Protein AF-A0A5C3MTK3-F1 (afdb_monomer)

Radius of gyration: 46.54 Å; Cα contacts (8 Å, |Δi|>4): 46; chains: 1; bounding box: 102×69×142 Å

pLDDT: mean 84.26, std 14.14, range [42.03, 97.62]

Structure (mmCIF, N/CA/C/O backbone):
data_AF-A0A5C3MTK3-F1
#
_entry.id   AF-A0A5C3MTK3-F1
#
loop_
_atom_site.group_PDB
_atom_site.id
_atom_site.type_symbol
_atom_site.label_atom_id
_atom_site.label_alt_id
_atom_site.label_comp_id
_atom_site.label_asym_id
_atom_site.label_entity_id
_atom_site.label_seq_id
_atom_site.pdbx_PDB_ins_code
_atom_site.Cartn_x
_atom_site.Cartn_y
_atom_site.Cartn_z
_atom_site.occupancy
_atom_site.B_iso_or_equiv
_atom_site.auth_seq_id
_atom_site.auth_comp_id
_atom_site.auth_asym_id
_atom_site.auth_atom_id
_atom_site.pdbx_PDB_model_num
ATOM 1 N N . MET A 1 1 ? 4.879 -30.010 -44.194 1.00 75.88 1 MET A N 1
ATOM 2 C CA . MET A 1 1 ? 5.976 -30.608 -43.402 1.00 75.88 1 MET A CA 1
ATOM 3 C C . MET A 1 1 ? 7.198 -30.753 -44.287 1.00 75.88 1 MET A C 1
ATOM 5 O O . MET A 1 1 ? 7.059 -31.229 -45.408 1.00 75.88 1 MET A O 1
ATOM 9 N N . LEU A 1 2 ? 8.358 -30.288 -43.822 1.00 83.81 2 LEU A N 1
ATOM 10 C CA . LEU A 1 2 ? 9.617 -30.420 -44.559 1.00 83.81 2 LEU A CA 1
ATOM 11 C C . LEU A 1 2 ? 10.130 -31.869 -44.471 1.00 83.81 2 LEU A C 1
ATOM 13 O O . LEU A 1 2 ? 9.927 -32.505 -43.431 1.00 83.81 2 LEU A O 1
ATOM 17 N N . PRO A 1 3 ? 10.802 -32.393 -45.514 1.00 93.50 3 PRO A N 1
ATOM 18 C CA . PRO A 1 3 ? 11.490 -33.676 -45.425 1.00 93.50 3 PRO A CA 1
ATOM 19 C C . PRO A 1 3 ? 12.524 -33.638 -44.290 1.00 93.50 3 PRO A C 1
ATOM 21 O O . PRO A 1 3 ? 13.291 -32.679 -44.204 1.00 93.50 3 PRO A O 1
ATOM 24 N N . LEU A 1 4 ? 12.574 -34.686 -43.459 1.00 93.25 4 LEU A N 1
ATOM 25 C CA . LEU A 1 4 ? 13.548 -34.846 -42.364 1.00 93.25 4 LEU A CA 1
ATOM 26 C C . LEU A 1 4 ? 14.997 -34.473 -42.747 1.00 93.25 4 LEU A C 1
ATOM 28 O O . LEU A 1 4 ? 15.586 -33.671 -42.020 1.00 93.25 4 LEU A O 1
ATOM 32 N N . PRO A 1 5 ? 15.560 -34.927 -43.891 1.00 94.00 5 PRO A N 1
ATOM 33 C CA . PRO A 1 5 ? 16.936 -34.569 -44.247 1.00 94.00 5 PRO A CA 1
ATOM 34 C C . PRO A 1 5 ? 17.116 -33.063 -44.495 1.00 94.00 5 PRO A C 1
ATOM 36 O O . PRO A 1 5 ? 18.117 -32.482 -44.086 1.00 94.00 5 PRO A O 1
ATOM 39 N N . VAL A 1 6 ? 16.117 -32.402 -45.090 1.00 93.00 6 VAL A N 1
ATOM 40 C CA . VAL A 1 6 ? 16.150 -30.953 -45.363 1.00 93.00 6 VAL A CA 1
ATOM 41 C C . VAL A 1 6 ? 16.046 -30.151 -44.065 1.00 93.00 6 VAL A C 1
ATOM 43 O O . VAL A 1 6 ? 16.678 -29.105 -43.916 1.00 93.00 6 VAL A O 1
ATOM 46 N N . LEU A 1 7 ? 15.248 -30.633 -43.109 1.00 93.25 7 LEU A N 1
ATOM 47 C CA . LEU A 1 7 ? 15.092 -29.994 -41.804 1.00 93.25 7 LEU A CA 1
ATOM 48 C C . LEU A 1 7 ? 16.396 -30.055 -40.994 1.00 93.25 7 LEU A C 1
ATOM 50 O O . LEU A 1 7 ? 16.811 -29.050 -40.416 1.00 93.25 7 LEU A O 1
ATOM 54 N N . GLN A 1 8 ? 17.060 -31.214 -40.995 1.00 94.62 8 GLN A N 1
ATOM 55 C CA . GLN A 1 8 ? 18.319 -31.430 -40.284 1.00 94.62 8 GLN A CA 1
ATOM 56 C C . GLN A 1 8 ? 19.455 -30.579 -40.867 1.00 94.62 8 GLN A C 1
ATOM 58 O O . GLN A 1 8 ? 20.204 -29.963 -40.109 1.00 94.62 8 GLN A O 1
ATOM 63 N N . GLU A 1 9 ? 19.552 -30.490 -42.197 1.00 93.75 9 GLU A N 1
ATOM 64 C CA . GLU A 1 9 ? 20.529 -29.637 -42.881 1.00 93.75 9 GLU A CA 1
ATOM 65 C C . GLU A 1 9 ? 20.335 -28.161 -42.503 1.00 93.75 9 GLU A C 1
ATOM 67 O O . GLU A 1 9 ? 21.282 -27.489 -42.094 1.00 93.75 9 GLU A O 1
ATOM 72 N N . ARG A 1 10 ? 19.092 -27.664 -42.532 1.00 91.56 10 ARG A N 1
ATOM 73 C CA . ARG A 1 10 ? 18.789 -26.270 -42.169 1.00 91.56 10 ARG A CA 1
ATOM 74 C C . ARG A 1 10 ? 19.078 -25.961 -40.702 1.00 91.56 10 ARG A C 1
ATOM 76 O O . ARG A 1 10 ? 19.650 -24.914 -40.404 1.00 91.56 10 ARG A O 1
ATOM 83 N N . LEU A 1 11 ? 18.749 -26.863 -39.782 1.00 91.12 11 LEU A N 1
ATOM 84 C CA . LEU A 1 11 ? 19.096 -26.689 -38.368 1.00 91.12 11 LEU A CA 1
ATOM 85 C C . LEU A 1 11 ? 20.618 -26.666 -38.160 1.00 91.12 11 LEU A C 1
ATOM 87 O O . LEU A 1 11 ? 21.116 -25.827 -37.410 1.00 91.12 11 LEU A O 1
ATOM 91 N N . GLN A 1 12 ? 21.368 -27.506 -38.880 1.00 91.44 12 GLN A N 1
ATOM 92 C CA . GLN A 1 12 ? 22.833 -27.480 -38.844 1.00 91.44 12 GLN A CA 1
ATOM 93 C C . GLN A 1 12 ? 23.409 -26.174 -39.402 1.00 91.44 12 GLN A C 1
ATOM 95 O O . GLN A 1 12 ? 24.363 -25.652 -38.826 1.00 91.44 12 GLN A O 1
ATOM 100 N N . THR A 1 13 ? 22.820 -25.591 -40.455 1.00 85.44 13 THR A N 1
ATOM 101 C CA . THR A 1 13 ? 23.263 -24.274 -40.960 1.00 85.44 13 THR A CA 1
ATOM 102 C C . THR A 1 13 ? 23.078 -23.146 -39.943 1.00 85.44 13 THR A C 1
ATOM 104 O O . THR A 1 13 ? 23.837 -22.183 -39.964 1.00 85.44 13 THR A O 1
ATOM 107 N N . LEU A 1 14 ? 22.133 -23.291 -39.007 1.00 85.75 14 LEU A N 1
ATOM 108 C CA . LEU A 1 14 ? 21.941 -22.369 -37.883 1.00 85.75 14 LEU A CA 1
ATOM 109 C C . LEU A 1 14 ? 22.809 -22.709 -36.657 1.00 85.75 14 LEU A C 1
ATOM 111 O O . LEU A 1 14 ? 22.668 -22.078 -35.611 1.00 85.75 14 LEU A O 1
ATOM 115 N N . GLY A 1 15 ? 23.704 -23.696 -36.764 1.00 86.19 15 GLY A N 1
ATOM 116 C CA . GLY A 1 15 ? 24.602 -24.111 -35.686 1.00 86.19 15 GLY A CA 1
ATOM 117 C C . GLY A 1 15 ? 23.971 -25.047 -34.653 1.00 86.19 15 GLY A C 1
ATOM 118 O O . GLY A 1 15 ? 24.539 -25.220 -33.573 1.00 86.19 15 GLY A O 1
ATOM 119 N N . ALA A 1 16 ? 22.818 -25.658 -34.945 1.00 88.50 16 ALA A N 1
ATOM 120 C CA . ALA A 1 16 ? 22.230 -26.648 -34.050 1.00 88.50 16 ALA A CA 1
ATOM 121 C C . ALA A 1 16 ? 23.057 -27.957 -34.042 1.00 88.50 16 ALA A C 1
ATOM 123 O O . ALA A 1 16 ? 23.556 -28.380 -35.091 1.00 88.50 16 ALA A O 1
ATOM 124 N N . PRO A 1 17 ? 23.201 -28.629 -32.883 1.00 89.69 17 PRO A N 1
ATOM 125 C CA . PRO A 1 17 ? 23.875 -29.924 -32.789 1.00 89.69 17 PRO A CA 1
ATOM 126 C C . PRO A 1 17 ? 23.124 -31.012 -33.574 1.00 89.69 17 PRO A C 1
ATOM 128 O O . PRO A 1 17 ? 21.934 -30.885 -33.855 1.00 89.69 17 PRO A O 1
ATOM 131 N N . ARG A 1 18 ? 23.811 -32.109 -33.927 1.00 92.31 18 ARG A N 1
ATOM 132 C CA . ARG A 1 18 ? 23.184 -33.243 -34.630 1.00 92.31 18 ARG A CA 1
ATOM 133 C C . ARG A 1 18 ? 22.154 -33.921 -33.722 1.00 92.31 18 ARG A C 1
ATOM 135 O O . ARG A 1 18 ? 22.519 -34.480 -32.693 1.00 92.31 18 ARG A O 1
ATOM 142 N N . ILE A 1 19 ? 20.888 -33.869 -34.124 1.00 94.62 19 ILE A N 1
ATOM 143 C CA . ILE A 1 19 ? 19.760 -34.540 -33.465 1.00 94.62 19 ILE A CA 1
ATOM 144 C C . ILE A 1 19 ? 19.513 -35.875 -34.182 1.00 94.62 19 ILE A C 1
ATOM 146 O O . ILE A 1 19 ? 19.722 -35.954 -35.396 1.00 94.62 19 ILE A O 1
ATOM 150 N N . SER A 1 20 ? 19.110 -36.908 -33.435 1.00 96.56 20 SER A N 1
ATOM 151 C CA . SER A 1 20 ? 18.734 -38.213 -33.990 1.00 96.56 20 SER A CA 1
ATOM 152 C C . SER A 1 20 ? 17.504 -38.087 -34.901 1.00 96.56 20 SER A C 1
ATOM 154 O O . SER A 1 20 ? 16.644 -37.235 -34.668 1.00 96.56 20 SER A O 1
ATOM 156 N N . ASP A 1 21 ? 17.397 -38.927 -35.932 1.00 95.88 21 ASP A N 1
ATOM 157 C CA . ASP A 1 21 ? 16.275 -38.851 -36.880 1.00 95.88 21 ASP A CA 1
ATOM 158 C C . ASP A 1 21 ? 14.927 -39.145 -36.197 1.00 95.88 21 ASP A C 1
ATOM 160 O O . ASP A 1 21 ? 13.914 -38.534 -36.536 1.00 95.88 21 ASP A O 1
ATOM 164 N N . GLU A 1 22 ? 14.929 -40.009 -35.177 1.00 95.50 22 GLU A N 1
ATOM 165 C CA . GLU A 1 22 ? 13.751 -40.340 -34.366 1.00 95.50 22 GLU A CA 1
ATOM 166 C C . GLU A 1 22 ? 13.256 -39.135 -33.551 1.00 95.50 22 GLU A C 1
ATOM 168 O O . GLU A 1 22 ? 12.058 -38.834 -33.532 1.00 95.50 22 GLU A O 1
ATOM 173 N N . ASP A 1 23 ? 14.166 -38.396 -32.910 1.00 94.81 23 ASP A N 1
ATOM 174 C CA . ASP A 1 23 ? 13.810 -37.186 -32.165 1.00 94.81 23 ASP A CA 1
ATOM 175 C C . ASP A 1 23 ? 13.380 -36.063 -33.110 1.00 94.81 23 ASP A C 1
ATOM 177 O O . ASP A 1 23 ? 12.426 -35.335 -32.824 1.00 94.81 23 ASP A O 1
ATOM 181 N N . LEU A 1 24 ? 14.031 -35.949 -34.269 1.00 94.94 24 LEU A N 1
ATOM 182 C CA . LEU A 1 24 ? 13.665 -34.982 -35.296 1.00 94.94 24 LEU A CA 1
ATOM 183 C C . LEU A 1 24 ? 12.252 -35.254 -35.834 1.00 94.94 24 LEU A C 1
ATOM 185 O O . LEU A 1 24 ? 11.476 -34.319 -36.030 1.00 94.94 24 LEU A O 1
ATOM 189 N N . GLU A 1 25 ? 11.878 -36.523 -36.013 1.00 95.62 25 GLU A N 1
ATOM 190 C CA . GLU A 1 25 ? 10.527 -36.913 -36.423 1.00 95.62 25 GLU A CA 1
ATOM 191 C C . GLU A 1 25 ? 9.482 -36.601 -35.349 1.00 95.62 25 GLU A C 1
ATOM 193 O O . GLU A 1 25 ? 8.372 -36.171 -35.673 1.00 95.62 25 GLU A O 1
ATOM 198 N N . ARG A 1 26 ? 9.828 -36.758 -34.066 1.00 94.31 26 ARG A N 1
ATOM 199 C CA . ARG A 1 26 ? 8.949 -36.362 -32.954 1.00 94.31 26 ARG A CA 1
ATOM 200 C C . ARG A 1 26 ? 8.748 -34.850 -32.898 1.00 94.31 26 ARG A C 1
ATOM 202 O O . ARG A 1 26 ? 7.619 -34.408 -32.701 1.00 94.31 26 ARG A O 1
ATOM 209 N N . LEU A 1 27 ? 9.809 -34.067 -33.095 1.00 91.69 27 LEU A N 1
ATOM 210 C CA . LEU A 1 27 ? 9.759 -32.600 -33.060 1.00 91.69 27 LEU A CA 1
ATOM 211 C C . LEU A 1 27 ? 9.074 -32.008 -34.301 1.00 91.69 27 LEU A C 1
ATOM 213 O O . LEU A 1 27 ? 8.422 -30.973 -34.212 1.00 91.69 27 LEU A O 1
ATOM 217 N N . ASN A 1 28 ? 9.160 -32.673 -35.454 1.00 93.69 28 ASN A N 1
ATOM 218 C CA . ASN A 1 28 ? 8.523 -32.217 -36.693 1.00 93.69 28 ASN A CA 1
ATOM 219 C C . ASN A 1 28 ? 7.004 -32.496 -36.741 1.00 93.69 28 ASN A C 1
ATOM 221 O O . ASN A 1 28 ? 6.361 -32.193 -37.743 1.00 93.69 28 ASN A O 1
ATOM 225 N N . LYS A 1 29 ? 6.404 -33.077 -35.689 1.00 94.38 29 LYS A N 1
ATOM 226 C CA . LYS A 1 29 ? 4.960 -33.365 -35.619 1.00 94.38 29 LYS A CA 1
ATOM 227 C C . LYS A 1 29 ? 4.188 -32.241 -34.911 1.00 94.38 29 LYS A C 1
ATOM 229 O O . LYS A 1 29 ? 4.599 -31.731 -33.874 1.00 94.38 29 LYS A O 1
ATOM 234 N N . GLY A 1 30 ? 3.019 -31.895 -35.459 1.00 93.12 30 GLY A N 1
ATOM 235 C CA . GLY A 1 30 ? 2.092 -30.909 -34.885 1.00 93.12 30 GLY A CA 1
ATOM 236 C C . GLY A 1 30 ? 2.558 -29.451 -34.998 1.00 93.12 30 GLY A C 1
ATOM 237 O O . GLY A 1 30 ? 3.416 -29.119 -35.814 1.00 93.12 30 GLY A O 1
ATOM 238 N N . HIS A 1 31 ? 1.993 -28.579 -34.159 1.00 90.75 31 HIS A N 1
ATOM 239 C CA . HIS A 1 31 ? 2.248 -27.129 -34.182 1.00 90.75 31 HIS A CA 1
ATOM 240 C C . HIS A 1 31 ? 3.706 -26.745 -33.906 1.00 90.75 31 HIS A C 1
ATOM 242 O O . HIS A 1 31 ? 4.181 -25.715 -34.377 1.00 90.75 31 HIS A O 1
ATOM 248 N N . PHE A 1 32 ? 4.444 -27.584 -33.177 1.00 89.62 32 PHE A N 1
ATOM 249 C CA . PHE A 1 32 ? 5.863 -27.345 -32.930 1.00 89.62 32 PHE A CA 1
ATOM 250 C C . PHE A 1 32 ? 6.696 -27.484 -34.214 1.00 89.62 32 PHE A C 1
ATOM 252 O O . PHE A 1 32 ? 7.567 -26.656 -34.477 1.00 89.62 32 PHE A O 1
ATOM 259 N N . GLY A 1 33 ? 6.366 -28.453 -35.075 1.00 94.25 33 GLY A N 1
ATOM 260 C CA . GLY A 1 33 ? 6.988 -28.592 -36.393 1.00 94.25 33 GLY A CA 1
ATOM 261 C C . GLY A 1 33 ? 6.709 -27.397 -37.311 1.00 94.25 33 GLY A C 1
ATOM 262 O O . GLY A 1 33 ? 7.599 -26.948 -38.033 1.00 94.25 33 GLY A O 1
ATOM 263 N N . GLU A 1 34 ? 5.501 -26.828 -37.246 1.00 93.56 34 GLU A N 1
ATOM 264 C CA . GLU A 1 34 ? 5.140 -25.600 -37.975 1.00 93.56 34 GLU A CA 1
ATOM 265 C C . GLU A 1 34 ? 5.942 -24.389 -37.479 1.00 93.56 34 GLU A C 1
ATOM 267 O O . GLU A 1 34 ? 6.467 -23.628 -38.294 1.00 93.56 34 GLU A O 1
ATOM 272 N N . ALA A 1 35 ? 6.117 -24.249 -36.161 1.00 91.62 35 ALA A N 1
ATOM 273 C CA . ALA A 1 35 ? 6.941 -23.197 -35.568 1.00 91.62 35 ALA A CA 1
ATOM 274 C C . ALA A 1 35 ? 8.424 -23.330 -35.954 1.00 91.62 35 ALA A C 1
ATOM 276 O O . ALA A 1 35 ? 9.059 -22.333 -36.303 1.00 91.62 35 ALA A O 1
ATOM 277 N N . ILE A 1 36 ? 8.975 -24.552 -35.968 1.00 91.88 36 ILE A N 1
ATOM 278 C CA . ILE A 1 36 ? 10.345 -24.798 -36.447 1.00 91.88 36 ILE A CA 1
ATOM 279 C C . ILE A 1 36 ? 10.463 -24.422 -37.926 1.00 91.88 36 ILE A C 1
ATOM 281 O O . ILE A 1 36 ? 11.407 -23.730 -38.302 1.00 91.88 36 ILE A O 1
ATOM 285 N N . ALA A 1 37 ? 9.516 -24.839 -38.771 1.00 90.38 37 ALA A N 1
ATOM 286 C CA . ALA A 1 37 ? 9.535 -24.496 -40.192 1.00 90.38 37 ALA A CA 1
ATOM 287 C C . ALA A 1 37 ? 9.492 -22.972 -40.409 1.00 90.38 37 ALA A C 1
ATOM 289 O O . ALA A 1 37 ? 10.292 -22.446 -41.186 1.00 90.38 37 ALA A O 1
ATOM 290 N N . PHE A 1 38 ? 8.637 -22.265 -39.663 1.00 90.44 38 PHE A N 1
ATOM 291 C CA . PHE A 1 38 ? 8.547 -20.805 -39.685 1.00 90.44 38 PHE A CA 1
ATOM 292 C C . PHE A 1 38 ? 9.863 -20.141 -39.257 1.00 90.44 38 PHE A C 1
ATOM 294 O O . PHE A 1 38 ? 10.365 -19.257 -39.955 1.00 90.44 38 PHE A O 1
ATOM 301 N N . LEU A 1 39 ? 10.464 -20.585 -38.148 1.00 87.00 39 LEU A N 1
ATOM 302 C CA . LEU A 1 39 ? 11.750 -20.072 -37.672 1.00 87.00 39 LEU A CA 1
ATOM 303 C C . LEU A 1 39 ? 12.864 -20.301 -38.695 1.00 87.00 39 LEU A C 1
ATOM 305 O O . LEU A 1 39 ? 13.619 -19.377 -38.985 1.00 87.00 39 LEU A O 1
ATOM 309 N N . LEU A 1 40 ? 12.950 -21.493 -39.285 1.00 88.69 40 LEU A N 1
ATOM 310 C CA . LEU A 1 40 ? 13.959 -21.800 -40.299 1.00 88.69 40 LEU A CA 1
ATOM 311 C C . LEU A 1 40 ? 13.820 -20.916 -41.542 1.00 88.69 40 LEU A C 1
ATOM 313 O O . LEU A 1 40 ? 14.827 -20.519 -42.122 1.00 88.69 40 LEU A O 1
ATOM 317 N N . GLU A 1 41 ? 12.599 -20.577 -41.948 1.00 86.81 41 GLU A N 1
ATOM 318 C CA . GLU A 1 41 ? 12.360 -19.677 -43.078 1.00 86.81 41 GLU A CA 1
ATOM 319 C C . GLU A 1 41 ? 12.766 -18.226 -42.759 1.00 86.81 41 GLU A C 1
ATOM 321 O O . GLU A 1 41 ? 13.425 -17.563 -43.564 1.00 86.81 41 GLU A O 1
ATOM 326 N N . HIS A 1 42 ? 12.463 -17.746 -41.551 1.00 81.12 42 HIS A N 1
ATOM 327 C CA . HIS A 1 42 ? 12.676 -16.344 -41.178 1.00 81.12 42 HIS A CA 1
ATOM 328 C C . HIS A 1 42 ? 14.092 -16.049 -40.667 1.00 81.12 42 HIS A C 1
ATOM 330 O O . HIS A 1 42 ? 14.620 -14.954 -40.888 1.00 81.12 42 HIS A O 1
ATOM 336 N N . VAL A 1 43 ? 14.739 -17.005 -39.999 1.00 78.69 43 VAL A N 1
ATOM 337 C CA . VAL A 1 43 ? 16.102 -16.841 -39.472 1.00 78.69 43 VAL A CA 1
ATOM 338 C C . VAL A 1 43 ? 17.132 -16.903 -40.603 1.00 78.69 43 VAL A C 1
ATOM 340 O O . VAL A 1 43 ? 18.030 -16.062 -40.637 1.00 78.69 43 VAL A O 1
ATOM 343 N N . VAL A 1 44 ? 16.953 -17.787 -41.594 1.00 72.69 44 VAL A N 1
ATOM 344 C CA . VAL A 1 44 ? 17.803 -17.816 -42.803 1.00 72.69 44 VAL A CA 1
ATOM 345 C C . VAL A 1 44 ? 17.696 -16.497 -43.580 1.00 72.69 44 VAL A C 1
ATOM 347 O O . VAL A 1 44 ? 18.705 -15.963 -44.044 1.00 72.69 44 VAL A O 1
ATOM 350 N N . GLY A 1 45 ? 16.500 -15.900 -43.637 1.00 72.38 45 GLY A N 1
ATOM 351 C CA . GLY A 1 45 ? 16.309 -14.562 -44.199 1.00 72.38 45 GLY A CA 1
ATOM 352 C C . GLY A 1 45 ? 17.103 -13.479 -43.458 1.00 72.38 45 GLY A C 1
ATOM 353 O O . GLY A 1 45 ? 17.709 -12.613 -44.091 1.00 72.38 45 GLY A O 1
ATOM 354 N N . ARG A 1 46 ? 17.172 -13.534 -42.122 1.00 71.88 46 ARG A N 1
ATOM 355 C CA . ARG A 1 46 ? 17.938 -12.564 -41.318 1.00 71.88 46 ARG A CA 1
ATOM 356 C C . ARG A 1 46 ? 19.441 -12.673 -41.537 1.00 71.88 46 ARG A C 1
ATOM 358 O O . ARG A 1 46 ? 20.097 -11.634 -41.611 1.00 71.88 46 ARG A O 1
ATOM 365 N N . ASP A 1 47 ? 19.980 -13.880 -41.687 1.00 72.50 47 ASP A N 1
ATOM 366 C CA . ASP A 1 47 ? 21.401 -14.056 -41.993 1.00 72.50 47 ASP A CA 1
ATOM 367 C C . ASP A 1 47 ? 21.748 -13.591 -43.409 1.00 72.50 47 ASP A C 1
ATOM 369 O O . ASP A 1 47 ? 22.720 -12.855 -43.587 1.00 72.50 47 ASP A O 1
ATOM 373 N N . ALA A 1 48 ? 20.905 -13.890 -44.401 1.00 73.62 48 ALA A N 1
ATOM 374 C CA . ALA A 1 48 ? 21.068 -13.361 -45.756 1.00 73.62 48 ALA A CA 1
ATOM 375 C C . ALA A 1 48 ? 21.010 -11.819 -45.787 1.00 73.62 48 ALA A C 1
ATOM 377 O O . ALA A 1 48 ? 21.817 -11.170 -46.463 1.00 73.62 48 ALA A O 1
ATOM 378 N N . VAL A 1 49 ? 20.109 -11.209 -45.007 1.00 73.31 49 VAL A N 1
ATOM 379 C CA . VAL A 1 49 ? 20.018 -9.746 -44.846 1.00 73.31 49 VAL A CA 1
ATOM 380 C C . VAL A 1 49 ? 21.236 -9.185 -44.110 1.00 73.31 49 VAL A C 1
ATOM 382 O O . VAL A 1 49 ? 21.734 -8.124 -44.486 1.00 73.31 49 VAL A O 1
ATOM 385 N N . ARG A 1 50 ? 21.757 -9.879 -43.093 1.00 74.12 50 ARG A N 1
ATOM 386 C CA . ARG A 1 50 ? 22.970 -9.478 -42.364 1.00 74.12 50 ARG A CA 1
ATOM 387 C C . ARG A 1 50 ? 24.197 -9.499 -43.272 1.00 74.12 50 ARG A C 1
ATOM 389 O O . ARG A 1 50 ? 24.939 -8.520 -43.286 1.00 74.12 50 ARG A O 1
ATOM 396 N N . VAL A 1 51 ? 24.371 -10.555 -44.067 1.00 78.25 51 VAL A N 1
ATOM 397 C CA . VAL A 1 51 ? 25.452 -10.662 -45.060 1.00 78.25 51 VAL A CA 1
ATOM 398 C C . VAL A 1 51 ? 25.315 -9.568 -46.122 1.00 78.25 51 VAL A C 1
ATOM 400 O O . VAL A 1 51 ? 26.283 -8.864 -46.392 1.00 78.25 51 VAL A O 1
ATOM 403 N N . SER A 1 52 ? 24.106 -9.340 -46.645 1.00 73.25 52 SER A N 1
ATOM 404 C CA . SER A 1 52 ? 23.841 -8.276 -47.630 1.00 73.25 52 SER A CA 1
ATOM 405 C C . SER A 1 52 ? 24.073 -6.865 -47.068 1.00 73.25 52 SER A C 1
ATOM 407 O O . SER A 1 52 ? 24.533 -5.969 -47.773 1.00 73.25 52 SER A O 1
ATOM 409 N N . ARG A 1 53 ? 23.787 -6.640 -45.779 1.00 74.50 53 ARG A N 1
ATOM 410 C CA . ARG A 1 53 ? 24.137 -5.391 -45.085 1.00 74.50 53 ARG A CA 1
ATOM 411 C C . ARG A 1 53 ? 25.642 -5.252 -44.898 1.00 74.50 53 ARG A C 1
ATOM 413 O O . ARG A 1 53 ? 26.167 -4.169 -45.122 1.00 74.50 53 ARG A O 1
ATOM 420 N N . GLY A 1 54 ? 26.329 -6.327 -44.517 1.00 79.62 54 GLY A N 1
ATOM 421 C CA . GLY A 1 54 ? 27.786 -6.345 -44.382 1.00 79.62 54 GLY A CA 1
ATOM 422 C C . GLY A 1 54 ? 28.487 -5.976 -45.688 1.00 79.62 54 GLY A C 1
ATOM 423 O O . GLY A 1 54 ? 29.359 -5.112 -45.690 1.00 79.62 54 GLY A O 1
ATOM 424 N N . THR A 1 55 ? 28.047 -6.541 -46.816 1.00 78.19 55 THR A N 1
ATOM 425 C CA . THR A 1 55 ? 28.599 -6.199 -48.136 1.00 78.19 55 THR A CA 1
ATOM 426 C C . THR A 1 55 ? 28.298 -4.755 -48.534 1.00 78.19 55 THR A C 1
ATOM 428 O O . THR A 1 55 ? 29.183 -4.083 -49.060 1.00 78.19 55 THR A O 1
ATOM 431 N N . LEU A 1 56 ? 27.102 -4.234 -48.232 1.00 72.75 56 LEU A N 1
ATOM 432 C CA . LEU A 1 56 ? 26.778 -2.816 -48.429 1.00 72.75 56 LEU A CA 1
ATOM 433 C C . LEU A 1 56 ? 27.682 -1.888 -47.608 1.00 72.75 56 LEU A C 1
ATOM 435 O O . LEU A 1 56 ? 28.162 -0.896 -48.153 1.00 72.75 56 LEU A O 1
ATOM 439 N N . TYR A 1 57 ? 27.956 -2.213 -46.341 1.00 74.50 57 TYR A N 1
ATOM 440 C CA . TYR A 1 57 ? 28.873 -1.430 -45.507 1.00 74.50 57 TYR A CA 1
ATOM 441 C C . TYR A 1 57 ? 30.307 -1.472 -46.045 1.00 74.50 57 TYR A C 1
ATOM 443 O O . TYR A 1 57 ? 30.913 -0.418 -46.218 1.00 74.50 57 TYR A O 1
ATOM 451 N N . CYS A 1 58 ? 30.820 -2.645 -46.431 1.00 76.00 58 CYS A N 1
ATOM 452 C CA . CYS A 1 58 ? 32.149 -2.752 -47.042 1.00 76.00 58 CYS A CA 1
ATOM 453 C C . CYS A 1 58 ? 32.255 -1.989 -48.377 1.00 76.00 58 CYS A C 1
ATOM 455 O O . CYS A 1 58 ? 33.275 -1.358 -48.647 1.00 76.00 58 CYS A O 1
ATOM 457 N N . LEU A 1 59 ? 31.205 -1.997 -49.207 1.00 70.38 59 LEU A N 1
ATOM 458 C CA . LEU A 1 59 ? 31.157 -1.211 -50.449 1.00 70.38 59 LEU A CA 1
ATOM 459 C C . LEU A 1 59 ? 31.079 0.300 -50.182 1.00 70.38 59 LEU A C 1
ATOM 461 O O . LEU A 1 59 ? 31.591 1.096 -50.973 1.00 70.38 59 LEU A O 1
ATOM 465 N N . GLN A 1 60 ? 30.438 0.702 -49.085 1.00 67.56 60 GLN A N 1
ATOM 466 C CA . GLN A 1 60 ? 30.334 2.096 -48.672 1.00 67.56 60 GLN A CA 1
ATOM 467 C C . GLN A 1 60 ? 31.662 2.625 -48.110 1.00 67.56 60 GLN A C 1
ATOM 469 O O . GLN A 1 60 ? 32.035 3.753 -48.440 1.00 67.56 60 GLN A O 1
ATOM 474 N N . ASP A 1 61 ? 32.401 1.805 -47.362 1.00 64.62 61 ASP A N 1
ATOM 475 C CA . ASP A 1 61 ? 33.739 2.138 -46.859 1.00 64.62 61 ASP A CA 1
ATOM 476 C C . ASP A 1 61 ? 34.785 2.135 -47.985 1.00 64.62 61 ASP A C 1
ATOM 478 O O . ASP A 1 61 ? 35.558 3.085 -48.112 1.00 64.62 61 ASP A O 1
ATOM 482 N N . GLY A 1 62 ? 34.736 1.172 -48.914 1.00 58.19 62 GLY A N 1
ATOM 483 C CA . GLY A 1 62 ? 35.638 1.136 -50.077 1.00 58.19 62 GLY A CA 1
ATOM 484 C C . GLY A 1 62 ? 35.465 2.311 -51.055 1.00 58.19 62 GLY A C 1
ATOM 485 O O . GLY A 1 62 ? 36.406 2.699 -51.753 1.00 58.19 62 GLY A O 1
ATOM 486 N N . ARG A 1 63 ? 34.281 2.943 -51.089 1.00 53.62 63 ARG A N 1
ATOM 487 C CA . ARG A 1 63 ? 34.044 4.186 -51.851 1.00 53.62 63 ARG A CA 1
ATOM 488 C C . ARG A 1 63 ? 34.570 5.445 -51.156 1.00 53.62 63 ARG A C 1
ATOM 490 O O . ARG A 1 63 ? 34.636 6.490 -51.808 1.00 53.62 63 ARG A O 1
ATOM 497 N N . GLN A 1 64 ? 34.932 5.394 -49.871 1.00 52.72 64 GLN A N 1
ATOM 498 C CA . GLN A 1 64 ? 35.496 6.561 -49.186 1.00 52.72 64 GLN A CA 1
ATOM 499 C C . GLN A 1 64 ? 36.960 6.815 -49.552 1.00 52.72 64 GLN A C 1
ATOM 501 O O . GLN A 1 64 ? 37.356 7.979 -49.585 1.00 52.72 64 GLN A O 1
ATOM 506 N N . GLU A 1 65 ? 37.729 5.781 -49.895 1.00 53.47 65 GLU A N 1
ATOM 507 C CA . GLU A 1 65 ? 39.174 5.915 -50.141 1.00 53.47 65 GLU A CA 1
ATOM 508 C C . GLU A 1 65 ? 39.541 6.278 -51.593 1.00 53.47 65 GLU A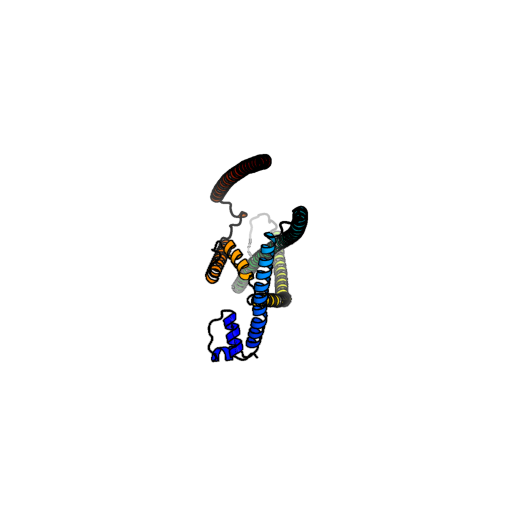 C 1
ATOM 510 O O . GLU A 1 65 ? 40.647 6.744 -51.849 1.00 53.47 65 GLU A O 1
ATOM 515 N N . SER A 1 66 ? 38.623 6.137 -52.557 1.00 49.50 66 SER A N 1
ATOM 516 C CA . SER A 1 66 ? 38.936 6.262 -53.995 1.00 49.50 66 SER A CA 1
ATOM 517 C C . SER A 1 66 ? 38.349 7.496 -54.706 1.00 49.50 66 SER A C 1
ATOM 519 O O . SER A 1 66 ? 38.597 7.705 -55.894 1.00 49.50 66 SER A O 1
ATOM 521 N N . SER A 1 67 ? 37.625 8.377 -54.008 1.00 45.62 67 SER A N 1
ATOM 522 C CA . SER A 1 67 ? 37.024 9.579 -54.615 1.00 45.62 67 SER A CA 1
ATOM 523 C C . SER A 1 67 ? 37.912 10.823 -54.469 1.00 45.62 67 SER A C 1
ATOM 525 O O . SER A 1 67 ? 37.576 11.763 -53.751 1.00 45.62 67 SER A O 1
ATOM 527 N N . LEU A 1 68 ? 39.026 10.863 -55.205 1.00 54.06 68 LEU A N 1
ATOM 528 C CA . LEU A 1 68 ? 39.932 12.022 -55.328 1.00 54.06 68 LEU A CA 1
ATOM 529 C C . LEU A 1 68 ? 39.419 13.137 -56.270 1.00 54.06 68 LEU A C 1
ATOM 531 O O . LEU A 1 68 ? 40.200 13.950 -56.762 1.00 54.06 68 LEU A O 1
ATOM 535 N N . ARG A 1 69 ? 38.112 13.218 -56.549 1.00 50.44 69 ARG A N 1
ATOM 536 C CA . ARG A 1 69 ? 37.544 14.314 -57.350 1.00 50.44 69 ARG A CA 1
ATOM 537 C C . ARG A 1 69 ? 36.301 14.917 -56.696 1.00 50.44 69 ARG A C 1
ATOM 539 O O . ARG A 1 69 ? 35.270 14.267 -56.594 1.00 50.44 69 ARG A O 1
ATOM 546 N N . ALA A 1 70 ? 36.445 16.206 -56.384 1.00 51.38 70 ALA A N 1
ATOM 547 C CA . ALA A 1 70 ? 35.461 17.209 -55.969 1.00 51.38 70 ALA A CA 1
ATOM 548 C C . ALA A 1 70 ? 35.258 17.423 -54.447 1.00 51.38 70 ALA A C 1
ATOM 550 O O . ALA A 1 70 ? 35.276 16.474 -53.667 1.00 51.38 70 ALA A O 1
ATOM 551 N N . PRO A 1 71 ? 35.113 18.692 -54.005 1.00 49.22 71 PRO A N 1
ATOM 552 C CA . PRO A 1 71 ? 35.517 19.134 -52.673 1.00 49.22 71 PRO A CA 1
ATOM 553 C C . PRO A 1 71 ? 34.491 18.825 -51.577 1.00 49.22 71 PRO A C 1
ATOM 555 O O . PRO A 1 71 ? 33.278 18.885 -51.776 1.00 49.22 71 PRO A O 1
ATOM 558 N N . SER A 1 72 ? 35.035 18.600 -50.385 1.00 55.12 72 SER A N 1
ATOM 559 C CA . SER A 1 72 ? 34.471 18.341 -49.050 1.00 55.12 72 SER A CA 1
ATOM 560 C C . SER A 1 72 ? 33.311 19.223 -48.544 1.00 55.12 72 SER A C 1
ATOM 562 O O . SER A 1 72 ? 32.843 19.016 -47.425 1.00 55.12 72 SER A O 1
ATOM 564 N N . ILE A 1 73 ? 32.799 20.166 -49.335 1.00 58.19 73 ILE A N 1
ATOM 565 C CA . ILE A 1 73 ? 31.796 21.156 -48.907 1.00 58.19 73 ILE A CA 1
ATOM 566 C C . ILE A 1 73 ? 30.390 20.536 -48.799 1.00 58.19 73 ILE A C 1
ATOM 568 O O . ILE A 1 73 ? 29.609 20.906 -47.928 1.00 58.19 73 ILE A O 1
ATOM 572 N N . ASN A 1 74 ? 30.067 19.528 -49.616 1.00 58.22 74 ASN A N 1
ATOM 573 C CA . ASN A 1 74 ? 28.755 18.868 -49.545 1.00 58.22 74 ASN A CA 1
ATOM 574 C C . ASN A 1 74 ? 28.657 17.808 -48.429 1.00 58.22 74 ASN A C 1
ATOM 576 O O . ASN A 1 74 ? 27.549 17.494 -47.990 1.00 58.22 74 ASN A O 1
ATOM 580 N N . ARG A 1 75 ? 29.790 17.277 -47.933 1.00 61.03 75 ARG A N 1
ATOM 581 C CA . ARG A 1 75 ? 29.798 16.338 -46.792 1.00 61.03 75 ARG A CA 1
ATOM 582 C C . ARG A 1 75 ? 29.451 17.050 -45.487 1.00 61.03 75 ARG A C 1
ATOM 584 O O . ARG A 1 75 ? 28.579 16.573 -44.771 1.00 61.03 75 ARG A O 1
ATOM 591 N N . SER A 1 76 ? 30.017 18.235 -45.243 1.00 69.94 76 SER A N 1
ATOM 592 C CA . SER A 1 76 ? 29.703 19.005 -44.033 1.00 69.94 76 SER A CA 1
ATOM 593 C C . SER A 1 76 ? 28.222 19.390 -43.957 1.00 69.94 76 SER A C 1
ATOM 595 O O . SER A 1 76 ? 27.628 19.317 -42.886 1.00 69.94 76 SER A O 1
ATOM 597 N N . LEU A 1 77 ? 27.578 19.714 -45.085 1.00 75.06 77 LEU A N 1
ATOM 598 C CA . LEU A 1 77 ? 26.147 20.032 -45.110 1.00 75.06 77 LEU A CA 1
ATOM 599 C C . LEU A 1 77 ? 25.258 18.805 -44.826 1.00 75.06 77 LEU A C 1
ATOM 601 O O . LEU A 1 77 ? 24.242 18.925 -44.138 1.00 75.06 77 LEU A O 1
ATOM 605 N N . MET A 1 78 ? 25.634 17.622 -45.325 1.00 76.44 78 MET A N 1
ATOM 606 C CA . MET A 1 78 ? 24.955 16.359 -44.996 1.00 76.44 78 MET A CA 1
ATOM 607 C C . MET A 1 78 ? 25.140 15.986 -43.520 1.00 76.44 78 MET A C 1
ATOM 609 O O . MET A 1 78 ? 24.173 15.594 -42.865 1.00 76.44 78 MET A O 1
ATOM 613 N N . ASP A 1 79 ? 26.340 16.176 -42.973 1.00 78.44 79 ASP A N 1
ATOM 614 C CA . ASP A 1 79 ? 26.631 15.913 -41.563 1.00 78.44 79 ASP A CA 1
ATOM 615 C C . ASP A 1 79 ? 25.877 16.883 -40.640 1.00 78.44 79 ASP A C 1
ATOM 617 O O . ASP A 1 79 ? 25.309 16.464 -39.630 1.00 78.44 79 ASP A O 1
ATOM 621 N N . VAL A 1 80 ? 25.760 18.162 -41.016 1.00 79.19 80 VAL A N 1
ATOM 622 C CA . VAL A 1 80 ? 24.925 19.146 -40.302 1.00 79.19 80 VAL A CA 1
ATOM 623 C C . VAL A 1 80 ? 23.444 18.755 -40.343 1.00 79.19 80 VAL A C 1
ATOM 625 O O . VAL A 1 80 ? 22.764 18.813 -39.321 1.00 79.19 80 VAL A O 1
ATOM 628 N N . LYS A 1 81 ? 22.919 18.287 -41.483 1.00 84.44 81 LYS A N 1
ATOM 629 C CA . LYS A 1 81 ? 21.530 17.795 -41.560 1.00 84.44 81 LYS A CA 1
ATOM 630 C C . LYS A 1 81 ? 21.304 16.553 -40.697 1.00 84.44 81 LYS A C 1
ATOM 632 O O . LYS A 1 81 ? 20.288 16.476 -40.009 1.00 84.44 81 LYS A O 1
ATOM 637 N N . LYS A 1 82 ? 22.248 15.607 -40.697 1.00 87.69 82 LYS A N 1
ATOM 638 C CA . LYS A 1 82 ? 22.178 14.383 -39.885 1.00 87.69 82 LYS A CA 1
ATOM 639 C C . LYS A 1 82 ? 22.241 14.695 -38.391 1.00 87.69 82 LYS A C 1
ATOM 641 O O . LYS A 1 82 ? 21.433 14.184 -37.622 1.00 87.69 82 LYS A O 1
ATOM 646 N N . THR A 1 83 ? 23.163 15.561 -37.978 1.00 86.38 83 THR A N 1
ATOM 647 C CA . THR A 1 83 ? 23.268 16.006 -36.581 1.00 86.38 83 THR A CA 1
ATOM 648 C C . THR A 1 83 ? 22.042 16.798 -36.144 1.00 86.38 83 THR A C 1
ATOM 650 O O . THR A 1 83 ? 21.566 16.583 -35.033 1.00 86.38 83 THR A O 1
ATOM 653 N N . ASN A 1 84 ? 21.462 17.627 -37.016 1.00 89.56 84 ASN A N 1
ATOM 654 C CA . ASN A 1 84 ? 20.214 18.329 -36.721 1.00 89.56 84 ASN A CA 1
ATOM 655 C C . ASN A 1 84 ? 19.025 17.364 -36.575 1.00 89.56 84 ASN A C 1
ATOM 657 O O . ASN A 1 84 ? 18.260 17.485 -35.624 1.00 89.56 84 ASN A O 1
ATOM 661 N N . ALA A 1 85 ? 18.896 16.363 -37.452 1.00 89.44 85 ALA A N 1
ATOM 662 C CA . ALA A 1 85 ? 17.866 15.328 -37.321 1.00 89.44 85 ALA A CA 1
ATOM 663 C C . ALA A 1 85 ? 18.012 14.539 -36.008 1.00 89.44 85 ALA A C 1
ATOM 665 O O . ALA A 1 85 ? 17.031 14.346 -35.293 1.00 89.44 85 ALA A O 1
ATOM 666 N N . ASN A 1 86 ? 19.242 14.168 -35.641 1.00 87.00 86 ASN A N 1
ATOM 667 C CA . ASN A 1 86 ? 19.524 13.515 -34.361 1.00 87.00 86 ASN A CA 1
ATOM 668 C C . ASN A 1 86 ? 19.209 14.428 -33.165 1.00 87.00 86 ASN A C 1
ATOM 670 O O . ASN A 1 86 ? 18.682 13.958 -32.162 1.00 87.00 86 ASN A O 1
ATOM 674 N N . MET A 1 87 ? 19.504 15.729 -33.265 1.00 92.31 87 MET A N 1
ATOM 675 C CA . MET A 1 87 ? 19.190 16.709 -32.221 1.00 92.31 87 MET A CA 1
ATOM 676 C C . MET A 1 87 ? 1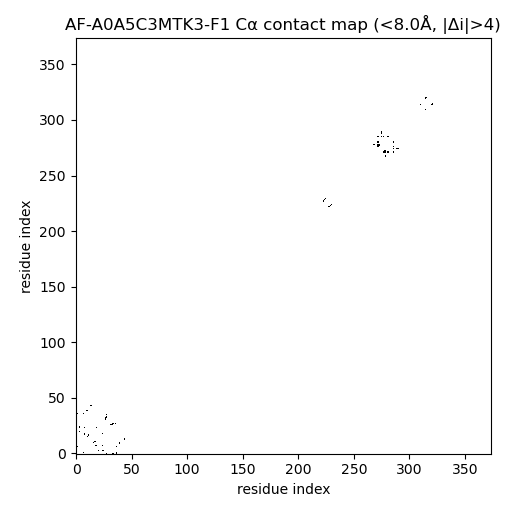7.678 16.889 -32.052 1.00 92.31 87 MET A C 1
ATOM 678 O O . MET A 1 87 ? 17.209 16.985 -30.921 1.00 92.31 87 MET A O 1
ATOM 682 N N . MET A 1 88 ? 16.912 16.909 -33.149 1.00 92.56 88 MET A N 1
ATOM 683 C CA . MET A 1 88 ? 15.448 16.952 -33.094 1.00 92.56 88 MET A CA 1
ATOM 684 C C . MET A 1 88 ? 14.885 15.692 -32.431 1.00 92.56 88 MET A C 1
ATOM 686 O O . MET A 1 88 ? 14.148 15.818 -31.461 1.00 92.56 88 MET A O 1
ATOM 690 N N . GLY A 1 89 ? 15.331 14.498 -32.839 1.00 92.12 89 GLY A N 1
ATOM 691 C CA . GLY A 1 89 ? 14.908 13.250 -32.190 1.00 92.12 89 GLY A CA 1
ATOM 692 C C . GLY A 1 89 ? 15.282 13.187 -30.703 1.00 92.12 89 GLY A C 1
ATOM 693 O O . GLY A 1 89 ? 14.490 12.746 -29.878 1.00 92.12 89 GLY A O 1
ATOM 694 N N . ALA A 1 90 ? 16.457 13.699 -30.322 1.00 90.31 90 ALA A N 1
ATOM 695 C CA . ALA A 1 90 ? 16.852 13.792 -28.917 1.00 90.31 90 ALA A CA 1
ATOM 696 C C . ALA A 1 90 ? 15.969 14.764 -28.114 1.00 90.31 90 ALA A C 1
ATOM 698 O O . ALA A 1 90 ? 15.684 14.500 -26.947 1.00 90.31 90 ALA A O 1
ATOM 699 N N . ARG A 1 91 ? 15.518 15.871 -28.721 1.00 95.25 91 ARG A N 1
ATOM 700 C CA . ARG A 1 91 ? 14.572 16.808 -28.093 1.00 95.25 91 ARG A CA 1
ATOM 701 C C . ARG A 1 91 ? 13.192 16.189 -27.911 1.00 95.25 91 ARG A C 1
ATOM 703 O O . ARG A 1 91 ? 12.608 16.371 -26.847 1.00 95.25 91 ARG A O 1
ATOM 710 N N . ASP A 1 92 ? 12.707 15.449 -28.902 1.00 94.50 92 ASP A N 1
ATOM 711 C CA . ASP A 1 92 ? 11.418 14.759 -28.815 1.00 94.50 92 ASP A CA 1
ATOM 712 C C . ASP A 1 92 ? 11.446 13.694 -27.710 1.00 94.50 92 ASP A C 1
ATOM 714 O O . ASP A 1 92 ? 10.563 13.677 -26.855 1.00 94.50 92 ASP A O 1
ATOM 718 N N . ASN A 1 93 ? 12.524 12.907 -27.629 1.00 91.62 93 ASN A N 1
ATOM 719 C CA . ASN A 1 93 ? 12.725 11.938 -26.547 1.00 91.62 93 ASN A CA 1
ATOM 720 C C . ASN A 1 93 ? 12.812 12.610 -25.166 1.00 91.62 93 ASN A C 1
ATOM 722 O O . ASN A 1 93 ? 12.282 12.090 -24.187 1.00 91.62 93 ASN A O 1
ATOM 726 N N . LEU A 1 94 ? 13.481 13.767 -25.061 1.00 94.25 94 LEU A N 1
ATOM 727 C CA . LEU A 1 94 ? 13.552 14.524 -23.806 1.00 94.25 94 LEU A CA 1
ATOM 728 C C . LEU A 1 94 ? 12.158 14.997 -23.388 1.00 94.25 94 LEU A C 1
ATOM 730 O O . LEU A 1 94 ? 11.792 14.849 -22.224 1.00 94.25 94 LEU A O 1
ATOM 734 N N . LYS A 1 95 ? 11.366 15.506 -24.336 1.00 96.81 95 LYS A N 1
ATOM 735 C CA . LYS A 1 95 ? 9.986 15.926 -24.085 1.00 96.81 95 LYS A CA 1
ATOM 736 C C . LYS A 1 95 ? 9.112 14.757 -23.629 1.00 96.81 95 LYS A C 1
ATOM 738 O O . LYS A 1 95 ? 8.392 14.898 -22.649 1.00 96.81 95 LYS A O 1
ATOM 743 N N . GLU A 1 96 ? 9.220 13.595 -24.270 1.00 95.31 96 GLU A N 1
ATOM 744 C CA . GLU A 1 96 ? 8.488 12.391 -23.862 1.00 95.31 96 GLU A CA 1
ATOM 745 C C . GLU A 1 96 ? 8.879 11.930 -22.448 1.00 95.31 96 GLU A C 1
ATOM 747 O O . GLU A 1 96 ? 8.015 11.598 -21.632 1.00 95.31 96 GLU A O 1
ATOM 752 N N . LEU A 1 97 ? 10.175 11.964 -22.118 1.00 92.69 97 LEU A N 1
ATOM 753 C CA . LEU A 1 97 ? 10.658 11.660 -20.769 1.00 92.69 97 LEU A CA 1
ATOM 754 C C . LEU A 1 97 ? 10.146 12.666 -19.735 1.00 92.69 97 LEU A C 1
ATOM 756 O O . LEU A 1 97 ? 9.785 12.263 -18.630 1.00 92.69 97 LEU A O 1
ATOM 760 N N . GLN A 1 98 ? 10.089 13.951 -20.086 1.00 96.19 98 GLN A N 1
ATOM 761 C CA . GLN A 1 98 ? 9.550 14.995 -19.221 1.00 96.19 98 GLN A CA 1
ATOM 762 C C . GLN A 1 98 ? 8.048 14.796 -18.982 1.00 96.19 98 GLN A C 1
ATOM 764 O O . GLN A 1 98 ? 7.624 14.745 -17.830 1.00 96.19 98 GLN A O 1
ATOM 769 N N . ASP A 1 99 ? 7.268 14.544 -20.036 1.00 96.12 99 ASP A N 1
ATOM 770 C CA . ASP A 1 99 ? 5.839 14.233 -19.926 1.00 96.12 99 ASP A CA 1
ATOM 771 C C . ASP A 1 99 ? 5.604 12.961 -19.086 1.00 96.12 99 ASP A C 1
ATOM 773 O O . ASP A 1 99 ? 4.644 12.870 -18.315 1.00 96.12 99 ASP A O 1
ATOM 777 N N . SER A 1 100 ? 6.481 11.957 -19.207 1.00 94.12 100 SER A N 1
ATOM 778 C CA . SER A 1 100 ? 6.430 10.751 -18.374 1.00 94.12 100 SER A CA 1
ATOM 779 C C . SER A 1 100 ? 6.777 11.032 -16.910 1.00 94.12 100 SER A C 1
ATOM 781 O O . SER A 1 100 ? 6.206 10.384 -16.028 1.00 94.12 100 SER A O 1
ATOM 783 N N . LEU A 1 101 ? 7.714 11.940 -16.635 1.00 94.69 101 LEU A N 1
ATOM 784 C CA . LEU A 1 101 ? 8.082 12.340 -15.277 1.00 94.69 101 LEU A CA 1
ATOM 785 C C . LEU A 1 101 ? 6.925 13.094 -14.621 1.00 94.69 101 LEU A C 1
ATOM 787 O O . LEU A 1 101 ? 6.527 12.728 -13.516 1.00 94.69 101 LEU A O 1
ATOM 791 N N . ASP A 1 102 ? 6.314 14.039 -15.332 1.00 96.44 102 ASP A N 1
ATOM 792 C CA . ASP A 1 102 ? 5.173 14.819 -14.845 1.00 96.44 102 ASP A CA 1
ATOM 793 C C . ASP A 1 102 ? 3.963 13.920 -14.541 1.00 96.44 102 ASP A C 1
ATOM 795 O O . ASP A 1 102 ? 3.325 14.050 -13.493 1.00 96.44 102 ASP A O 1
ATOM 799 N N . LYS A 1 103 ? 3.680 12.930 -15.402 1.00 95.00 103 LYS A N 1
ATOM 800 C CA . LYS A 1 103 ? 2.642 11.914 -15.145 1.00 95.00 103 LYS A CA 1
ATOM 801 C C . LYS A 1 103 ? 2.928 11.102 -13.882 1.00 95.00 103 LYS A C 1
ATOM 803 O O . LYS A 1 103 ? 2.018 10.886 -13.082 1.00 95.00 103 LYS A O 1
ATOM 808 N N . ARG A 1 104 ? 4.178 10.664 -13.684 1.00 92.31 104 ARG A N 1
ATOM 809 C CA . ARG A 1 104 ? 4.578 9.919 -12.479 1.00 92.31 104 ARG A CA 1
ATOM 810 C C . ARG A 1 104 ? 4.479 10.786 -11.228 1.00 92.31 104 ARG A C 1
ATOM 812 O O . ARG A 1 104 ? 3.950 10.326 -10.221 1.00 92.31 104 ARG A O 1
ATOM 819 N N . GLN A 1 105 ? 4.917 12.038 -11.297 1.00 95.75 105 GLN A N 1
ATOM 820 C CA . GLN A 1 105 ? 4.820 12.979 -10.187 1.00 95.75 105 GLN A CA 1
ATOM 821 C C . GLN A 1 105 ? 3.362 13.241 -9.796 1.00 95.75 105 GLN A C 1
ATOM 823 O O . GLN A 1 105 ? 3.039 13.217 -8.611 1.00 95.75 105 GLN A O 1
ATOM 828 N N . LYS A 1 106 ? 2.466 13.391 -10.778 1.00 96.81 106 LYS A N 1
ATOM 829 C CA . LYS A 1 106 ? 1.026 13.489 -10.520 1.00 96.81 106 LYS A CA 1
ATOM 830 C C . LYS A 1 106 ? 0.479 12.227 -9.847 1.00 96.81 106 LYS A C 1
ATOM 832 O O . LYS A 1 106 ? -0.182 12.337 -8.825 1.00 96.81 106 LYS A O 1
ATOM 837 N N . SER A 1 107 ? 0.822 11.039 -10.353 1.00 91.62 107 SER A N 1
ATOM 838 C CA . SER A 1 107 ? 0.372 9.778 -9.743 1.00 91.62 107 SER A CA 1
ATOM 839 C C . SER A 1 107 ? 0.879 9.578 -8.310 1.00 91.62 107 SER A C 1
ATOM 841 O O . SER A 1 107 ? 0.174 8.997 -7.493 1.00 91.62 107 SER A O 1
ATOM 843 N N . LEU A 1 108 ? 2.078 10.080 -7.984 1.00 90.62 108 LEU A N 1
ATOM 844 C CA . LEU A 1 108 ? 2.598 10.063 -6.616 1.00 90.62 108 LEU A CA 1
ATOM 845 C C . LEU A 1 108 ? 1.810 11.008 -5.706 1.00 90.62 108 LEU A C 1
ATOM 847 O O . LEU A 1 108 ? 1.487 10.616 -4.592 1.00 90.62 108 LEU A O 1
ATOM 851 N N . SER A 1 109 ? 1.457 12.203 -6.189 1.00 95.19 109 SER A N 1
ATOM 852 C CA . SER A 1 109 ? 0.598 13.137 -5.450 1.00 95.19 109 SER A CA 1
ATOM 853 C C . SER A 1 109 ? -0.778 12.531 -5.161 1.00 95.19 109 SER A C 1
ATOM 855 O O . SER A 1 109 ? -1.241 12.590 -4.026 1.00 95.19 109 SER A O 1
ATOM 857 N N . ASP A 1 110 ? -1.404 11.896 -6.157 1.00 93.25 110 ASP A N 1
ATOM 858 C CA . ASP A 1 110 ? -2.709 11.241 -5.989 1.00 93.25 110 ASP A CA 1
ATOM 859 C C . ASP A 1 110 ? -2.622 10.092 -4.954 1.00 93.25 110 ASP A C 1
ATOM 861 O O . ASP A 1 110 ? -3.489 9.943 -4.091 1.00 93.25 110 ASP A O 1
ATOM 865 N N . LEU A 1 111 ? -1.532 9.310 -4.976 1.00 89.62 111 LEU A N 1
ATOM 866 C CA . LEU A 1 111 ? -1.287 8.231 -4.011 1.00 89.62 111 LEU A CA 1
ATOM 867 C C . LEU A 1 111 ? -1.036 8.756 -2.583 1.00 89.62 111 LEU A C 1
ATOM 869 O O . LEU A 1 111 ? -1.433 8.121 -1.602 1.00 89.62 111 LEU A O 1
ATOM 873 N N . GLU A 1 112 ? -0.363 9.901 -2.444 1.00 92.75 112 GLU A N 1
ATOM 874 C CA . GLU A 1 112 ? -0.169 10.569 -1.154 1.00 92.75 112 GLU A CA 1
ATOM 875 C C . GLU A 1 112 ? -1.507 11.030 -0.565 1.00 92.75 112 GLU A C 1
ATOM 877 O O . GLU A 1 112 ? -1.774 10.774 0.616 1.00 92.75 112 GLU A O 1
ATOM 882 N N . ASP A 1 113 ? -2.379 11.619 -1.384 1.00 94.81 113 ASP A N 1
ATOM 883 C CA . ASP A 1 113 ? -3.726 12.021 -0.977 1.00 94.81 113 ASP A CA 1
ATOM 884 C C . ASP A 1 113 ? -4.555 10.811 -0.518 1.00 94.81 113 ASP A C 1
ATOM 886 O O . ASP A 1 113 ? -5.122 10.828 0.584 1.00 94.81 113 ASP A O 1
ATOM 890 N N . ASP A 1 114 ? -4.535 9.709 -1.271 1.00 91.75 114 ASP A N 1
ATOM 891 C CA . ASP A 1 114 ? -5.189 8.455 -0.882 1.00 91.75 114 ASP A CA 1
ATOM 892 C C . ASP A 1 114 ? -4.631 7.890 0.434 1.00 91.75 114 ASP A C 1
ATOM 894 O O . ASP A 1 114 ? -5.390 7.455 1.311 1.00 91.75 114 ASP A O 1
ATOM 898 N N . MET A 1 115 ? -3.309 7.953 0.637 1.00 89.50 115 MET A N 1
ATOM 899 C CA . MET A 1 115 ? -2.681 7.533 1.891 1.00 89.50 115 MET A CA 1
ATOM 900 C C . MET A 1 115 ? -3.160 8.388 3.073 1.00 89.50 115 MET A C 1
ATOM 902 O O . MET A 1 115 ? -3.426 7.851 4.155 1.00 89.50 115 MET A O 1
ATOM 906 N N . THR A 1 116 ? -3.283 9.709 2.906 1.00 92.75 116 THR A N 1
ATOM 907 C CA . THR A 1 116 ? -3.797 10.582 3.976 1.00 92.75 116 THR A CA 1
ATOM 908 C C . THR A 1 116 ? -5.269 10.301 4.282 1.00 92.75 116 THR A C 1
ATOM 910 O O . THR A 1 116 ? -5.651 10.248 5.457 1.00 92.75 116 THR A O 1
ATOM 913 N N . MET A 1 117 ? -6.084 10.032 3.257 1.00 94.31 117 MET A N 1
ATOM 914 C CA . MET A 1 117 ? -7.487 9.652 3.416 1.00 94.31 117 MET A CA 1
ATOM 915 C C . MET A 1 117 ? -7.622 8.328 4.178 1.00 94.31 117 MET A C 1
ATOM 917 O O . MET A 1 117 ? -8.422 8.224 5.115 1.00 94.31 117 MET A O 1
ATOM 921 N N . LEU A 1 118 ? -6.810 7.327 3.831 1.00 88.88 118 LEU A N 1
ATOM 922 C CA . LEU A 1 118 ? -6.831 6.022 4.486 1.00 88.88 118 LEU A CA 1
ATOM 923 C C . LEU A 1 118 ? -6.364 6.110 5.945 1.00 88.88 118 LEU A C 1
ATOM 925 O O . LEU A 1 118 ? -6.991 5.510 6.819 1.00 88.88 118 LEU A O 1
ATOM 929 N N . LYS A 1 119 ? -5.330 6.912 6.238 1.00 89.81 119 LYS A N 1
ATOM 930 C CA . LYS A 1 119 ? -4.892 7.190 7.618 1.00 89.81 119 LYS A CA 1
ATOM 931 C C . LYS A 1 119 ? -6.015 7.793 8.459 1.00 89.81 119 LYS A C 1
ATOM 933 O O . LYS A 1 119 ? -6.235 7.331 9.577 1.00 89.81 119 LYS A O 1
ATOM 938 N N . ARG A 1 120 ? -6.760 8.762 7.915 1.00 92.88 120 ARG A N 1
ATOM 939 C CA . ARG A 1 120 ? -7.918 9.354 8.603 1.00 92.88 120 ARG A CA 1
ATOM 940 C C . ARG A 1 120 ? -8.993 8.301 8.888 1.00 92.88 120 ARG A C 1
ATOM 942 O O . ARG A 1 120 ? -9.428 8.171 10.024 1.00 92.88 120 ARG A O 1
ATOM 949 N N . ARG A 1 121 ? -9.335 7.465 7.900 1.00 91.94 121 ARG A N 1
ATOM 950 C CA . ARG A 1 121 ? -10.300 6.363 8.088 1.00 91.94 121 ARG A CA 1
ATOM 951 C C . ARG A 1 121 ? -9.861 5.353 9.152 1.00 91.94 121 ARG A C 1
ATOM 953 O O . ARG A 1 121 ? -10.708 4.826 9.869 1.00 91.94 121 ARG A O 1
ATOM 960 N N . ILE A 1 122 ? -8.565 5.053 9.250 1.00 90.62 122 ILE A N 1
ATOM 961 C CA . ILE A 1 122 ? -8.029 4.166 10.293 1.00 90.62 122 ILE A CA 1
ATOM 962 C C . ILE A 1 122 ? -8.182 4.810 11.673 1.00 90.62 122 ILE A C 1
ATOM 964 O O . ILE A 1 122 ? -8.645 4.141 12.593 1.00 90.62 122 ILE A O 1
ATOM 968 N N . GLN A 1 123 ? -7.857 6.097 11.813 1.00 91.44 123 GLN A N 1
ATOM 969 C CA . GLN A 1 123 ? -8.037 6.833 13.069 1.00 91.44 123 GLN A CA 1
ATOM 970 C C . GLN A 1 123 ? -9.509 6.881 13.495 1.00 91.44 123 GLN A C 1
ATOM 972 O O . GLN A 1 123 ? -9.817 6.625 14.659 1.00 91.44 123 GLN A O 1
ATOM 977 N N . ASP A 1 124 ? -10.424 7.114 12.551 1.00 91.88 124 ASP A N 1
ATOM 978 C CA . ASP A 1 124 ? -11.865 7.099 12.817 1.00 91.88 124 ASP A CA 1
ATOM 979 C C . ASP A 1 124 ? -12.328 5.719 13.312 1.00 91.88 124 ASP A C 1
ATOM 981 O O . ASP A 1 124 ? -13.055 5.622 14.302 1.00 91.88 124 ASP A O 1
ATOM 985 N N . LYS A 1 125 ? -11.862 4.631 12.680 1.00 92.81 125 LYS A N 1
ATOM 986 C CA . LYS A 1 125 ? -12.160 3.260 13.129 1.00 92.81 125 LYS A CA 1
ATOM 987 C C . LYS A 1 125 ? -11.598 2.973 14.521 1.00 92.81 125 LYS A C 1
ATOM 989 O O . LYS A 1 125 ? -12.323 2.447 15.358 1.00 92.81 125 LYS A O 1
ATOM 994 N N . GLN A 1 126 ? -10.360 3.379 14.801 1.00 91.06 126 GLN A N 1
ATOM 995 C CA . GLN A 1 126 ? -9.750 3.229 16.127 1.00 91.06 126 GLN A CA 1
ATOM 996 C C . GLN A 1 126 ? -10.532 3.986 17.210 1.00 91.06 126 GLN A C 1
ATOM 998 O O . GLN A 1 126 ? -10.715 3.472 18.314 1.00 91.06 126 GLN A O 1
ATOM 1003 N N . ALA A 1 127 ? -11.038 5.184 16.899 1.00 87.75 127 ALA A N 1
ATOM 1004 C CA . ALA A 1 127 ? -11.884 5.947 17.813 1.00 87.75 127 ALA A CA 1
ATOM 1005 C C . ALA A 1 127 ? -13.225 5.240 18.083 1.00 87.75 127 ALA A C 1
ATOM 1007 O O . ALA A 1 127 ? -13.678 5.189 19.231 1.00 87.75 127 ALA A O 1
ATOM 1008 N N . VAL A 1 128 ? -13.842 4.656 17.049 1.00 93.25 128 VAL A N 1
ATOM 1009 C CA . VAL A 1 128 ? -15.071 3.855 17.183 1.00 93.25 128 VAL A CA 1
ATOM 1010 C C . VAL A 1 128 ? -14.827 2.597 18.021 1.00 93.25 128 VAL A C 1
ATOM 1012 O O . VAL A 1 128 ? -15.608 2.326 18.934 1.00 93.25 128 VAL A O 1
ATOM 1015 N N . ASP A 1 129 ? -13.736 1.870 17.783 1.00 88.69 129 ASP A N 1
ATOM 1016 C CA . ASP A 1 129 ? -13.380 0.665 18.544 1.00 88.69 129 ASP A CA 1
ATOM 1017 C C . ASP A 1 129 ? -13.114 0.987 20.021 1.00 88.69 129 ASP A C 1
ATOM 1019 O O . ASP A 1 129 ? -13.585 0.284 20.922 1.00 88.69 129 ASP A O 1
ATOM 1023 N N . LEU A 1 130 ? -12.433 2.105 20.297 1.00 91.69 130 LEU A N 1
ATOM 1024 C CA . LEU A 1 130 ? -12.244 2.592 21.661 1.00 91.69 130 LEU A CA 1
ATOM 1025 C C . LEU A 1 130 ? -13.594 2.880 22.333 1.00 91.69 130 LEU A C 1
ATOM 1027 O O . LEU A 1 130 ? -13.817 2.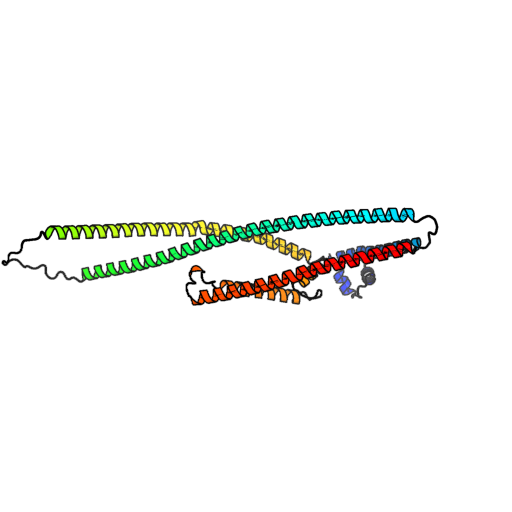445 23.467 1.00 91.69 130 LEU A O 1
ATOM 1031 N N . LEU A 1 131 ? -14.513 3.563 21.641 1.00 93.00 131 LEU A N 1
ATOM 1032 C CA . LEU A 1 131 ? -15.848 3.860 22.161 1.00 93.00 131 LEU A CA 1
ATOM 1033 C C . LEU A 1 131 ? -16.643 2.576 22.447 1.00 93.00 131 LEU A C 1
ATOM 1035 O O . LEU A 1 131 ? -17.246 2.465 23.518 1.00 93.00 131 LEU A O 1
ATOM 1039 N N . LEU A 1 132 ? -16.606 1.597 21.539 1.00 91.94 132 LEU A N 1
ATOM 1040 C CA . LEU A 1 132 ? -17.238 0.288 21.727 1.00 91.94 132 LEU A CA 1
ATOM 1041 C C . LEU A 1 132 ? -16.668 -0.431 22.955 1.00 91.94 132 LEU A C 1
ATOM 1043 O O . LEU A 1 132 ? -17.442 -0.858 23.811 1.00 91.94 132 LEU A O 1
ATOM 1047 N N . SER A 1 133 ? -15.344 -0.450 23.132 1.00 92.44 133 SER A N 1
ATOM 1048 C CA . SER A 1 133 ? -14.709 -1.069 24.307 1.00 92.44 133 SER A CA 1
ATOM 1049 C C . SER A 1 133 ? -15.130 -0.407 25.632 1.00 92.44 133 SER A C 1
ATOM 1051 O O . SER A 1 133 ? -15.329 -1.075 26.652 1.00 92.44 133 SER A O 1
ATOM 1053 N N . ILE A 1 134 ? -15.316 0.919 25.636 1.00 92.50 134 ILE A N 1
ATOM 1054 C CA . ILE A 1 134 ? -15.806 1.664 26.803 1.00 92.50 134 ILE A CA 1
ATOM 1055 C C . ILE A 1 134 ? -17.270 1.307 27.082 1.00 92.50 134 ILE A C 1
ATOM 1057 O O . ILE A 1 134 ? -17.650 1.137 28.246 1.00 92.50 134 ILE A O 1
ATOM 1061 N N . LEU A 1 135 ? -18.097 1.190 26.041 1.00 92.50 135 LEU A N 1
ATOM 1062 C CA . LEU A 1 135 ? -19.501 0.799 26.170 1.00 92.50 135 LEU A CA 1
ATOM 1063 C C . LEU A 1 135 ? -19.645 -0.637 26.685 1.00 92.50 135 LEU A C 1
ATOM 1065 O O . LEU A 1 135 ? -20.441 -0.862 27.597 1.00 92.50 135 LEU A O 1
ATOM 1069 N N . GLU A 1 136 ? -18.834 -1.573 26.198 1.00 93.06 136 GLU A N 1
ATOM 1070 C CA . GLU A 1 136 ? -18.776 -2.953 26.692 1.00 93.06 136 GLU A CA 1
ATOM 1071 C C . GLU A 1 136 ? -18.389 -3.006 28.173 1.00 93.06 136 GLU A C 1
ATOM 1073 O O . GLU A 1 136 ? -19.089 -3.626 28.979 1.00 93.06 136 GLU A O 1
ATOM 1078 N N . LYS A 1 137 ? -17.342 -2.275 28.581 1.00 93.44 137 LYS A N 1
ATOM 1079 C CA . LYS A 1 137 ? -16.951 -2.161 29.999 1.00 93.44 137 LYS A CA 1
ATOM 1080 C C . LYS A 1 137 ? -18.077 -1.579 30.855 1.00 93.44 137 LYS A C 1
ATOM 1082 O O . LYS A 1 137 ? -18.368 -2.097 31.935 1.00 93.44 137 LYS A O 1
ATOM 1087 N N . LYS A 1 138 ? -18.758 -0.528 30.383 1.00 92.69 138 LYS A N 1
ATOM 1088 C CA . LYS A 1 138 ? -19.916 0.054 31.086 1.00 92.69 138 LYS A CA 1
ATOM 1089 C C . LYS A 1 138 ? -21.078 -0.939 31.187 1.00 92.69 138 LYS A C 1
ATOM 1091 O O . LYS A 1 138 ? -21.711 -1.011 32.242 1.00 92.69 138 LYS A O 1
ATOM 1096 N N . ALA A 1 139 ? -21.344 -1.724 30.144 1.00 92.62 139 ALA A N 1
ATOM 1097 C CA . ALA A 1 139 ? -22.363 -2.771 30.155 1.00 92.62 139 ALA A CA 1
ATOM 1098 C C . ALA A 1 139 ? -22.014 -3.906 31.137 1.00 92.62 139 ALA A C 1
ATOM 1100 O O . ALA A 1 139 ? -22.877 -4.350 31.899 1.00 92.62 139 ALA A O 1
ATOM 1101 N N . ALA A 1 140 ? -20.744 -4.312 31.211 1.00 90.50 140 ALA A N 1
ATOM 1102 C CA . ALA A 1 140 ? -20.258 -5.282 32.193 1.00 90.50 140 ALA A CA 1
ATOM 1103 C C . ALA A 1 140 ? -20.437 -4.781 33.641 1.00 90.50 140 ALA A C 1
ATOM 1105 O O . ALA A 1 140 ? -20.899 -5.517 34.514 1.00 90.50 140 ALA A O 1
ATOM 1106 N N . ILE A 1 141 ? -20.160 -3.499 33.906 1.00 93.12 141 ILE A N 1
ATOM 1107 C CA . ILE A 1 141 ? -20.401 -2.895 35.228 1.00 93.12 141 ILE A CA 1
ATOM 1108 C C . ILE A 1 141 ? -21.902 -2.866 35.553 1.00 93.12 141 ILE A C 1
ATOM 1110 O O . ILE A 1 141 ? -22.293 -3.208 36.669 1.00 93.12 141 ILE A O 1
ATOM 1114 N N . ARG A 1 142 ? -22.759 -2.490 34.593 1.00 95.00 142 ARG A N 1
ATOM 1115 C CA . ARG A 1 142 ? -24.223 -2.487 34.782 1.00 95.00 142 ARG A CA 1
ATOM 1116 C C . ARG A 1 142 ? -24.760 -3.882 35.095 1.00 95.00 142 ARG A C 1
ATOM 1118 O O . ARG A 1 142 ? -25.520 -4.031 36.045 1.00 95.00 142 ARG A O 1
ATOM 1125 N N . THR A 1 143 ? -24.341 -4.901 34.348 1.00 92.88 143 THR A N 1
ATOM 1126 C CA . THR A 1 143 ? -24.767 -6.291 34.589 1.00 92.88 143 THR A CA 1
ATOM 1127 C C . THR A 1 143 ? -24.287 -6.808 35.944 1.00 92.88 143 THR A C 1
ATOM 1129 O O . THR A 1 143 ? -25.048 -7.486 36.632 1.00 92.88 143 THR A O 1
ATOM 1132 N N . ARG A 1 144 ? -23.078 -6.439 36.392 1.00 95.69 144 ARG A N 1
ATOM 1133 C CA . ARG A 1 144 ? -22.598 -6.744 37.751 1.00 95.69 144 ARG A CA 1
ATOM 1134 C C . ARG A 1 144 ? -23.468 -6.097 38.832 1.00 95.69 144 ARG A C 1
ATOM 1136 O O . ARG A 1 144 ? -23.904 -6.799 39.738 1.00 95.69 144 ARG A O 1
ATOM 1143 N N . ARG A 1 145 ? -23.774 -4.801 38.706 1.00 94.00 145 ARG A N 1
ATOM 1144 C CA . ARG A 1 145 ? -24.657 -4.084 39.647 1.00 94.00 145 ARG A CA 1
ATOM 1145 C C . ARG A 1 145 ? -26.059 -4.688 39.694 1.00 94.00 145 ARG A C 1
ATOM 1147 O O . ARG A 1 145 ? -26.608 -4.846 40.776 1.00 94.00 145 ARG A O 1
ATOM 1154 N N . LEU A 1 146 ? -26.614 -5.075 38.542 1.00 94.56 146 LEU A N 1
ATOM 1155 C CA . LEU A 1 146 ? -27.911 -5.754 38.478 1.00 94.56 146 LEU A CA 1
ATOM 1156 C C . LEU A 1 146 ? -27.879 -7.100 39.213 1.00 94.56 146 LEU A C 1
ATOM 1158 O O . LEU A 1 146 ? -28.769 -7.373 40.014 1.00 94.56 146 LEU A O 1
ATOM 1162 N N . LYS A 1 147 ? -26.825 -7.904 39.024 1.00 96.00 147 LYS A N 1
ATOM 1163 C CA . LYS A 1 147 ? -26.637 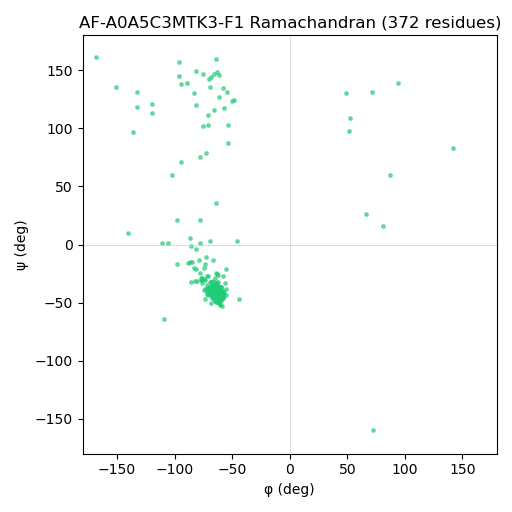-9.160 39.772 1.00 96.00 147 LYS A CA 1
ATOM 1164 C C . LYS A 1 147 ? -26.533 -8.928 41.281 1.00 96.00 147 LYS A C 1
ATOM 1166 O O . LYS A 1 147 ? -27.121 -9.683 42.046 1.00 96.00 147 LYS A O 1
ATOM 1171 N N . GLU A 1 148 ? -25.805 -7.902 41.715 1.00 95.81 148 GLU A N 1
ATOM 1172 C CA . GLU A 1 148 ? -25.703 -7.531 43.134 1.00 95.81 148 GLU A CA 1
ATOM 1173 C C . GLU A 1 148 ? -27.061 -7.074 43.693 1.00 95.81 148 GLU A C 1
ATOM 1175 O O . GLU A 1 148 ? -27.464 -7.538 44.756 1.00 95.81 148 GLU A O 1
ATOM 1180 N N . SER A 1 149 ? -27.819 -6.258 42.952 1.00 93.81 149 SER A N 1
ATOM 1181 C CA . SER A 1 149 ? -29.167 -5.840 43.363 1.00 93.81 149 SER A CA 1
ATOM 1182 C C . SER A 1 149 ? -30.153 -7.008 43.457 1.00 93.81 149 SER A C 1
ATOM 1184 O O . SER A 1 149 ? -30.923 -7.073 44.408 1.00 93.81 149 SER A O 1
ATOM 1186 N N . ALA A 1 150 ? -30.087 -7.969 42.529 1.00 94.44 150 ALA A N 1
ATOM 1187 C CA . ALA A 1 150 ? -30.911 -9.173 42.571 1.00 94.44 150 ALA A CA 1
ATOM 1188 C C . ALA A 1 150 ? -30.590 -10.031 43.804 1.00 94.44 150 ALA A C 1
ATOM 1190 O O . ALA A 1 150 ? -31.506 -10.480 44.485 1.00 94.44 150 ALA A O 1
ATOM 1191 N N . LYS A 1 151 ? -29.301 -10.183 44.148 1.00 97.12 151 LYS A N 1
ATOM 1192 C CA . LYS A 1 151 ? -28.879 -10.872 45.380 1.00 97.12 151 LYS A CA 1
ATOM 1193 C C . LYS A 1 151 ? -29.419 -10.195 46.640 1.00 97.12 151 LYS A C 1
ATOM 1195 O O . LYS A 1 151 ? -29.895 -10.888 47.528 1.00 97.12 151 LYS A O 1
ATOM 1200 N N . LEU A 1 152 ? -29.358 -8.864 46.717 1.00 95.88 152 LEU A N 1
ATOM 1201 C CA . LEU A 1 152 ? -29.895 -8.115 47.860 1.00 95.88 152 LEU A CA 1
ATOM 1202 C C . LEU A 1 152 ? -31.420 -8.260 47.976 1.00 95.88 152 LEU A C 1
ATOM 1204 O O . LEU A 1 152 ? -31.938 -8.385 49.080 1.00 95.88 152 LEU A O 1
ATOM 1208 N N . LEU A 1 153 ? -32.143 -8.265 46.852 1.00 95.38 153 LEU A N 1
ATOM 1209 C CA . LEU A 1 153 ? -33.590 -8.503 46.842 1.00 95.38 153 LEU A CA 1
ATOM 1210 C C . LEU A 1 153 ? -33.945 -9.920 47.302 1.00 95.38 153 LEU A C 1
ATOM 1212 O O . LEU A 1 153 ? -34.928 -10.093 48.015 1.00 95.38 153 LEU A O 1
ATOM 1216 N N . GLU A 1 154 ? -33.151 -10.918 46.920 1.00 96.69 154 GLU A N 1
ATOM 1217 C CA . GLU A 1 154 ? -33.341 -12.298 47.369 1.00 96.69 154 GLU A CA 1
ATOM 1218 C C . GLU A 1 154 ? -33.063 -12.444 48.870 1.00 96.69 154 GLU A C 1
ATOM 1220 O O . GLU A 1 154 ? -33.893 -12.998 49.580 1.00 96.69 154 GLU A O 1
ATOM 1225 N N . GLN A 1 155 ? -31.995 -11.820 49.381 1.00 96.06 155 GLN A N 1
ATOM 1226 C CA . GLN A 1 155 ? -31.724 -11.743 50.823 1.00 96.06 155 GLN A CA 1
ATOM 1227 C C . GLN A 1 155 ? -32.873 -11.086 51.596 1.00 96.06 155 GLN A C 1
ATOM 1229 O O . GLN A 1 155 ? -33.328 -11.632 52.592 1.00 96.06 155 GLN A O 1
ATOM 1234 N N . LEU A 1 156 ? -33.397 -9.953 51.113 1.00 93.81 156 LEU A N 1
ATOM 1235 C CA . LEU A 1 156 ? -34.547 -9.292 51.741 1.00 93.81 156 LEU A CA 1
ATOM 1236 C C . LEU A 1 156 ? -35.816 -10.153 51.697 1.00 93.81 156 LEU A C 1
ATOM 1238 O O . LEU A 1 156 ? -36.620 -10.099 52.628 1.00 93.81 156 LEU A O 1
ATOM 1242 N N . ARG A 1 157 ? -36.018 -10.930 50.625 1.00 94.06 157 ARG A N 1
ATOM 1243 C CA . ARG A 1 157 ? -37.135 -11.879 50.520 1.00 94.06 157 ARG A CA 1
ATOM 1244 C C . ARG A 1 157 ? -36.995 -12.996 51.550 1.00 94.06 157 ARG A C 1
ATOM 1246 O O . ARG A 1 157 ? -37.979 -13.340 52.200 1.00 94.06 157 ARG A O 1
ATOM 1253 N N . ASP A 1 158 ? -35.793 -13.535 51.703 1.00 94.75 158 ASP A N 1
ATOM 1254 C CA . ASP A 1 158 ? -35.509 -14.598 52.662 1.00 94.75 158 ASP A CA 1
ATOM 1255 C C . ASP A 1 158 ? -35.646 -14.077 54.103 1.00 94.75 158 ASP A C 1
ATOM 1257 O O . ASP A 1 158 ? -36.351 -14.690 54.900 1.00 94.75 158 ASP A O 1
ATOM 1261 N N . ASP A 1 159 ? -35.109 -12.894 54.419 1.00 92.75 159 ASP A N 1
ATOM 1262 C CA . ASP A 1 159 ? -35.263 -12.238 55.727 1.00 92.75 159 ASP A CA 1
ATOM 1263 C C . ASP A 1 159 ? -36.739 -11.971 56.073 1.00 92.75 159 ASP A C 1
ATOM 1265 O O . ASP A 1 159 ? -37.165 -12.157 57.217 1.00 92.75 159 ASP A O 1
ATOM 1269 N N . ALA A 1 160 ? -37.548 -11.569 55.085 1.00 88.88 160 ALA A N 1
ATOM 1270 C CA . ALA A 1 160 ? -38.986 -11.372 55.258 1.00 88.88 160 ALA A CA 1
ATOM 1271 C C . ALA A 1 160 ? -39.739 -12.688 55.517 1.00 88.88 160 ALA A C 1
ATOM 1273 O O . ALA A 1 160 ? -40.729 -12.687 56.247 1.00 88.88 160 ALA A O 1
ATOM 1274 N N . HIS A 1 161 ? -39.277 -13.807 54.949 1.00 89.06 161 HIS A N 1
ATOM 1275 C CA . HIS A 1 161 ? -39.813 -15.136 55.251 1.00 89.06 161 HIS A CA 1
ATOM 1276 C C . HIS A 1 161 ? -39.331 -15.686 56.598 1.00 89.06 161 HIS A C 1
ATOM 1278 O O . HIS A 1 161 ? -40.061 -16.449 57.231 1.00 89.06 161 HIS A O 1
ATOM 1284 N N . TYR A 1 162 ? -38.135 -15.297 57.047 1.00 84.31 162 TYR A N 1
ATOM 1285 C CA . TYR A 1 162 ? -37.541 -15.763 58.298 1.00 84.31 162 TYR A CA 1
ATOM 1286 C C . TYR A 1 162 ? -37.967 -14.982 59.538 1.00 84.31 162 TYR A C 1
ATOM 1288 O O . TYR A 1 162 ? -37.755 -15.506 60.627 1.00 84.31 162 TYR A O 1
ATOM 1296 N N . GLN A 1 163 ? -38.576 -13.792 59.431 1.00 60.84 163 GLN A N 1
ATOM 1297 C CA . GLN A 1 163 ? -39.243 -13.178 60.584 1.00 60.84 163 GLN A CA 1
ATOM 1298 C C . GLN A 1 163 ? -40.518 -13.967 60.913 1.00 60.84 163 GLN A C 1
ATOM 1300 O O . GLN A 1 163 ? -41.537 -13.795 60.237 1.00 60.84 163 GLN A O 1
ATOM 1305 N N . PRO A 1 164 ? -40.512 -14.823 61.954 1.00 54.31 164 PRO A N 1
ATOM 1306 C CA . PRO A 1 164 ? -41.719 -15.502 62.371 1.00 54.31 164 PRO A CA 1
ATOM 1307 C C . PRO A 1 164 ? -42.637 -14.430 62.945 1.00 54.31 164 PRO A C 1
ATOM 1309 O O . PRO A 1 164 ? -42.190 -13.500 63.615 1.00 54.31 164 PRO A O 1
ATOM 1312 N N . THR A 1 165 ? -43.933 -14.587 62.727 1.00 57.62 165 THR A N 1
ATOM 1313 C CA . THR A 1 165 ? -45.035 -13.767 63.244 1.00 57.62 165 THR A CA 1
ATOM 1314 C C . THR A 1 165 ? -45.161 -13.814 64.781 1.00 57.62 165 THR A C 1
ATOM 1316 O O . THR A 1 165 ? -46.261 -13.808 65.330 1.00 57.62 165 THR A O 1
ATOM 1319 N N . GLN A 1 166 ? -44.047 -13.897 65.509 1.00 50.97 166 GLN A N 1
ATOM 1320 C CA . GLN A 1 166 ? -43.999 -13.871 66.957 1.00 50.97 166 GLN A CA 1
ATOM 1321 C C . GLN A 1 166 ? -44.079 -12.426 67.451 1.00 50.97 166 GLN A C 1
ATOM 1323 O O . GLN A 1 166 ? -43.218 -11.592 67.187 1.00 50.97 166 GLN A O 1
ATOM 1328 N N . ASN A 1 167 ? -45.125 -12.195 68.242 1.00 49.41 167 ASN A N 1
ATOM 1329 C CA . ASN A 1 167 ? -45.324 -11.071 69.153 1.00 49.41 167 ASN A CA 1
ATOM 1330 C C . ASN A 1 167 ? -45.959 -9.808 68.560 1.00 49.41 167 ASN A C 1
ATOM 1332 O O . ASN A 1 167 ? -45.471 -8.693 68.714 1.00 49.41 167 ASN A O 1
ATOM 1336 N N . ARG A 1 168 ? -47.178 -9.981 68.033 1.00 43.62 168 ARG A N 1
ATOM 1337 C CA . ARG A 1 168 ? -48.249 -8.985 68.208 1.00 43.62 168 ARG A CA 1
ATOM 1338 C C . ARG A 1 168 ? -49.232 -9.465 69.279 1.00 43.62 168 ARG A C 1
ATOM 1340 O O . ARG A 1 168 ? -50.409 -9.669 69.007 1.00 43.62 168 ARG A O 1
ATOM 1347 N N . ALA A 1 169 ? -48.732 -9.669 70.493 1.00 49.56 169 ALA A N 1
ATOM 1348 C CA . ALA A 1 169 ? -49.562 -9.841 71.674 1.00 49.56 169 ALA A CA 1
ATOM 1349 C C . ALA A 1 169 ? -49.227 -8.727 72.671 1.00 49.56 169 ALA A C 1
ATOM 1351 O O . ALA A 1 169 ? -48.120 -8.663 73.188 1.00 49.56 169 ALA A O 1
ATOM 1352 N N . LEU A 1 170 ? -50.218 -7.852 72.866 1.00 51.88 170 LEU A N 1
ATOM 1353 C CA . LEU A 1 170 ? -50.596 -7.245 74.143 1.00 51.88 170 LEU A CA 1
ATOM 1354 C C . LEU A 1 170 ? -49.485 -6.569 74.964 1.00 51.88 170 LEU A C 1
ATOM 1356 O O . LEU A 1 170 ? -48.857 -7.204 75.797 1.00 51.88 170 LEU A O 1
ATOM 1360 N N . PHE A 1 171 ? -49.381 -5.243 74.849 1.00 47.25 171 PHE A N 1
ATOM 1361 C CA . PHE A 1 171 ? -49.102 -4.397 76.013 1.00 47.25 171 PHE A CA 1
ATOM 1362 C C . PHE A 1 171 ? -50.006 -3.163 75.973 1.00 47.25 171 PHE A C 1
ATOM 1364 O O . PHE A 1 171 ? -49.760 -2.192 75.258 1.00 47.25 171 PHE A O 1
ATOM 1371 N N . THR A 1 172 ? -51.102 -3.278 76.715 1.00 49.88 172 THR A N 1
ATOM 1372 C CA . THR A 1 172 ? -51.926 -2.187 77.230 1.00 49.88 172 THR A CA 1
ATOM 1373 C C . THR A 1 172 ? -51.388 -1.758 78.598 1.00 49.88 172 THR A C 1
ATOM 1375 O O . THR A 1 172 ? -51.083 -2.614 79.423 1.00 49.88 172 THR A O 1
ATOM 1378 N N . ASP A 1 173 ? -51.367 -0.440 78.798 1.00 45.25 173 ASP A N 1
ATOM 1379 C CA . ASP A 1 173 ? -51.396 0.328 80.053 1.00 45.25 173 ASP A CA 1
ATOM 1380 C C . ASP A 1 173 ? -50.201 0.385 81.023 1.00 45.25 173 ASP A C 1
ATOM 1382 O O . ASP A 1 173 ? -49.700 -0.618 81.521 1.00 45.25 173 ASP A O 1
ATOM 1386 N N . GLY A 1 174 ? -49.872 1.636 81.406 1.00 43.50 174 GLY A N 1
ATOM 1387 C CA . GLY A 1 174 ? -49.389 1.967 82.754 1.00 43.50 174 GLY A CA 1
ATOM 1388 C C . GLY A 1 174 ? -48.275 3.023 82.901 1.00 43.50 174 GLY A C 1
ATOM 1389 O O . GLY A 1 174 ? -47.135 2.628 83.069 1.00 43.50 174 GLY A O 1
ATOM 1390 N N . VAL A 1 175 ? -48.622 4.331 82.896 1.00 43.72 175 VAL A N 1
ATOM 1391 C CA . VAL A 1 175 ? -48.343 5.354 83.963 1.00 43.72 175 VAL A CA 1
ATOM 1392 C C . VAL A 1 175 ? -46.884 5.458 84.516 1.00 43.72 175 VAL A C 1
ATOM 1394 O O . VAL A 1 175 ? -46.347 4.472 84.985 1.00 43.72 175 VAL A O 1
ATOM 1397 N N . ALA A 1 176 ? -46.160 6.585 84.654 1.00 43.62 176 ALA A N 1
ATOM 1398 C CA . ALA A 1 176 ? -46.399 8.027 84.539 1.00 43.62 176 ALA A CA 1
ATOM 1399 C C . ALA A 1 176 ? -45.074 8.847 84.540 1.00 43.62 176 ALA A C 1
ATOM 1401 O O . ALA A 1 176 ? -44.044 8.407 85.042 1.00 43.62 176 ALA A O 1
ATOM 1402 N N . THR A 1 177 ? -45.194 10.090 84.049 1.00 46.31 177 THR A N 1
ATOM 1403 C CA . THR A 1 177 ? -44.527 11.352 84.459 1.00 46.31 177 THR A CA 1
ATOM 1404 C C . THR A 1 177 ? -43.000 11.446 84.587 1.00 46.31 177 THR A C 1
ATOM 1406 O O . THR A 1 177 ? -42.423 11.111 85.612 1.00 46.31 177 THR A O 1
ATOM 1409 N N . THR A 1 178 ? -42.389 12.179 83.650 1.00 42.03 178 THR A N 1
ATOM 1410 C CA . THR A 1 178 ? -41.667 13.434 83.956 1.00 42.03 178 THR A CA 1
ATOM 1411 C C . THR A 1 178 ? -41.726 14.368 82.743 1.00 42.03 178 THR A C 1
ATOM 1413 O O . THR A 1 178 ? -41.623 13.949 81.594 1.00 42.03 178 THR A O 1
ATOM 1416 N N . SER A 1 179 ? -42.003 15.640 83.015 1.00 50.53 179 SER A N 1
ATOM 1417 C CA . SER A 1 179 ? -42.314 16.698 82.057 1.00 50.53 179 SER A CA 1
ATOM 1418 C C . SER A 1 179 ? -41.094 17.134 81.243 1.00 50.53 179 SER A C 1
ATOM 1420 O O . SER A 1 179 ? -40.210 17.811 81.767 1.00 50.53 179 SER A O 1
ATOM 1422 N N . VAL A 1 180 ? -41.093 16.826 79.948 1.00 50.72 180 VAL A N 1
ATOM 1423 C CA . VAL A 1 180 ? -40.273 17.507 78.940 1.00 50.72 180 VAL A CA 1
ATOM 1424 C C . VAL A 1 180 ? -41.192 17.830 77.769 1.00 50.72 180 VAL A C 1
ATOM 1426 O O . VAL A 1 180 ? -41.990 17.001 77.335 1.00 50.72 180 VAL A O 1
ATOM 1429 N N . THR A 1 181 ? -41.136 19.076 77.318 1.00 51.19 181 THR A N 1
ATOM 1430 C CA . THR A 1 181 ? -41.945 19.645 76.240 1.00 51.19 181 THR A CA 1
ATOM 1431 C C . THR A 1 181 ? -41.951 18.743 74.993 1.00 51.19 181 THR A C 1
ATOM 1433 O O . THR A 1 181 ? -40.883 18.408 74.475 1.00 51.19 181 THR A O 1
ATOM 1436 N N . PRO A 1 182 ? -43.130 18.330 74.488 1.00 46.84 182 PRO A N 1
ATOM 1437 C CA . PRO A 1 182 ? -43.220 17.398 73.374 1.00 46.84 182 PRO A CA 1
ATOM 1438 C C . PRO A 1 182 ? -42.878 18.120 72.068 1.00 46.84 182 PRO A C 1
ATOM 1440 O O . PRO A 1 182 ? -43.694 18.844 71.497 1.00 46.84 182 PRO A O 1
ATOM 1443 N N . LEU A 1 183 ? -41.656 17.918 71.578 1.00 52.47 183 LEU A N 1
ATOM 1444 C CA . LEU A 1 183 ? -41.331 18.193 70.182 1.00 52.47 183 LEU A CA 1
ATOM 1445 C C . LEU A 1 183 ? -42.211 17.287 69.307 1.00 52.47 183 LEU A C 1
ATOM 1447 O O . LEU A 1 183 ? -42.228 16.077 69.501 1.00 52.47 183 LEU A O 1
ATOM 1451 N N . ASN A 1 184 ? -42.932 17.872 68.351 1.00 53.12 184 ASN A N 1
ATOM 1452 C CA . ASN A 1 184 ? -43.789 17.197 67.369 1.00 53.12 184 ASN A CA 1
ATOM 1453 C C . ASN A 1 184 ? -43.036 16.089 66.590 1.00 53.12 184 ASN A C 1
ATOM 1455 O O . ASN A 1 184 ? -42.498 16.325 65.509 1.00 53.12 184 ASN A O 1
ATOM 1459 N N . VAL A 1 185 ? -43.006 14.864 67.123 1.00 58.44 185 VAL A N 1
ATOM 1460 C CA . VAL A 1 185 ? -42.363 13.689 66.495 1.00 58.44 185 VAL A CA 1
ATOM 1461 C C . VAL A 1 185 ? -43.184 13.152 65.308 1.00 58.44 185 VAL A C 1
ATOM 1463 O O . VAL A 1 185 ? -42.667 12.439 64.452 1.00 58.44 185 VAL A O 1
ATOM 1466 N N . SER A 1 186 ? -44.460 13.525 65.198 1.00 59.41 186 SER A N 1
ATOM 1467 C CA . SER A 1 186 ? -45.358 13.071 64.127 1.00 59.41 186 SER A CA 1
ATOM 1468 C C . SER A 1 186 ? -44.900 13.550 62.741 1.00 59.41 186 SER A C 1
ATOM 1470 O O . SER A 1 186 ? -44.846 12.767 61.795 1.00 59.41 186 SER A O 1
ATOM 1472 N N . ASN A 1 187 ? -44.461 14.809 62.635 1.00 62.66 187 ASN A N 1
ATOM 1473 C CA . ASN A 1 187 ? -44.106 15.428 61.353 1.00 62.66 187 ASN A CA 1
ATOM 1474 C C . ASN A 1 187 ? -42.791 14.885 60.767 1.00 62.66 187 ASN A C 1
ATOM 1476 O O . ASN A 1 187 ? -42.607 14.869 59.550 1.00 62.66 187 ASN A O 1
ATOM 1480 N N . THR A 1 188 ? -41.870 14.409 61.609 1.00 69.94 188 THR A N 1
ATOM 1481 C CA . THR A 1 188 ? -40.588 13.854 61.145 1.00 69.94 188 THR A CA 1
ATOM 1482 C C . THR A 1 188 ? -40.750 12.444 60.580 1.00 69.94 188 THR A C 1
ATOM 1484 O O . THR A 1 188 ? -40.044 12.075 59.639 1.00 69.94 188 THR A O 1
ATOM 1487 N N . ARG A 1 189 ? -41.717 11.666 61.088 1.00 75.38 189 ARG A N 1
ATOM 1488 C CA . ARG A 1 189 ? -42.022 10.319 60.585 1.00 75.38 189 ARG A CA 1
ATOM 1489 C C . ARG A 1 189 ? -42.634 10.358 59.185 1.00 75.38 189 ARG A C 1
ATOM 1491 O O . ARG A 1 189 ? -42.220 9.576 58.328 1.00 75.38 189 ARG A O 1
ATOM 1498 N N . ASP A 1 190 ? -43.542 11.296 58.935 1.00 78.81 190 ASP A N 1
ATOM 1499 C CA . ASP A 1 190 ? -44.167 11.459 57.620 1.00 78.81 190 ASP A CA 1
ATOM 1500 C C . ASP A 1 190 ? -43.192 12.036 56.586 1.00 78.81 190 ASP A C 1
ATOM 1502 O O . ASP A 1 190 ? -43.141 11.551 55.453 1.00 78.81 190 ASP A O 1
ATOM 1506 N N . ALA A 1 191 ? -42.318 12.968 56.986 1.00 79.50 191 ALA A N 1
ATOM 1507 C CA . ALA A 1 191 ? -41.234 13.454 56.128 1.00 79.50 191 ALA A CA 1
ATOM 1508 C C . ALA A 1 191 ? -40.244 12.331 55.749 1.00 79.50 191 ALA A C 1
ATOM 1510 O O . ALA A 1 191 ? -39.839 12.201 54.588 1.00 79.50 191 ALA A O 1
ATOM 1511 N N . LEU A 1 192 ? -39.895 11.452 56.697 1.00 83.44 192 LEU A N 1
ATOM 1512 C CA . LEU A 1 192 ? -39.040 10.293 56.420 1.00 83.44 192 LEU A CA 1
ATOM 1513 C C . LEU A 1 192 ? -39.739 9.268 55.507 1.00 83.44 192 LEU A C 1
ATOM 1515 O O . LEU A 1 192 ? -39.111 8.690 54.621 1.00 83.44 192 LEU A O 1
ATOM 1519 N N . ALA A 1 193 ? -41.040 9.037 55.695 1.00 85.75 193 ALA A N 1
ATOM 1520 C CA . ALA A 1 193 ? -41.812 8.146 54.833 1.00 85.75 193 ALA A CA 1
ATOM 1521 C C . ALA A 1 193 ? -41.936 8.702 53.405 1.00 85.75 193 ALA A C 1
ATOM 1523 O O . ALA A 1 193 ? -41.806 7.944 52.442 1.00 85.75 193 ALA A O 1
ATOM 1524 N N . SER A 1 194 ? -42.126 10.016 53.260 1.00 90.00 194 SER A N 1
ATOM 1525 C CA . SER A 1 194 ? -42.175 10.696 51.961 1.00 90.00 194 SER A CA 1
ATOM 1526 C C . SER A 1 194 ? -40.847 10.579 51.211 1.00 90.00 194 SER A C 1
ATOM 1528 O O . SER A 1 194 ? -40.824 10.118 50.073 1.00 90.00 194 SER A O 1
ATOM 1530 N N . THR A 1 195 ? -39.724 10.882 51.870 1.00 89.75 195 THR A N 1
ATOM 1531 C CA . THR A 1 195 ? -38.388 10.779 51.246 1.00 89.75 195 THR A CA 1
ATOM 1532 C C . THR A 1 195 ? -38.024 9.345 50.854 1.00 89.75 195 THR A C 1
ATOM 1534 O O . THR A 1 195 ? -37.373 9.126 49.832 1.00 89.75 195 THR A O 1
ATOM 1537 N N . LYS A 1 196 ? -38.463 8.338 51.623 1.00 92.50 196 LYS A N 1
ATOM 1538 C CA . LYS A 1 196 ? -38.299 6.924 51.245 1.00 92.50 196 LYS A CA 1
ATOM 1539 C C . LYS A 1 196 ? -39.138 6.548 50.025 1.00 92.50 196 LYS A C 1
ATOM 1541 O O . LYS A 1 196 ? -38.615 5.871 49.142 1.00 92.50 196 LYS A O 1
ATOM 1546 N N . ARG A 1 197 ? -40.401 6.987 49.953 1.00 91.94 197 ARG A N 1
ATOM 1547 C CA . ARG A 1 197 ? -41.259 6.747 48.778 1.00 91.94 197 ARG A CA 1
ATOM 1548 C C . ARG A 1 197 ? -40.678 7.386 47.525 1.00 91.94 197 ARG A C 1
ATOM 1550 O O . ARG A 1 197 ? -40.610 6.720 46.502 1.00 91.94 197 ARG A O 1
ATOM 1557 N N . GLU A 1 198 ? -40.195 8.621 47.622 1.00 93.44 198 GLU A N 1
ATOM 1558 C CA . GLU A 1 198 ? -39.582 9.320 46.491 1.00 93.44 198 GLU A CA 1
ATOM 1559 C C . GLU A 1 198 ? -38.326 8.598 45.984 1.00 93.44 198 GLU A C 1
ATOM 1561 O O . GLU A 1 198 ? -38.191 8.362 44.787 1.00 93.44 198 GLU A O 1
ATOM 1566 N N . LYS A 1 199 ? -37.441 8.151 46.886 1.00 92.12 199 LYS A N 1
ATOM 1567 C CA . LYS A 1 199 ? -36.260 7.363 46.497 1.00 92.12 199 LYS A CA 1
ATOM 1568 C C . LYS A 1 199 ? -36.628 6.028 45.853 1.00 92.12 199 LYS A C 1
ATOM 1570 O O . LYS A 1 199 ? -35.989 5.632 44.883 1.00 92.12 199 LYS A O 1
ATOM 1575 N N . LEU A 1 200 ? -37.636 5.330 46.378 1.00 91.38 200 LEU A N 1
ATOM 1576 C CA . LEU A 1 200 ? -38.112 4.076 45.787 1.00 91.38 200 LEU A CA 1
ATOM 1577 C C . LEU A 1 200 ? -38.727 4.306 44.404 1.00 91.38 200 LEU A C 1
ATOM 1579 O O . LEU A 1 200 ? -38.452 3.529 43.493 1.00 91.38 200 LEU A O 1
ATOM 1583 N N . GLN A 1 201 ? -39.478 5.394 44.228 1.00 93.50 201 GLN A N 1
ATOM 1584 C CA . GLN A 1 201 ? -40.020 5.785 42.931 1.00 93.50 201 GLN A CA 1
ATOM 1585 C C . GLN A 1 201 ? -38.897 6.101 41.935 1.00 93.50 201 GLN A C 1
ATOM 1587 O O . GLN A 1 201 ? -38.878 5.535 40.850 1.00 93.50 201 GLN A O 1
ATOM 1592 N N . GLN A 1 202 ? -37.900 6.903 42.325 1.00 91.50 202 GLN A N 1
ATOM 1593 C CA . GLN A 1 202 ? -36.746 7.212 41.471 1.00 91.50 202 GLN A CA 1
ATOM 1594 C C . GLN A 1 202 ? -35.951 5.959 41.080 1.00 91.50 202 GLN A C 1
ATOM 1596 O O . GLN A 1 202 ? -35.529 5.826 39.931 1.00 91.50 202 GLN A O 1
ATOM 1601 N N . LEU A 1 203 ? -35.743 5.026 42.016 1.00 92.19 203 LEU A N 1
ATOM 1602 C CA . LEU A 1 203 ? -35.081 3.755 41.717 1.00 92.19 203 LEU A CA 1
ATOM 1603 C C . LEU A 1 203 ? -35.915 2.907 40.751 1.00 92.19 203 LEU A C 1
ATOM 1605 O O . LEU A 1 203 ? -35.354 2.364 39.801 1.00 92.19 203 LEU A O 1
ATOM 1609 N N . SER A 1 204 ? -37.233 2.842 40.953 1.00 96.00 204 SER A N 1
ATOM 1610 C CA . SER A 1 204 ? -38.163 2.165 40.046 1.00 96.00 204 SER A CA 1
ATOM 1611 C C . SER A 1 204 ? -38.088 2.759 38.637 1.00 96.00 204 SER A C 1
ATOM 1613 O O . SER A 1 204 ? -37.793 2.041 37.680 1.00 96.00 204 SER A O 1
ATOM 1615 N N . ASP A 1 205 ? -38.232 4.075 38.504 1.00 94.81 205 ASP A N 1
ATOM 1616 C CA . ASP A 1 205 ? -38.192 4.769 37.214 1.00 94.81 205 ASP A CA 1
ATOM 1617 C C . ASP A 1 205 ? -36.839 4.568 36.512 1.00 94.81 205 ASP A C 1
ATOM 1619 O O . ASP A 1 205 ? -36.782 4.280 35.314 1.00 94.81 205 ASP A O 1
ATOM 1623 N N . MET A 1 206 ? -35.734 4.618 37.265 1.00 94.06 206 MET A N 1
ATOM 1624 C CA . MET A 1 206 ? -34.398 4.356 36.729 1.00 94.06 206 MET A CA 1
ATOM 1625 C C . MET A 1 206 ? -34.239 2.906 36.251 1.00 94.06 206 MET A C 1
ATOM 1627 O O . MET A 1 206 ? -33.606 2.672 35.217 1.00 94.06 206 MET A O 1
ATOM 1631 N N . THR A 1 207 ? -34.811 1.926 36.957 1.00 91.94 207 THR A N 1
ATOM 1632 C CA . THR A 1 207 ? -34.788 0.525 36.507 1.00 91.94 207 THR A CA 1
ATOM 1633 C C . THR A 1 207 ? -35.615 0.309 35.244 1.00 91.94 207 THR A C 1
ATOM 1635 O O . THR A 1 207 ? -35.138 -0.367 34.332 1.00 91.94 207 THR A O 1
ATOM 1638 N N . VAL A 1 208 ? -36.787 0.941 35.128 1.00 93.56 208 VAL A N 1
ATOM 1639 C CA . VAL A 1 208 ? -37.619 0.895 33.914 1.00 93.56 208 VAL A CA 1
ATOM 1640 C C . VAL A 1 208 ? -36.889 1.541 32.734 1.00 93.56 208 VAL A C 1
ATOM 1642 O O . VAL A 1 208 ? -36.818 0.950 31.655 1.00 93.56 208 VAL A O 1
ATOM 1645 N N . ALA A 1 209 ? -36.259 2.700 32.941 1.00 89.69 209 ALA A N 1
ATOM 1646 C CA . ALA A 1 209 ? -35.464 3.366 31.911 1.00 89.69 209 ALA A CA 1
ATOM 1647 C C . ALA A 1 209 ? -34.269 2.509 31.452 1.00 89.69 209 ALA A C 1
ATOM 1649 O O . ALA A 1 209 ? -34.002 2.398 30.254 1.00 89.69 209 ALA A O 1
ATOM 1650 N N . LEU A 1 210 ? -33.567 1.854 32.384 1.00 90.75 210 LEU A N 1
ATOM 1651 C CA . LEU A 1 210 ? -32.472 0.931 32.062 1.00 90.75 210 LEU A CA 1
ATOM 1652 C C . LEU A 1 210 ? -32.958 -0.320 31.320 1.00 90.75 210 LEU A C 1
ATOM 1654 O O . LEU A 1 210 ? -32.275 -0.778 30.399 1.00 90.75 210 LEU A O 1
ATOM 1658 N N . ALA A 1 211 ? -34.125 -0.859 31.680 1.00 89.19 211 ALA A N 1
ATOM 1659 C CA . ALA A 1 211 ? -34.731 -1.987 30.981 1.00 89.19 211 ALA A CA 1
ATOM 1660 C C . ALA A 1 211 ? -35.076 -1.604 29.534 1.00 89.19 211 ALA A C 1
ATOM 1662 O O . ALA A 1 211 ? -34.638 -2.288 28.609 1.00 89.19 211 ALA A O 1
ATOM 1663 N N . HIS A 1 212 ? -35.725 -0.455 29.328 1.00 93.56 212 HIS A N 1
ATOM 1664 C CA . HIS A 1 212 ? -36.042 0.058 27.995 1.00 93.56 212 HIS A CA 1
ATOM 1665 C C . HIS A 1 212 ? -34.780 0.299 27.150 1.00 93.56 212 HIS A C 1
ATOM 1667 O O . HIS A 1 212 ? -34.699 -0.139 26.002 1.00 93.56 212 HIS A O 1
ATOM 1673 N N . LEU A 1 213 ? -33.751 0.934 27.724 1.00 91.69 213 LEU A N 1
ATOM 1674 C CA . LEU A 1 213 ? -32.483 1.178 27.029 1.00 91.69 213 LEU A CA 1
ATOM 1675 C C . LEU A 1 213 ? -31.786 -0.136 26.639 1.00 91.69 213 LEU A C 1
ATOM 1677 O O . LEU A 1 213 ? -31.252 -0.255 25.537 1.00 91.69 213 LEU A O 1
ATOM 1681 N N . SER A 1 214 ? -31.793 -1.139 27.523 1.00 90.62 214 SER A N 1
ATOM 1682 C CA . SER A 1 214 ? -31.191 -2.440 27.215 1.00 90.62 214 SER A CA 1
ATOM 1683 C C . SER A 1 214 ? -31.951 -3.182 26.113 1.00 90.62 214 SER A C 1
ATOM 1685 O O . SER A 1 214 ? -31.320 -3.724 25.206 1.00 90.62 214 SER A O 1
ATOM 1687 N N . GLN A 1 215 ? -33.285 -3.117 26.110 1.00 92.94 215 GLN A N 1
ATOM 1688 C CA . GLN A 1 215 ? -34.120 -3.661 25.039 1.00 92.94 215 GLN A CA 1
ATOM 1689 C C . GLN A 1 215 ? -33.859 -2.965 23.696 1.00 92.94 215 GLN A C 1
ATOM 1691 O O . GLN A 1 215 ? -33.719 -3.637 22.674 1.00 92.94 215 GLN A O 1
ATOM 1696 N N . GLN A 1 216 ? -33.708 -1.638 23.692 1.00 93.81 216 GLN A N 1
ATOM 1697 C CA . GLN A 1 216 ? -33.359 -0.879 22.490 1.00 93.81 216 GLN A CA 1
ATOM 1698 C C . GLN A 1 216 ? -31.975 -1.270 21.949 1.00 93.81 216 GLN A C 1
ATOM 1700 O O . GLN A 1 216 ? -31.811 -1.468 20.745 1.00 93.81 216 GLN A O 1
ATOM 1705 N N . HIS A 1 217 ? -30.977 -1.440 22.821 1.00 89.81 217 HIS A N 1
ATOM 1706 C CA . HIS A 1 217 ? -29.655 -1.907 22.401 1.00 89.81 217 HIS A CA 1
ATOM 1707 C C . HIS A 1 217 ? -29.699 -3.323 21.817 1.00 89.81 217 HIS A C 1
ATOM 1709 O O . HIS A 1 217 ? -29.070 -3.563 20.788 1.00 89.81 217 HIS A O 1
ATOM 1715 N N . LEU A 1 218 ? -30.468 -4.238 22.413 1.00 92.50 218 LEU A N 1
ATOM 1716 C CA . LEU A 1 218 ? -30.659 -5.585 21.868 1.00 92.50 218 LEU A CA 1
ATOM 1717 C C . LEU A 1 218 ? -31.333 -5.552 20.490 1.00 92.50 218 LEU A C 1
ATOM 1719 O O . LEU A 1 218 ? -30.893 -6.259 19.583 1.00 92.50 218 LEU A O 1
ATOM 1723 N N . ALA A 1 219 ? -32.340 -4.697 20.299 1.00 93.12 219 ALA A N 1
ATOM 1724 C CA . ALA A 1 219 ? -32.986 -4.505 19.001 1.00 93.12 219 ALA A CA 1
ATOM 1725 C C . ALA A 1 219 ? -32.009 -3.952 17.947 1.00 93.12 219 ALA A C 1
ATOM 1727 O O . ALA A 1 219 ? -31.965 -4.453 16.821 1.00 93.12 219 ALA A O 1
ATOM 1728 N N . ASN A 1 220 ? -31.169 -2.983 18.317 1.00 90.19 220 ASN A N 1
ATOM 1729 C CA . ASN A 1 220 ? -30.156 -2.417 17.424 1.00 90.19 220 ASN A CA 1
ATOM 1730 C C . ASN A 1 220 ? -29.082 -3.447 17.048 1.00 90.19 220 ASN A C 1
ATOM 1732 O O . ASN A 1 220 ? -28.750 -3.575 15.871 1.0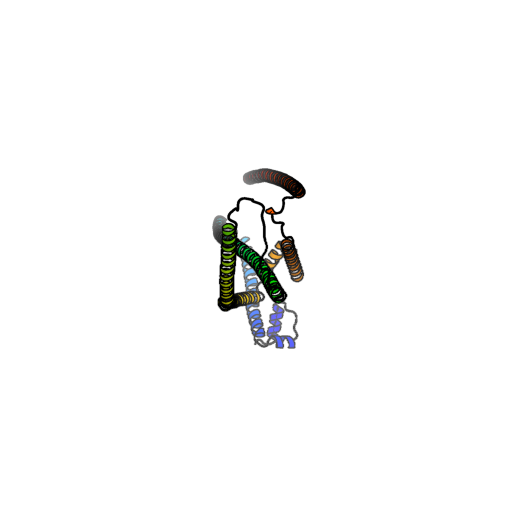0 90.19 220 ASN A O 1
ATOM 1736 N N . ILE A 1 221 ? -28.574 -4.215 18.019 1.00 91.56 221 ILE A N 1
ATOM 1737 C CA . ILE A 1 221 ? -27.602 -5.292 17.770 1.00 91.56 221 ILE A CA 1
ATOM 1738 C C . ILE A 1 221 ? -28.220 -6.354 16.861 1.00 91.56 221 ILE A C 1
ATOM 1740 O O . ILE A 1 221 ? -27.601 -6.757 15.879 1.00 91.56 221 ILE A O 1
ATOM 1744 N N . SER A 1 222 ? -29.460 -6.764 17.136 1.00 94.19 222 SER A N 1
ATOM 1745 C CA . SER A 1 222 ? -30.187 -7.717 16.295 1.00 94.19 222 SER A CA 1
ATOM 1746 C C . SER A 1 222 ? -30.344 -7.200 14.863 1.00 94.19 222 SER A C 1
ATOM 1748 O O . SER A 1 222 ? -30.072 -7.928 13.910 1.00 94.19 222 SER A O 1
ATOM 1750 N N . THR A 1 223 ? -30.700 -5.925 14.692 1.00 93.94 223 THR A N 1
ATOM 1751 C CA . THR A 1 223 ? -30.837 -5.296 13.369 1.00 93.94 223 THR A CA 1
ATOM 1752 C C . THR A 1 223 ? -29.497 -5.250 12.637 1.00 93.94 223 THR A C 1
ATOM 1754 O O . THR A 1 223 ? -29.416 -5.641 11.473 1.00 93.94 223 THR A O 1
ATOM 1757 N N . PHE A 1 224 ? -28.420 -4.858 13.320 1.00 94.38 224 PHE A N 1
ATOM 1758 C CA . PHE A 1 224 ? -27.078 -4.834 12.743 1.00 94.38 224 PHE A CA 1
ATOM 1759 C C . PHE A 1 224 ? -26.620 -6.228 12.298 1.00 94.38 224 PHE A C 1
ATOM 1761 O O . PHE A 1 224 ? -26.160 -6.401 11.170 1.00 94.38 224 PHE A O 1
ATOM 1768 N N . VAL A 1 225 ? -26.778 -7.240 13.154 1.00 93.38 225 VAL A N 1
ATOM 1769 C CA . VAL A 1 225 ? -26.376 -8.618 12.844 1.00 93.38 225 VAL A CA 1
ATOM 1770 C C . VAL A 1 225 ? -27.213 -9.178 11.696 1.00 93.38 225 VAL A C 1
ATOM 1772 O O . VAL A 1 225 ? -26.661 -9.767 10.767 1.00 93.38 225 VAL A O 1
ATOM 1775 N N . ASN A 1 226 ? -28.527 -8.976 11.709 1.00 93.94 226 ASN A N 1
ATOM 1776 C CA . ASN A 1 226 ? -29.408 -9.612 10.733 1.00 93.94 226 ASN A CA 1
ATOM 1777 C C . ASN A 1 226 ? -29.443 -8.905 9.378 1.00 93.94 226 ASN A C 1
ATOM 1779 O O . ASN A 1 226 ? -29.609 -9.583 8.363 1.00 93.94 226 ASN A O 1
ATOM 1783 N N . VAL A 1 227 ? -29.277 -7.582 9.356 1.00 94.25 227 VAL A N 1
ATOM 1784 C CA . VAL A 1 227 ? -29.414 -6.763 8.146 1.00 94.25 227 VAL A CA 1
ATOM 1785 C C . VAL A 1 227 ? -28.050 -6.258 7.691 1.00 94.25 227 VAL A C 1
ATOM 1787 O O . VAL A 1 227 ? -27.557 -6.659 6.635 1.00 94.25 227 VAL A O 1
ATOM 1790 N N . THR A 1 228 ? -27.399 -5.424 8.503 1.00 91.31 228 THR A N 1
ATOM 1791 C CA . 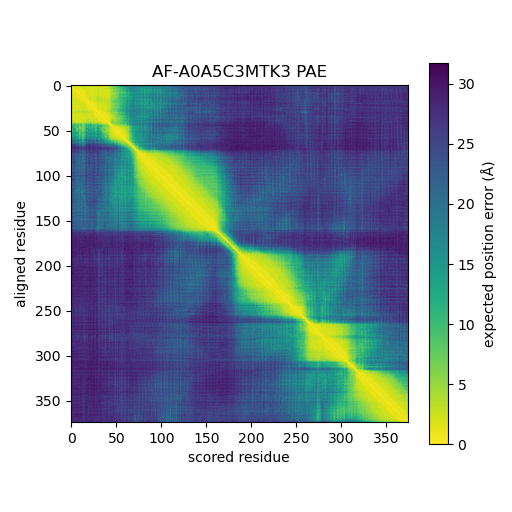THR A 1 228 ? -26.180 -4.707 8.102 1.00 91.31 228 THR A CA 1
ATOM 1792 C C . THR A 1 228 ? -25.003 -5.648 7.857 1.00 91.31 228 THR A C 1
ATOM 1794 O O . THR A 1 228 ? -24.301 -5.508 6.857 1.00 91.31 228 THR A O 1
ATOM 1797 N N . SER A 1 229 ? -24.803 -6.649 8.719 1.00 89.75 229 SER A N 1
ATOM 1798 C CA . SER A 1 229 ? -23.669 -7.574 8.602 1.00 89.75 229 SER A CA 1
ATOM 1799 C C . SER A 1 229 ? -23.750 -8.437 7.340 1.00 89.75 229 SER A C 1
ATOM 1801 O O . SER A 1 229 ? -22.732 -8.695 6.698 1.00 89.75 229 SER A O 1
ATOM 1803 N N . LYS A 1 230 ? -24.963 -8.837 6.934 1.00 91.81 230 LYS A N 1
ATOM 1804 C CA . LYS A 1 230 ? -25.182 -9.595 5.696 1.00 91.81 230 LYS A CA 1
ATOM 1805 C C . LYS A 1 230 ? -24.900 -8.738 4.468 1.00 91.81 230 LYS A C 1
ATOM 1807 O O . LYS A 1 230 ? -24.229 -9.212 3.558 1.00 91.81 230 LYS A O 1
ATOM 1812 N N . GLY A 1 231 ? -25.349 -7.480 4.471 1.00 91.19 231 GLY A N 1
ATOM 1813 C CA . GLY A 1 231 ? -25.041 -6.522 3.406 1.00 91.19 231 GLY A CA 1
ATOM 1814 C C . GLY A 1 231 ? -23.536 -6.285 3.258 1.00 91.19 231 GLY A C 1
ATOM 1815 O O . GLY A 1 231 ? -23.011 -6.352 2.150 1.00 91.19 231 GLY A O 1
ATOM 1816 N N . LEU A 1 232 ? -22.825 -6.104 4.376 1.00 89.44 232 LEU A N 1
ATOM 1817 C CA . LEU A 1 232 ? -21.368 -5.943 4.380 1.00 89.44 232 LEU A CA 1
ATOM 1818 C C . LEU A 1 232 ? -20.643 -7.188 3.859 1.00 89.44 232 LEU A C 1
ATOM 1820 O O . LEU A 1 232 ? -19.739 -7.054 3.040 1.00 89.44 232 LEU A O 1
ATOM 1824 N N . ARG A 1 233 ? -21.050 -8.395 4.276 1.00 92.25 233 ARG A N 1
ATOM 1825 C CA . ARG A 1 233 ? -20.468 -9.646 3.755 1.00 92.25 233 ARG A CA 1
ATOM 1826 C C . ARG A 1 233 ? -20.698 -9.802 2.257 1.00 92.25 233 ARG A C 1
ATOM 1828 O O . ARG A 1 233 ? -19.755 -10.105 1.544 1.00 92.25 233 ARG A O 1
ATOM 1835 N N . ALA A 1 234 ? -21.913 -9.541 1.777 1.00 93.50 234 ALA A N 1
ATOM 1836 C CA . ALA A 1 234 ? -22.208 -9.600 0.348 1.00 93.50 234 ALA A CA 1
ATOM 1837 C C . ALA A 1 234 ? -21.387 -8.572 -0.449 1.00 93.50 234 ALA A C 1
ATOM 1839 O O . ALA A 1 234 ? -20.873 -8.894 -1.517 1.00 93.50 234 ALA A O 1
ATOM 1840 N N . SER A 1 235 ? -21.221 -7.355 0.081 1.00 93.75 235 SER A N 1
ATOM 1841 C CA . SER A 1 235 ? -20.372 -6.327 -0.530 1.00 93.75 235 SER A CA 1
ATOM 1842 C C . SER A 1 235 ? -18.908 -6.765 -0.594 1.00 93.75 235 SER A C 1
ATOM 1844 O O . SER A 1 235 ? -18.293 -6.651 -1.650 1.00 93.75 235 SER A O 1
ATOM 1846 N N . LEU A 1 236 ? -18.369 -7.309 0.502 1.00 90.75 236 LEU A N 1
ATOM 1847 C CA . LEU A 1 236 ? -16.994 -7.812 0.561 1.00 90.75 236 LEU A CA 1
ATOM 1848 C C . LEU A 1 236 ? -16.775 -9.013 -0.363 1.00 90.75 236 LEU A C 1
ATOM 1850 O O . LEU A 1 236 ? -15.755 -9.069 -1.038 1.00 90.75 236 LEU A O 1
ATOM 1854 N N . ASP A 1 237 ? -17.727 -9.943 -0.449 1.00 94.19 237 ASP A N 1
ATOM 1855 C CA . ASP A 1 237 ? -17.644 -11.079 -1.374 1.00 94.19 237 ASP A CA 1
ATOM 1856 C C . ASP A 1 237 ? -17.681 -10.624 -2.838 1.00 94.19 237 ASP A C 1
ATOM 1858 O O . ASP A 1 237 ? -16.981 -11.182 -3.685 1.00 94.19 237 ASP A O 1
ATOM 1862 N N . ASN A 1 238 ? -18.488 -9.610 -3.158 1.00 91.69 238 ASN A N 1
ATOM 1863 C CA . ASN A 1 238 ? -18.536 -9.035 -4.501 1.00 91.69 238 ASN A CA 1
ATOM 1864 C C . ASN A 1 238 ? -17.225 -8.328 -4.855 1.00 91.69 238 ASN A C 1
ATOM 1866 O O . ASN A 1 238 ? -16.715 -8.505 -5.960 1.00 91.69 238 ASN A O 1
ATOM 1870 N N . GLU A 1 239 ? -16.652 -7.580 -3.914 1.00 90.06 239 GLU A N 1
ATOM 1871 C CA . GLU A 1 239 ? -15.356 -6.928 -4.090 1.00 90.06 239 GLU A CA 1
ATOM 1872 C C . GLU A 1 239 ? -14.225 -7.956 -4.210 1.00 90.06 239 GLU A C 1
ATOM 1874 O O . GLU A 1 239 ? -13.416 -7.870 -5.129 1.00 90.06 239 GLU A O 1
ATOM 1879 N N . ALA A 1 240 ? -14.224 -9.007 -3.387 1.00 88.31 240 ALA A N 1
ATOM 1880 C CA . ALA A 1 240 ? -13.273 -10.110 -3.491 1.00 88.31 240 ALA A CA 1
ATOM 1881 C C . ALA A 1 240 ? -13.344 -10.804 -4.861 1.00 88.31 240 ALA A C 1
ATOM 1883 O O . ALA A 1 240 ? -12.308 -11.110 -5.452 1.00 88.31 240 ALA A O 1
ATOM 1884 N N . LYS A 1 241 ? -14.549 -11.012 -5.410 1.00 91.31 241 LYS A N 1
ATOM 1885 C CA . LYS A 1 241 ? -14.733 -11.544 -6.773 1.00 91.31 241 LYS A CA 1
ATOM 1886 C C . LYS A 1 241 ? -14.217 -10.581 -7.844 1.00 91.31 241 LYS A C 1
ATOM 1888 O O . LYS A 1 241 ? -13.579 -11.033 -8.793 1.00 91.31 241 LYS A O 1
ATOM 1893 N N . ALA A 1 242 ? -14.461 -9.280 -7.695 1.00 87.00 242 ALA A N 1
ATOM 1894 C CA . ALA A 1 242 ? -13.967 -8.267 -8.626 1.00 87.00 242 ALA A CA 1
ATOM 1895 C C . ALA A 1 242 ? -12.431 -8.199 -8.626 1.00 87.00 242 ALA A C 1
ATOM 1897 O O . ALA A 1 242 ? -11.808 -8.193 -9.690 1.00 87.00 242 ALA A O 1
ATOM 1898 N N . VAL A 1 243 ? -11.816 -8.219 -7.442 1.00 86.44 243 VAL A N 1
ATOM 1899 C CA . VAL A 1 243 ? -10.357 -8.234 -7.276 1.00 86.44 243 VAL A CA 1
ATOM 1900 C C . VAL A 1 243 ? -9.761 -9.527 -7.821 1.00 86.44 243 VAL A C 1
ATOM 1902 O O . VAL A 1 243 ? -8.741 -9.473 -8.501 1.00 86.44 243 VAL A O 1
ATOM 1905 N N . LYS A 1 244 ? -10.409 -10.679 -7.607 1.00 87.31 244 LYS A N 1
ATOM 1906 C CA . LYS A 1 244 ? -9.953 -11.957 -8.168 1.00 87.31 244 LYS A CA 1
ATOM 1907 C C . LYS A 1 244 ? -9.798 -11.887 -9.689 1.00 87.31 244 LYS A C 1
ATOM 1909 O O . LYS A 1 244 ? -8.760 -12.287 -10.194 1.00 87.31 244 LYS A O 1
ATOM 1914 N N . GLY A 1 245 ? -10.756 -11.283 -10.396 1.00 83.50 245 GLY A N 1
ATOM 1915 C CA . GLY A 1 245 ? -10.637 -11.075 -11.843 1.00 83.50 245 GLY A CA 1
ATOM 1916 C C . GLY A 1 245 ? -9.418 -10.232 -12.242 1.00 83.50 245 GLY A C 1
ATOM 1917 O O . GLY A 1 245 ? -8.767 -10.536 -13.233 1.00 83.50 245 GLY A O 1
ATOM 1918 N N . HIS A 1 246 ? -9.056 -9.214 -11.454 1.00 79.12 246 HIS A N 1
ATOM 1919 C CA . HIS A 1 246 ? -7.856 -8.405 -11.714 1.00 79.12 246 HIS A CA 1
ATOM 1920 C C . HIS A 1 246 ? -6.567 -9.190 -11.452 1.00 79.12 246 HIS A C 1
ATOM 1922 O O . HIS A 1 246 ? -5.604 -9.055 -12.204 1.00 79.12 246 HIS A O 1
ATOM 1928 N N . VAL A 1 247 ? -6.550 -10.022 -10.407 1.00 82.56 247 VAL A N 1
ATOM 1929 C CA . VAL A 1 247 ? -5.424 -10.919 -10.113 1.00 82.56 247 VAL A CA 1
ATOM 1930 C C . VAL A 1 247 ? -5.254 -11.948 -11.228 1.00 82.56 247 VAL A C 1
ATOM 1932 O O . VAL A 1 247 ? -4.130 -12.163 -11.664 1.00 82.56 247 VAL A O 1
ATOM 1935 N N . ASP A 1 248 ? -6.346 -12.519 -11.735 1.00 82.81 248 ASP A N 1
ATOM 1936 C CA . ASP A 1 248 ? -6.314 -13.482 -12.837 1.00 82.81 248 ASP A CA 1
ATOM 1937 C C . ASP A 1 248 ? -5.780 -12.831 -14.132 1.00 82.81 248 ASP A C 1
ATOM 1939 O O . ASP A 1 248 ? -4.960 -13.429 -14.828 1.00 82.81 248 ASP A O 1
ATOM 1943 N N . VAL A 1 249 ? -6.167 -11.580 -14.426 1.00 81.81 249 VAL A N 1
ATOM 1944 C CA . VAL A 1 249 ? -5.628 -10.802 -15.562 1.00 81.81 249 VAL A CA 1
ATOM 1945 C C . VAL A 1 249 ? -4.136 -10.517 -15.385 1.00 81.81 249 VAL A C 1
ATOM 1947 O O . VAL A 1 249 ? -3.362 -10.745 -16.308 1.00 81.81 249 VAL A O 1
ATOM 1950 N N . LEU A 1 250 ? -3.707 -10.080 -14.198 1.00 79.69 250 LEU A N 1
ATOM 1951 C CA . LEU A 1 250 ? -2.287 -9.854 -13.907 1.00 79.69 250 LEU A CA 1
ATOM 1952 C C . LEU A 1 250 ? -1.475 -11.146 -14.007 1.00 79.69 250 LEU A C 1
ATOM 1954 O O . LEU A 1 250 ? -0.380 -11.149 -14.562 1.00 79.69 250 LEU A O 1
ATOM 1958 N N . GLN A 1 251 ? -2.008 -12.251 -13.490 1.00 80.75 251 GLN A N 1
ATOM 1959 C CA . GLN A 1 251 ? -1.373 -13.558 -13.585 1.00 80.75 251 GLN A CA 1
ATOM 1960 C C . GLN A 1 251 ? -1.240 -13.995 -15.047 1.00 80.75 251 GLN A C 1
ATOM 1962 O O . GLN A 1 251 ? -0.194 -14.525 -15.428 1.00 80.75 251 GLN A O 1
ATOM 1967 N N . TRP A 1 252 ? -2.264 -13.749 -15.868 1.00 82.69 252 TRP A N 1
ATOM 1968 C CA . TRP A 1 252 ? -2.222 -14.015 -17.301 1.00 82.69 252 TRP A CA 1
ATOM 1969 C C . TRP A 1 252 ? -1.186 -13.140 -18.018 1.00 82.69 252 TRP A C 1
ATOM 1971 O O . TRP A 1 252 ? -0.359 -13.683 -18.744 1.00 82.69 252 TRP A O 1
ATOM 1981 N N . ASP A 1 253 ? -1.143 -11.833 -17.747 1.00 75.69 253 ASP A N 1
ATOM 1982 C CA . ASP A 1 253 ? -0.161 -10.904 -18.327 1.00 75.69 253 ASP A CA 1
ATOM 1983 C C . ASP A 1 253 ? 1.285 -11.269 -17.956 1.00 75.69 253 ASP A C 1
ATOM 1985 O O . ASP A 1 253 ? 2.184 -11.199 -18.798 1.00 75.69 253 ASP A O 1
ATOM 1989 N N . ILE A 1 254 ? 1.521 -11.682 -16.705 1.00 76.06 254 ILE A N 1
ATOM 1990 C CA . ILE A 1 254 ? 2.832 -12.161 -16.242 1.00 76.06 254 ILE A CA 1
ATOM 1991 C C . ILE A 1 254 ? 3.201 -13.453 -16.979 1.00 76.06 254 ILE A C 1
ATOM 1993 O O . ILE A 1 254 ? 4.285 -13.544 -17.550 1.00 76.06 254 ILE A O 1
ATOM 1997 N N . SER A 1 255 ? 2.280 -14.419 -17.035 1.00 76.44 255 SER A N 1
ATOM 1998 C CA . SER A 1 255 ? 2.520 -15.718 -17.682 1.00 76.44 255 SER A CA 1
ATOM 1999 C C . SER A 1 255 ? 2.701 -15.598 -19.201 1.00 76.44 255 SER A C 1
ATOM 2001 O O . SER A 1 255 ? 3.433 -16.377 -19.803 1.00 76.44 255 SER A O 1
ATOM 2003 N N . ALA A 1 256 ? 2.043 -14.625 -19.837 1.00 74.31 256 ALA A N 1
ATOM 2004 C CA . ALA A 1 256 ? 2.169 -14.356 -21.266 1.00 74.31 256 ALA A CA 1
ATOM 2005 C C . ALA A 1 256 ? 3.495 -13.661 -21.618 1.00 74.31 256 ALA A C 1
ATOM 2007 O O . ALA A 1 256 ? 4.016 -13.861 -22.714 1.00 74.31 256 ALA A O 1
ATOM 2008 N N . ARG A 1 257 ? 4.063 -12.865 -20.702 1.00 61.25 257 ARG A N 1
ATOM 2009 C CA . ARG A 1 257 ? 5.350 -12.176 -20.901 1.00 61.25 257 ARG A CA 1
ATOM 2010 C C . ARG A 1 257 ? 6.574 -13.070 -20.721 1.00 61.25 257 ARG A C 1
ATOM 2012 O O . ARG A 1 257 ? 7.606 -12.762 -21.314 1.00 61.25 257 ARG A O 1
ATOM 2019 N N . ASP A 1 258 ? 6.449 -14.155 -19.964 1.00 58.22 258 ASP A N 1
ATOM 2020 C CA . ASP A 1 258 ? 7.560 -15.057 -19.624 1.00 58.22 258 ASP A CA 1
ATOM 2021 C C . ASP A 1 258 ? 8.123 -15.836 -20.832 1.00 58.22 258 ASP A C 1
ATOM 2023 O O . ASP A 1 258 ? 9.211 -16.400 -20.754 1.00 58.22 258 ASP A O 1
ATOM 2027 N N . ASN A 1 259 ? 7.421 -15.853 -21.973 1.00 57.91 259 ASN A N 1
ATOM 2028 C CA . ASN A 1 259 ? 7.787 -16.721 -23.096 1.00 57.91 259 ASN A CA 1
ATOM 2029 C C . ASN A 1 259 ? 8.600 -16.060 -24.224 1.00 57.91 259 ASN A C 1
ATOM 2031 O O . ASN A 1 259 ? 9.210 -16.800 -24.987 1.00 57.91 259 ASN A O 1
ATOM 2035 N N . ASP A 1 260 ? 8.661 -14.723 -24.353 1.00 55.06 260 ASP A N 1
ATOM 2036 C CA . ASP A 1 260 ? 9.134 -14.116 -25.620 1.00 55.06 260 ASP A CA 1
ATOM 2037 C C . ASP A 1 260 ? 10.031 -12.861 -25.532 1.00 55.06 260 ASP A C 1
ATOM 2039 O O . ASP A 1 260 ? 10.309 -12.243 -26.565 1.00 55.06 260 ASP A O 1
ATOM 2043 N N . SER A 1 261 ? 10.539 -12.443 -24.362 1.00 56.50 261 SER A N 1
ATOM 2044 C CA . SER A 1 261 ? 11.217 -11.134 -24.267 1.00 56.50 261 SER A CA 1
ATOM 2045 C C . SER A 1 261 ? 12.694 -11.154 -23.834 1.00 56.50 261 SER A C 1
ATOM 2047 O O . SER A 1 261 ? 12.994 -11.482 -22.689 1.00 56.50 261 SER A O 1
ATOM 2049 N N . PRO A 1 262 ? 13.633 -10.641 -24.659 1.00 59.50 262 PRO A N 1
ATOM 2050 C CA . PRO A 1 262 ? 14.988 -10.282 -24.221 1.00 59.50 262 PRO A CA 1
ATOM 2051 C C . PRO A 1 262 ? 15.028 -9.051 -23.286 1.00 59.50 262 PRO A C 1
ATOM 2053 O O . PRO A 1 262 ? 16.107 -8.607 -22.898 1.00 59.50 262 PRO A O 1
ATOM 2056 N N . ALA A 1 263 ? 13.874 -8.475 -22.913 1.00 58.84 263 ALA A N 1
ATOM 2057 C CA . ALA A 1 263 ? 13.785 -7.394 -21.925 1.00 58.84 263 ALA A CA 1
ATOM 2058 C C . ALA A 1 263 ? 14.026 -7.863 -20.476 1.00 58.84 263 ALA A C 1
ATOM 2060 O O . ALA A 1 263 ? 14.196 -7.027 -19.584 1.00 58.84 263 ALA A O 1
ATOM 2061 N N . ASP A 1 264 ? 14.073 -9.175 -20.244 1.00 65.75 264 ASP A N 1
ATOM 2062 C CA . ASP A 1 264 ? 14.240 -9.767 -18.917 1.00 65.75 264 ASP A CA 1
ATOM 2063 C C . ASP A 1 264 ? 15.613 -9.433 -18.295 1.00 65.75 264 ASP A C 1
ATOM 2065 O O . ASP A 1 264 ? 15.741 -9.221 -17.088 1.00 65.75 264 ASP A O 1
ATOM 2069 N N . ASP A 1 265 ? 16.634 -9.220 -19.133 1.00 77.88 265 ASP A N 1
ATOM 2070 C CA . ASP A 1 265 ? 17.965 -8.795 -18.686 1.00 77.88 265 ASP A CA 1
ATOM 2071 C C . ASP A 1 265 ? 17.989 -7.358 -18.141 1.00 77.88 265 ASP A C 1
ATOM 2073 O O . ASP A 1 265 ? 18.754 -7.061 -17.220 1.00 77.88 265 ASP A O 1
ATOM 2077 N N . ALA A 1 266 ? 17.145 -6.458 -18.660 1.00 82.69 266 ALA A N 1
ATOM 2078 C CA . ALA A 1 266 ? 17.081 -5.075 -18.183 1.00 82.69 266 ALA A CA 1
ATOM 2079 C C . ALA A 1 266 ? 16.404 -4.995 -16.808 1.00 82.69 266 ALA A C 1
ATOM 2081 O O . ALA A 1 266 ? 16.956 -4.393 -15.884 1.00 82.69 266 ALA A O 1
ATOM 2082 N N . PHE A 1 267 ? 15.259 -5.668 -16.656 1.00 83.38 267 PHE A N 1
ATOM 2083 C CA . PHE A 1 267 ? 14.550 -5.757 -15.379 1.00 83.38 267 PHE A CA 1
ATOM 2084 C C . PHE A 1 267 ? 15.400 -6.462 -14.322 1.00 83.38 267 PHE A C 1
ATOM 2086 O O . PHE A 1 267 ? 15.560 -5.964 -13.208 1.00 83.38 267 PHE A O 1
ATOM 2093 N N . ARG A 1 268 ? 16.035 -7.582 -14.679 1.00 85.81 268 ARG A N 1
ATOM 2094 C CA . ARG A 1 268 ? 16.922 -8.310 -13.770 1.00 85.81 268 ARG A CA 1
ATOM 2095 C C . ARG A 1 268 ? 18.145 -7.482 -13.375 1.00 85.81 268 ARG A C 1
ATOM 2097 O O . ARG A 1 268 ? 18.554 -7.540 -12.213 1.00 85.81 268 ARG A O 1
ATOM 2104 N N . ALA A 1 269 ? 18.716 -6.692 -14.287 1.00 87.44 269 ALA A N 1
ATOM 2105 C CA . ALA A 1 269 ? 19.817 -5.786 -13.965 1.00 87.44 269 ALA A CA 1
ATOM 2106 C C . ALA A 1 269 ? 19.389 -4.667 -13.001 1.00 87.44 269 ALA A C 1
ATOM 2108 O O . ALA A 1 269 ? 20.142 -4.351 -12.075 1.00 87.44 269 ALA A O 1
ATOM 2109 N N . GLU A 1 270 ? 18.194 -4.102 -13.182 1.00 91.12 270 GLU A N 1
ATOM 2110 C CA . GLU A 1 270 ? 17.617 -3.101 -12.278 1.00 91.12 270 GLU A CA 1
ATOM 2111 C C . GLU A 1 270 ? 17.334 -3.695 -10.893 1.00 91.12 270 GLU A C 1
ATOM 2113 O O . GLU A 1 270 ? 17.765 -3.142 -9.879 1.00 91.12 270 GLU A O 1
ATOM 2118 N N . LEU A 1 271 ? 16.712 -4.874 -10.844 1.00 89.50 271 LEU A N 1
ATOM 2119 C CA . LEU A 1 271 ? 16.407 -5.589 -9.607 1.00 89.50 271 LEU A CA 1
ATOM 2120 C C . LEU A 1 271 ? 17.686 -5.980 -8.846 1.00 89.50 271 LEU A C 1
ATOM 2122 O O . LEU A 1 271 ? 17.770 -5.798 -7.631 1.00 89.50 271 LEU A O 1
ATOM 2126 N N . CYS A 1 272 ? 18.721 -6.449 -9.554 1.00 93.50 272 CYS A N 1
ATOM 2127 C CA . CYS A 1 272 ? 20.041 -6.676 -8.962 1.00 93.50 272 CYS A CA 1
ATOM 2128 C C . CYS A 1 272 ? 20.642 -5.373 -8.419 1.00 93.50 272 CYS A C 1
ATOM 2130 O O . CYS A 1 272 ? 21.203 -5.379 -7.327 1.00 93.50 272 CYS A O 1
ATOM 2132 N N . GLY A 1 273 ? 20.491 -4.254 -9.135 1.00 92.69 273 GLY A N 1
ATOM 2133 C CA . GLY A 1 273 ? 20.936 -2.935 -8.684 1.00 92.69 273 GLY A CA 1
ATOM 2134 C C . GLY A 1 273 ? 20.252 -2.480 -7.392 1.00 92.69 273 GLY A C 1
ATOM 2135 O O . GLY A 1 273 ? 20.935 -2.056 -6.462 1.00 92.69 273 GLY A O 1
ATOM 2136 N N . LEU A 1 274 ? 18.927 -2.637 -7.301 1.00 91.12 274 LEU A N 1
ATOM 2137 C CA . LEU A 1 274 ? 18.137 -2.297 -6.110 1.00 91.12 274 LEU A CA 1
ATOM 2138 C C . LEU A 1 274 ? 18.490 -3.167 -4.900 1.00 91.12 274 LEU A C 1
ATOM 2140 O O . LEU A 1 274 ? 18.569 -2.669 -3.779 1.00 91.12 274 LEU A O 1
ATOM 2144 N N . LEU A 1 275 ? 18.734 -4.460 -5.122 1.00 93.00 275 LEU A N 1
ATOM 2145 C CA . LEU A 1 275 ? 19.110 -5.405 -4.067 1.00 93.00 275 LEU A CA 1
ATOM 2146 C C . LEU A 1 275 ? 20.606 -5.354 -3.710 1.00 93.00 275 LEU A C 1
ATOM 2148 O O . LEU A 1 275 ? 21.040 -6.062 -2.800 1.00 93.00 275 LEU A O 1
ATOM 2152 N N . GLY A 1 276 ? 21.409 -4.550 -4.418 1.00 93.19 276 GLY A N 1
ATOM 2153 C CA . GLY A 1 276 ? 22.864 -4.494 -4.240 1.00 93.19 276 GLY A CA 1
ATOM 2154 C C . GLY A 1 276 ? 23.583 -5.793 -4.635 1.00 93.19 276 GLY A C 1
ATOM 2155 O O . GLY A 1 276 ? 24.642 -6.111 -4.093 1.00 93.19 276 GLY A O 1
ATOM 2156 N N . LEU A 1 277 ? 23.001 -6.570 -5.548 1.00 94.19 277 LEU A N 1
ATOM 2157 C CA . LEU A 1 277 ? 23.536 -7.828 -6.062 1.00 94.19 277 LEU A CA 1
ATOM 2158 C C . LEU A 1 277 ? 24.293 -7.622 -7.381 1.00 94.19 277 LEU A C 1
ATOM 2160 O O . LEU A 1 277 ? 24.062 -6.674 -8.130 1.00 94.19 277 LEU A O 1
ATOM 2164 N N . ALA A 1 278 ? 25.199 -8.547 -7.702 1.00 94.19 278 ALA A N 1
ATOM 2165 C CA . ALA A 1 278 ? 25.896 -8.535 -8.987 1.00 94.19 278 ALA A CA 1
ATOM 2166 C C . ALA A 1 278 ? 24.914 -8.788 -10.149 1.00 94.19 278 ALA A C 1
ATOM 2168 O O . ALA A 1 278 ? 23.984 -9.580 -10.010 1.00 94.19 278 ALA A O 1
ATOM 2169 N N . ARG A 1 279 ? 25.146 -8.185 -11.324 1.00 87.75 279 ARG A N 1
ATOM 2170 C CA . ARG A 1 279 ? 24.234 -8.288 -12.487 1.00 87.75 279 ARG A CA 1
ATOM 2171 C C . ARG A 1 279 ? 23.966 -9.722 -12.965 1.00 87.75 279 ARG A C 1
ATOM 2173 O O . ARG A 1 279 ? 22.901 -9.994 -13.497 1.00 87.75 279 ARG A O 1
ATOM 2180 N N . HIS A 1 280 ? 24.899 -10.645 -12.740 1.00 87.94 280 HIS A N 1
ATOM 2181 C CA . HIS A 1 280 ? 24.778 -12.052 -13.149 1.00 87.94 280 HIS A CA 1
ATOM 2182 C C . HIS A 1 280 ? 24.300 -12.976 -12.020 1.00 87.94 280 HIS A C 1
ATOM 2184 O O . HIS A 1 280 ? 24.546 -14.181 -12.043 1.00 87.94 280 HIS A O 1
ATOM 2190 N N . THR A 1 281 ? 23.647 -12.430 -10.994 1.00 89.81 281 THR A N 1
ATOM 2191 C CA . THR A 1 281 ? 23.167 -13.233 -9.864 1.00 89.81 281 THR A CA 1
ATOM 2192 C C . THR A 1 281 ? 22.021 -14.144 -10.302 1.00 89.81 281 THR A C 1
ATOM 2194 O O . THR A 1 281 ? 21.133 -13.718 -11.040 1.00 89.81 281 THR A O 1
ATOM 2197 N N . THR A 1 282 ? 22.041 -15.410 -9.878 1.00 91.12 282 THR A N 1
ATOM 2198 C CA . THR A 1 282 ? 20.988 -16.389 -10.187 1.00 91.12 282 THR A CA 1
ATOM 2199 C C . THR A 1 282 ? 19.638 -15.951 -9.618 1.00 91.12 282 THR A C 1
ATOM 2201 O O . THR A 1 282 ? 19.574 -15.346 -8.546 1.00 91.12 282 THR A O 1
ATOM 2204 N N . THR A 1 283 ? 18.553 -16.270 -10.326 1.00 87.12 283 THR A N 1
ATOM 2205 C CA . THR A 1 283 ? 17.172 -15.949 -9.922 1.00 87.12 283 THR A CA 1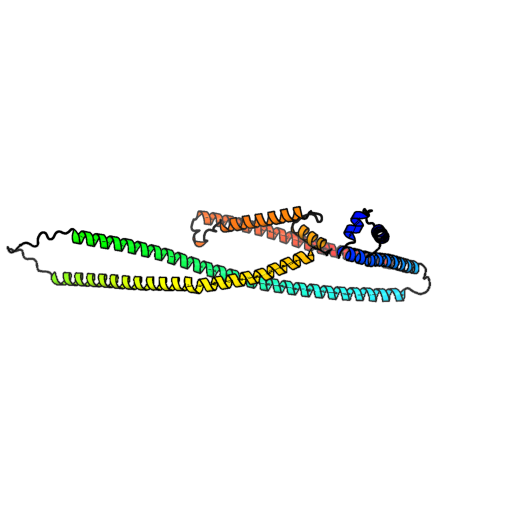
ATOM 2206 C C . THR A 1 283 ? 16.838 -16.490 -8.533 1.00 87.12 283 THR A C 1
ATOM 2208 O O . THR A 1 283 ? 16.256 -15.781 -7.723 1.00 87.12 283 THR A O 1
ATOM 2211 N N . GLU A 1 284 ? 17.313 -17.687 -8.189 1.00 90.38 284 GLU A N 1
ATOM 2212 C CA . GLU A 1 284 ? 17.146 -18.273 -6.853 1.00 90.38 284 GLU A CA 1
ATOM 2213 C C . GLU A 1 284 ? 17.764 -17.405 -5.743 1.00 90.38 284 GLU A C 1
ATOM 2215 O O . GLU A 1 284 ? 17.162 -17.180 -4.692 1.00 90.38 284 GLU A O 1
ATOM 2220 N N . LYS A 1 285 ? 18.957 -16.847 -5.982 1.00 90.81 285 LYS A N 1
ATOM 2221 C CA . LYS A 1 285 ? 19.638 -15.989 -5.006 1.00 90.81 285 LYS A CA 1
ATOM 2222 C C . LYS A 1 285 ? 18.955 -14.627 -4.879 1.00 90.81 285 LYS A C 1
ATOM 222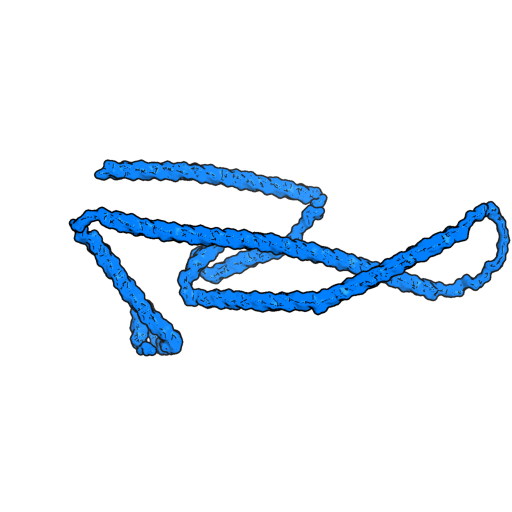4 O O . LYS A 1 285 ? 18.882 -14.111 -3.766 1.00 90.81 285 LYS A O 1
ATOM 2229 N N . ILE A 1 286 ? 18.416 -14.097 -5.980 1.00 92.25 286 ILE A N 1
ATOM 2230 C CA . ILE A 1 286 ? 17.557 -12.905 -5.990 1.00 92.25 286 ILE A CA 1
ATOM 2231 C C . ILE A 1 286 ? 16.299 -13.155 -5.144 1.00 92.25 286 ILE A C 1
ATOM 2233 O O . ILE A 1 286 ? 16.022 -12.391 -4.218 1.00 92.25 286 ILE A O 1
ATOM 2237 N N . MET A 1 287 ? 15.583 -14.255 -5.388 1.00 91.00 287 MET A N 1
ATOM 2238 C CA . MET A 1 287 ? 14.374 -14.609 -4.637 1.00 91.00 287 MET A CA 1
ATOM 2239 C C . MET A 1 287 ? 14.661 -14.769 -3.145 1.00 91.00 287 MET A C 1
ATOM 2241 O O . MET A 1 287 ? 13.958 -14.191 -2.322 1.00 91.00 287 MET A O 1
ATOM 2245 N N . LYS A 1 288 ? 15.761 -15.438 -2.786 1.00 94.44 288 LYS A N 1
ATOM 2246 C CA . LYS A 1 288 ? 16.184 -15.595 -1.388 1.00 94.44 288 LYS A CA 1
ATOM 2247 C C . LYS A 1 288 ? 16.494 -14.259 -0.707 1.00 94.44 288 LYS A C 1
ATOM 2249 O O . LYS A 1 288 ? 16.209 -14.084 0.478 1.00 94.44 288 LYS A O 1
ATOM 2254 N N . THR A 1 289 ? 17.082 -13.299 -1.425 1.00 92.94 289 THR A N 1
ATOM 2255 C CA . THR A 1 289 ? 17.287 -11.949 -0.878 1.00 92.94 289 THR A CA 1
ATOM 2256 C C . THR A 1 289 ? 15.989 -11.173 -0.724 1.00 92.94 289 THR A C 1
ATOM 2258 O O . THR A 1 289 ? 15.826 -10.509 0.297 1.00 92.94 289 THR A O 1
ATOM 2261 N N . VAL A 1 290 ? 15.059 -11.285 -1.676 1.00 92.69 290 VAL A N 1
ATOM 2262 C CA . VAL A 1 290 ? 13.736 -10.653 -1.581 1.00 92.69 290 VAL A CA 1
ATOM 2263 C C . VAL A 1 290 ? 12.963 -11.231 -0.398 1.00 92.69 290 VAL A C 1
ATOM 2265 O O . VAL A 1 290 ? 12.482 -10.476 0.440 1.00 92.69 290 VAL A O 1
ATOM 2268 N N . GLU A 1 291 ? 12.929 -12.555 -0.257 1.00 92.88 291 GLU A N 1
ATOM 2269 C CA . GLU A 1 291 ? 12.291 -13.247 0.866 1.00 92.88 291 GLU A CA 1
ATOM 2270 C C . GLU A 1 291 ? 12.882 -12.814 2.212 1.00 92.88 291 GLU A C 1
ATOM 2272 O O . GLU A 1 291 ? 12.143 -12.526 3.158 1.00 92.88 291 GLU A O 1
ATOM 2277 N N . LYS A 1 292 ? 14.213 -12.689 2.298 1.00 95.25 292 LYS A N 1
ATOM 2278 C CA . LYS A 1 292 ? 14.883 -12.164 3.493 1.00 95.25 292 LYS A CA 1
ATOM 2279 C C . LYS A 1 292 ? 14.445 -10.730 3.800 1.00 95.25 292 LYS A C 1
ATOM 2281 O O . LYS A 1 292 ? 14.171 -10.418 4.956 1.00 95.25 292 LYS A O 1
ATOM 2286 N N . LEU A 1 293 ? 14.366 -9.870 2.787 1.00 92.56 293 LEU A N 1
ATOM 2287 C CA . LEU A 1 293 ? 14.007 -8.458 2.939 1.00 92.56 293 LEU A CA 1
ATOM 2288 C C . LEU A 1 293 ? 12.541 -8.291 3.369 1.00 92.56 293 LEU A C 1
ATOM 2290 O O . LEU A 1 293 ? 12.249 -7.515 4.278 1.00 92.56 293 LEU A O 1
ATOM 2294 N N . VAL A 1 294 ? 11.639 -9.089 2.791 1.00 90.62 294 VAL A N 1
ATOM 2295 C CA . VAL A 1 294 ? 10.228 -9.182 3.195 1.00 90.62 294 VAL A CA 1
ATOM 2296 C C . VAL A 1 294 ? 10.113 -9.696 4.629 1.00 90.62 294 VAL A C 1
ATOM 2298 O O . VAL A 1 294 ? 9.426 -9.086 5.445 1.00 90.62 294 VAL A O 1
ATOM 2301 N N . SER A 1 295 ? 10.838 -10.761 4.975 1.00 92.06 295 SER A N 1
ATOM 2302 C CA . SER A 1 295 ? 10.839 -11.331 6.328 1.00 92.06 295 SER A CA 1
ATOM 2303 C C . SER A 1 295 ? 11.359 -10.339 7.370 1.00 92.06 295 SER A C 1
ATOM 2305 O O . SER A 1 295 ? 10.798 -10.229 8.460 1.00 92.06 295 SER A O 1
ATOM 2307 N N . GLU A 1 296 ? 12.409 -9.578 7.051 1.00 91.94 296 GLU A N 1
ATOM 2308 C CA . GLU A 1 296 ? 12.911 -8.503 7.911 1.00 91.94 296 GLU A CA 1
ATOM 2309 C C . GLU A 1 296 ? 11.896 -7.366 8.053 1.00 91.94 296 GLU A C 1
ATOM 2311 O O . GLU A 1 296 ? 11.671 -6.890 9.169 1.00 91.94 296 GLU A O 1
ATOM 2316 N N . GLY A 1 297 ? 11.249 -6.960 6.958 1.00 87.50 297 GLY A N 1
ATOM 2317 C CA . GLY A 1 297 ? 10.169 -5.973 6.972 1.00 87.50 297 GLY A CA 1
ATOM 2318 C C . GLY A 1 297 ? 9.003 -6.412 7.857 1.00 87.50 297 GLY A C 1
ATOM 2319 O O . GLY A 1 297 ? 8.569 -5.659 8.728 1.00 87.50 297 GLY A O 1
ATOM 2320 N N . GLN A 1 298 ? 8.567 -7.662 7.722 1.00 89.69 298 GLN A N 1
ATOM 2321 C CA . GLN A 1 298 ? 7.500 -8.240 8.534 1.00 89.69 298 GLN A CA 1
ATOM 2322 C C . GLN A 1 298 ? 7.901 -8.350 10.005 1.00 89.69 298 GLN A C 1
ATOM 2324 O O . GLN A 1 298 ? 7.118 -8.011 10.889 1.00 89.69 298 GLN A O 1
ATOM 2329 N N . ARG A 1 299 ? 9.147 -8.744 10.291 1.00 91.75 299 ARG A N 1
ATOM 2330 C CA . ARG A 1 299 ? 9.682 -8.769 11.658 1.00 91.75 299 ARG A CA 1
ATOM 2331 C C . ARG A 1 299 ? 9.679 -7.378 12.287 1.00 91.75 299 ARG A C 1
ATOM 2333 O O . ARG A 1 299 ? 9.330 -7.257 13.457 1.00 91.75 299 ARG A O 1
ATOM 2340 N N . ARG A 1 300 ? 10.038 -6.338 11.525 1.00 88.06 300 ARG A N 1
ATOM 2341 C CA . ARG A 1 300 ? 9.960 -4.938 11.974 1.00 88.06 300 ARG A CA 1
ATOM 2342 C C . ARG A 1 300 ? 8.517 -4.494 12.190 1.00 88.06 300 ARG A C 1
ATOM 2344 O O . ARG A 1 300 ? 8.253 -3.860 13.201 1.00 88.06 300 ARG A O 1
ATOM 2351 N N . ALA A 1 301 ? 7.595 -4.852 11.300 1.00 80.06 301 ALA A N 1
ATOM 2352 C CA . ALA A 1 301 ? 6.179 -4.521 11.445 1.00 80.06 301 ALA A CA 1
ATOM 2353 C C . ALA A 1 301 ? 5.572 -5.160 12.704 1.00 80.06 301 ALA A C 1
ATOM 2355 O O . ALA A 1 301 ? 4.998 -4.456 13.527 1.00 80.06 301 ALA A O 1
ATOM 2356 N N . VAL A 1 302 ? 5.798 -6.461 12.916 1.00 88.50 302 VAL A N 1
ATOM 2357 C CA . VAL A 1 302 ? 5.353 -7.175 14.125 1.00 88.50 302 VAL A CA 1
ATOM 2358 C C . VAL A 1 302 ? 6.027 -6.617 15.376 1.00 88.50 302 VAL A C 1
ATOM 2360 O O . VAL A 1 302 ? 5.399 -6.533 16.429 1.00 88.50 302 VAL A O 1
ATOM 2363 N N . PHE A 1 303 ? 7.304 -6.233 15.288 1.00 88.94 303 PHE A N 1
ATOM 2364 C CA . PHE A 1 303 ? 7.981 -5.556 16.389 1.00 88.94 303 PHE A CA 1
ATOM 2365 C C . PHE A 1 303 ? 7.291 -4.234 16.720 1.00 88.94 303 PHE A C 1
ATOM 2367 O O . PHE A 1 303 ? 6.942 -4.050 17.875 1.00 88.94 303 PHE A O 1
ATOM 2374 N N . LEU A 1 304 ? 7.030 -3.376 15.730 1.00 81.75 304 LEU A N 1
ATOM 2375 C CA . LEU A 1 304 ? 6.352 -2.090 15.917 1.00 81.75 304 LEU A CA 1
ATOM 2376 C C . LEU A 1 304 ? 4.932 -2.245 16.471 1.00 81.75 304 LEU A C 1
ATOM 2378 O O . LEU A 1 304 ? 4.518 -1.454 17.310 1.00 81.75 304 LEU A O 1
ATOM 2382 N N . GLU A 1 305 ? 4.205 -3.273 16.037 1.00 80.94 305 GLU A N 1
ATOM 2383 C CA . GLU A 1 305 ? 2.865 -3.589 16.540 1.00 80.94 305 GLU A CA 1
ATOM 2384 C C . GLU A 1 305 ? 2.899 -4.075 17.998 1.00 80.94 305 GLU A C 1
ATOM 2386 O O . GLU A 1 305 ? 2.026 -3.735 18.796 1.00 80.94 305 GLU A O 1
ATOM 2391 N N . ARG A 1 306 ? 3.928 -4.848 18.373 1.00 82.38 306 ARG A N 1
ATOM 2392 C CA . ARG A 1 306 ? 4.101 -5.373 19.739 1.00 82.38 306 ARG A CA 1
ATOM 2393 C C . ARG A 1 306 ? 4.737 -4.383 20.698 1.00 82.38 306 ARG A C 1
ATOM 2395 O O . ARG A 1 306 ? 4.444 -4.429 21.892 1.00 82.38 306 ARG A O 1
ATOM 2402 N N . THR A 1 307 ? 5.610 -3.509 20.214 1.00 79.12 307 THR A N 1
ATOM 2403 C CA . THR A 1 307 ? 6.046 -2.340 20.965 1.00 79.12 307 THR A CA 1
ATOM 2404 C C . THR A 1 307 ? 4.883 -1.370 20.966 1.00 79.12 307 THR A C 1
ATOM 2406 O O . THR A 1 307 ? 4.851 -0.433 20.176 1.00 79.12 307 THR A O 1
ATOM 2409 N N . GLY A 1 308 ? 3.897 -1.623 21.829 1.00 68.00 308 GLY A N 1
ATOM 2410 C CA . GLY A 1 308 ? 2.888 -0.631 22.147 1.00 68.00 308 GLY A CA 1
ATOM 2411 C C . GLY A 1 308 ? 3.636 0.617 22.581 1.00 68.00 308 GLY A C 1
ATOM 2412 O O . GLY A 1 308 ? 4.220 0.633 23.664 1.00 68.00 308 GLY A O 1
ATOM 2413 N N . LEU A 1 309 ? 3.715 1.604 21.688 1.00 66.19 309 LEU A N 1
ATOM 2414 C CA . LEU A 1 309 ? 4.311 2.886 22.011 1.00 66.19 309 LEU A CA 1
ATOM 2415 C C . LEU A 1 309 ? 3.514 3.395 23.213 1.00 66.19 309 LEU A C 1
ATOM 2417 O O . LEU A 1 309 ? 2.290 3.514 23.092 1.00 66.19 309 LEU A O 1
ATOM 2421 N N . PRO A 1 310 ? 4.152 3.591 24.381 1.00 62.97 310 PRO A N 1
ATOM 2422 C CA . PRO A 1 310 ? 3.441 4.087 25.543 1.00 62.97 310 PRO A CA 1
ATOM 2423 C C . PRO A 1 310 ? 2.757 5.387 25.140 1.00 62.97 310 PRO A C 1
ATOM 2425 O O . PRO A 1 310 ? 3.367 6.237 24.485 1.00 62.97 310 PRO A O 1
ATOM 2428 N N . ASP A 1 311 ? 1.469 5.493 25.472 1.00 60.56 311 ASP A N 1
ATOM 2429 C CA . ASP A 1 311 ? 0.672 6.676 25.179 1.00 60.56 311 ASP A CA 1
ATOM 2430 C C . ASP A 1 311 ? 1.462 7.894 25.683 1.00 60.56 311 ASP A C 1
ATOM 2432 O O . ASP A 1 311 ? 1.832 7.907 26.865 1.00 60.56 311 ASP A O 1
ATOM 2436 N N . PRO A 1 312 ? 1.777 8.893 24.839 1.00 61.97 312 PRO A N 1
ATOM 2437 C CA . PRO A 1 312 ? 2.557 10.054 25.255 1.00 61.97 312 PRO A CA 1
ATOM 2438 C C . PRO A 1 312 ? 1.939 10.782 26.459 1.00 61.97 312 PRO A C 1
ATOM 2440 O O . PRO A 1 312 ? 2.653 11.468 27.187 1.00 61.97 312 PRO A O 1
ATOM 2443 N N . ALA A 1 313 ? 0.639 10.598 26.722 1.00 66.12 313 ALA A N 1
ATOM 2444 C CA . ALA A 1 313 ? -0.031 11.119 27.912 1.00 66.12 313 ALA A CA 1
ATOM 2445 C C . ALA A 1 313 ? 0.287 10.353 29.220 1.00 66.12 313 ALA A C 1
ATOM 2447 O O . ALA A 1 313 ? 0.086 10.896 30.310 1.00 66.12 313 ALA A O 1
ATOM 2448 N N . SER A 1 314 ? 0.769 9.109 29.128 1.00 63.19 314 SER A N 1
ATOM 2449 C CA . SER A 1 314 ? 1.096 8.230 30.264 1.00 63.19 314 SER A CA 1
ATOM 2450 C C . SER A 1 314 ? 2.514 8.421 30.818 1.00 63.19 314 SER A C 1
ATOM 2452 O O . SER A 1 314 ? 2.783 8.024 31.951 1.00 63.19 314 SER A O 1
ATOM 2454 N N . LEU A 1 315 ? 3.389 9.103 30.072 1.00 57.22 315 LEU A N 1
ATOM 2455 C CA . LEU A 1 315 ? 4.778 9.390 30.440 1.00 57.22 315 LEU A CA 1
ATOM 2456 C C . LEU A 1 315 ? 4.844 10.554 31.447 1.00 57.22 315 LEU A C 1
ATOM 2458 O O . LEU A 1 315 ? 5.133 11.697 31.089 1.00 57.22 315 LEU A O 1
ATOM 2462 N N . ARG A 1 316 ? 4.498 10.298 32.715 1.00 63.81 316 ARG A N 1
ATOM 2463 C CA . ARG A 1 316 ? 4.563 11.295 33.810 1.00 63.81 316 ARG A CA 1
ATOM 2464 C C . ARG A 1 316 ? 5.718 11.073 34.785 1.00 63.81 316 ARG A C 1
ATOM 2466 O O . ARG A 1 316 ? 5.847 11.819 35.753 1.00 63.81 316 ARG A O 1
ATOM 2473 N N . THR A 1 317 ? 6.546 10.065 34.555 1.00 77.00 317 THR A N 1
ATOM 2474 C CA . THR A 1 317 ? 7.645 9.704 35.450 1.00 77.00 317 THR A CA 1
ATOM 2475 C C . THR A 1 317 ? 8.880 10.573 35.185 1.00 77.00 317 THR A C 1
ATOM 2477 O O . THR A 1 317 ? 9.316 10.711 34.043 1.00 77.00 317 THR A O 1
ATOM 2480 N N . GLU A 1 318 ? 9.469 11.169 36.232 1.00 80.06 318 GLU A N 1
ATOM 2481 C CA . GLU A 1 318 ? 10.652 12.049 36.116 1.00 80.06 318 GLU A CA 1
ATOM 2482 C C . GLU A 1 318 ? 11.842 11.365 35.418 1.00 80.06 318 GLU A C 1
ATOM 2484 O O . GLU A 1 318 ? 12.582 12.004 34.667 1.00 80.06 318 GLU A O 1
ATOM 2489 N N . GLU A 1 319 ? 11.999 10.051 35.595 1.00 79.12 319 GLU A N 1
ATOM 2490 C CA . GLU A 1 319 ? 13.054 9.260 34.951 1.00 79.12 319 GLU A CA 1
ATOM 2491 C C . GLU A 1 319 ? 12.936 9.248 33.416 1.00 79.12 319 GLU A C 1
ATOM 2493 O O . GLU A 1 319 ? 13.941 9.307 32.700 1.00 79.12 319 GLU A O 1
ATOM 2498 N N . GLU A 1 320 ? 11.711 9.257 32.887 1.00 73.88 320 GLU A N 1
ATOM 2499 C CA . GLU A 1 320 ? 11.450 9.267 31.445 1.00 73.88 320 GLU A CA 1
ATOM 2500 C C . GLU A 1 320 ? 11.685 10.652 30.839 1.00 73.88 320 GLU A C 1
ATOM 2502 O O . GLU A 1 320 ? 12.205 10.759 29.727 1.00 73.88 320 GLU A O 1
ATOM 2507 N N . ALA A 1 321 ? 11.411 11.726 31.589 1.00 79.12 321 ALA A N 1
ATOM 2508 C CA . ALA A 1 321 ? 11.763 13.085 31.179 1.00 79.12 321 ALA A CA 1
ATOM 2509 C C . ALA A 1 321 ? 13.288 13.251 31.028 1.00 79.12 321 ALA A C 1
ATOM 2511 O O . ALA A 1 321 ? 13.766 13.880 30.075 1.00 79.12 321 ALA A O 1
ATOM 2512 N N . VAL A 1 322 ? 14.073 12.623 31.913 1.00 85.94 322 VAL A N 1
ATOM 2513 C CA . VAL A 1 322 ? 15.540 12.595 31.801 1.00 85.94 322 VAL A CA 1
ATOM 2514 C C . VAL A 1 322 ? 15.977 11.824 30.552 1.00 85.94 322 VAL A C 1
ATOM 2516 O O . VAL A 1 322 ? 16.849 12.307 29.822 1.00 85.94 322 VAL A O 1
ATOM 2519 N N . LEU A 1 323 ? 15.369 10.671 30.256 1.00 82.19 323 LEU A N 1
ATOM 2520 C CA . LEU A 1 323 ? 15.663 9.896 29.042 1.00 82.19 323 LEU A CA 1
ATOM 2521 C C . LEU A 1 323 ? 15.298 10.656 27.758 1.00 82.19 323 LEU A C 1
ATOM 2523 O O . LEU A 1 323 ? 16.123 10.714 26.843 1.00 82.19 323 LEU A O 1
ATOM 2527 N N . LEU A 1 324 ? 14.139 11.317 27.711 1.00 82.75 324 LEU A N 1
ATOM 2528 C CA . LEU A 1 324 ? 13.727 12.172 26.591 1.00 82.75 324 LEU A CA 1
ATOM 2529 C C . LEU A 1 324 ? 14.698 13.338 26.384 1.00 82.75 324 LEU A C 1
ATOM 2531 O O . LEU A 1 324 ? 15.085 13.628 25.251 1.00 82.75 324 LEU A O 1
ATOM 2535 N N . SER A 1 325 ? 15.163 13.972 27.465 1.00 86.62 325 SER A N 1
ATOM 2536 C CA . SER A 1 325 ? 16.160 15.046 27.371 1.00 86.62 325 SER A CA 1
ATOM 2537 C C . SER A 1 325 ? 17.503 14.545 26.822 1.00 86.62 325 SER A C 1
ATOM 2539 O O . SER A 1 325 ? 18.121 15.215 25.990 1.00 86.62 325 SER A O 1
ATOM 2541 N N . LYS A 1 326 ? 17.940 13.340 27.224 1.00 91.38 326 LYS A N 1
ATOM 2542 C CA . LYS A 1 326 ? 19.156 12.699 26.703 1.00 91.38 326 LYS A CA 1
ATOM 2543 C C . LYS A 1 326 ? 19.004 12.356 25.225 1.00 91.38 326 LYS A C 1
ATOM 2545 O O . LYS A 1 326 ? 19.918 12.655 24.458 1.00 91.38 326 LYS A O 1
ATOM 2550 N N . HIS A 1 327 ? 17.865 11.785 24.829 1.00 85.50 327 HIS A N 1
ATOM 2551 C CA . HIS A 1 327 ? 17.582 11.459 23.434 1.00 85.50 327 HIS A CA 1
ATOM 2552 C C . HIS A 1 327 ? 17.602 12.717 22.568 1.00 85.50 327 HIS A C 1
ATOM 2554 O O . HIS A 1 327 ? 18.385 12.782 21.623 1.00 85.50 327 HIS A O 1
ATOM 2560 N N . LYS A 1 328 ? 16.857 13.756 22.968 1.00 89.81 328 LYS A N 1
ATOM 2561 C CA . LYS A 1 328 ? 16.792 15.047 22.270 1.00 89.81 328 LYS A CA 1
ATOM 2562 C C . LYS A 1 328 ? 18.168 15.703 22.141 1.00 89.81 328 LYS A C 1
ATOM 2564 O O . LYS A 1 328 ? 18.513 16.228 21.089 1.00 89.81 328 LYS A O 1
ATOM 2569 N N . LYS A 1 329 ? 19.000 15.620 23.184 1.00 94.69 329 LYS A N 1
ATOM 2570 C CA . LYS A 1 329 ? 20.388 16.106 23.137 1.00 94.69 329 LYS A CA 1
ATOM 2571 C C . LYS A 1 329 ? 21.270 15.274 22.200 1.00 94.69 329 LYS A C 1
ATOM 2573 O O . LYS A 1 329 ? 22.180 15.823 21.582 1.00 94.69 329 LYS A O 1
ATOM 2578 N N . SER A 1 330 ? 21.053 13.962 22.111 1.00 92.12 330 SER A N 1
ATOM 2579 C CA . SER A 1 330 ? 21.790 13.106 21.171 1.00 92.12 330 SER A CA 1
ATOM 2580 C C . SER A 1 330 ? 21.372 13.363 19.721 1.00 92.12 330 SER A C 1
ATOM 2582 O O . SER A 1 330 ? 22.228 13.431 18.845 1.00 92.12 330 SER A O 1
ATOM 2584 N N . GLU A 1 331 ? 20.080 13.600 19.502 1.00 89.75 331 GLU A N 1
ATOM 2585 C CA . GLU A 1 331 ? 19.479 13.915 18.209 1.00 89.75 331 GLU A CA 1
ATOM 2586 C C . GLU A 1 331 ? 20.017 15.249 17.691 1.00 89.75 331 GLU A C 1
ATOM 2588 O O . GLU A 1 331 ? 20.603 15.289 16.615 1.00 89.75 331 GLU A O 1
ATOM 2593 N N . GLN A 1 332 ? 20.005 16.294 18.526 1.00 92.44 332 GLN A N 1
ATOM 2594 C CA . GLN A 1 332 ? 20.617 17.587 18.198 1.00 92.44 332 GLN A CA 1
ATOM 2595 C C . GLN A 1 332 ? 22.106 17.465 17.853 1.00 92.44 332 GLN A C 1
ATOM 2597 O O . GLN A 1 332 ? 22.576 18.067 16.891 1.00 92.44 332 GLN A O 1
ATOM 2602 N N . LYS A 1 333 ? 22.870 16.651 18.595 1.00 94.00 333 LYS A N 1
ATOM 2603 C CA . LYS A 1 333 ? 24.285 16.404 18.269 1.00 94.00 333 LYS A CA 1
ATOM 2604 C C . LYS A 1 333 ? 24.454 15.718 16.915 1.00 94.00 333 LYS A C 1
ATOM 2606 O O . LYS A 1 333 ? 25.388 16.055 16.187 1.00 94.00 333 LYS A O 1
ATOM 2611 N N . MET A 1 334 ? 23.592 14.758 16.583 1.00 91.31 334 MET A N 1
ATOM 2612 C CA . MET A 1 334 ? 23.620 14.102 15.276 1.00 91.31 334 MET A CA 1
ATOM 2613 C C . MET A 1 334 ? 23.236 15.069 14.155 1.00 91.31 334 MET A C 1
ATOM 2615 O O . MET A 1 334 ? 23.925 15.105 13.138 1.00 91.31 334 MET A O 1
ATOM 2619 N N . GLU A 1 335 ? 22.215 15.901 14.347 1.00 89.56 335 GLU A N 1
ATOM 2620 C CA . GLU A 1 335 ? 21.823 16.943 13.390 1.00 89.56 335 GLU A CA 1
ATOM 2621 C C . GLU A 1 335 ? 22.944 17.968 13.167 1.00 89.56 335 GLU A C 1
ATOM 2623 O O . GLU A 1 335 ? 23.255 18.331 12.029 1.00 89.56 335 GLU A O 1
ATOM 2628 N N . GLU A 1 336 ? 23.634 18.392 14.228 1.00 96.19 336 GLU A N 1
ATOM 2629 C CA . GLU A 1 336 ? 24.813 19.255 14.124 1.00 96.19 336 GLU A CA 1
ATOM 2630 C C . GLU A 1 336 ? 25.962 18.586 13.355 1.00 96.19 336 GLU A C 1
ATOM 2632 O O . GLU A 1 336 ? 26.659 19.235 12.572 1.00 96.19 336 GLU A O 1
ATOM 2637 N N . GLN A 1 337 ? 26.199 17.290 13.565 1.00 94.44 337 GLN A N 1
ATOM 2638 C CA . GLN A 1 337 ? 27.227 16.553 12.827 1.00 94.44 337 GLN A CA 1
ATOM 2639 C C . GLN A 1 337 ? 26.855 16.387 11.351 1.00 94.44 337 GLN A C 1
ATOM 2641 O O . GLN A 1 337 ? 27.705 16.583 10.478 1.00 94.44 337 GLN A O 1
ATOM 2646 N N . LEU A 1 338 ? 25.591 16.071 11.066 1.00 91.12 338 LEU A N 1
ATOM 2647 C CA . LEU A 1 338 ? 25.079 15.893 9.713 1.00 91.12 338 LEU A CA 1
ATOM 2648 C C . LEU A 1 338 ? 25.103 17.212 8.937 1.00 91.12 338 LEU A C 1
ATOM 2650 O O . LEU A 1 338 ? 25.588 17.246 7.806 1.00 91.12 338 LEU A O 1
ATOM 2654 N N . SER A 1 339 ? 24.668 18.309 9.559 1.00 91.62 339 SER A N 1
ATOM 2655 C CA . SER A 1 339 ? 24.734 19.648 8.967 1.00 91.62 339 SER A CA 1
ATOM 2656 C C . SER A 1 339 ? 26.179 20.079 8.702 1.00 91.62 339 SER A C 1
ATOM 2658 O O . SER A 1 339 ? 26.475 20.529 7.596 1.00 91.62 339 SER A O 1
ATOM 2660 N N . LYS A 1 340 ? 27.117 19.846 9.635 1.00 97.00 340 LYS A N 1
ATOM 2661 C CA . LYS A 1 340 ? 28.563 20.075 9.416 1.00 97.00 340 LYS A CA 1
ATOM 2662 C C . LYS A 1 340 ? 29.133 19.230 8.274 1.00 97.00 340 LYS A C 1
ATOM 2664 O O . LYS A 1 340 ? 30.024 19.680 7.553 1.00 97.00 340 LYS A O 1
ATOM 2669 N N . LEU A 1 341 ? 28.670 17.993 8.106 1.00 95.50 341 LEU A N 1
ATOM 2670 C CA . LEU A 1 341 ? 29.114 17.134 7.009 1.00 95.50 341 LEU A CA 1
ATOM 2671 C C . LEU A 1 341 ? 28.557 17.617 5.664 1.00 95.50 341 LEU A C 1
ATOM 2673 O O . LEU A 1 341 ? 29.296 17.655 4.678 1.00 95.50 341 LEU A O 1
ATOM 2677 N N . LEU A 1 342 ? 27.282 18.007 5.627 1.00 90.56 342 LEU A N 1
ATOM 2678 C CA . LEU A 1 342 ? 26.620 18.542 4.439 1.00 90.56 342 LEU A CA 1
ATOM 2679 C C . LEU A 1 342 ? 27.250 19.859 3.987 1.00 90.56 342 LEU A C 1
ATOM 2681 O O . LEU A 1 342 ? 27.586 19.981 2.811 1.00 90.56 342 LEU A O 1
ATOM 2685 N N . THR A 1 343 ? 27.508 20.801 4.897 1.00 94.38 343 THR A N 1
ATOM 2686 C CA . THR A 1 343 ? 28.182 22.066 4.556 1.00 94.38 343 THR A CA 1
ATOM 2687 C C . THR A 1 343 ? 29.570 21.819 3.974 1.00 94.38 343 THR A C 1
ATOM 2689 O O . THR A 1 343 ? 29.883 22.337 2.904 1.00 94.38 343 THR A O 1
ATOM 2692 N N . ARG A 1 344 ? 30.364 20.926 4.580 1.00 95.75 344 ARG A N 1
ATOM 2693 C CA . ARG A 1 344 ? 31.669 20.515 4.031 1.00 95.75 344 ARG A CA 1
ATOM 2694 C C . ARG A 1 344 ? 31.556 19.871 2.648 1.00 95.75 344 ARG A C 1
ATOM 2696 O O . ARG A 1 344 ? 32.417 20.105 1.802 1.00 95.75 344 ARG A O 1
ATOM 2703 N N . LYS A 1 345 ? 30.533 19.045 2.397 1.00 95.56 345 LYS A N 1
ATOM 2704 C CA . LYS A 1 345 ? 30.301 18.442 1.072 1.00 95.56 345 LYS A CA 1
ATOM 2705 C C . LYS A 1 345 ? 29.912 19.494 0.031 1.00 95.56 345 LYS A C 1
ATOM 2707 O O . LYS A 1 345 ? 30.449 19.452 -1.071 1.00 95.56 345 LYS A O 1
ATOM 2712 N N . VAL A 1 346 ? 29.063 20.457 0.389 1.00 92.75 346 VAL A N 1
ATOM 2713 C CA . VAL A 1 346 ? 28.679 21.578 -0.485 1.00 92.75 346 VAL A CA 1
ATOM 2714 C C . VAL A 1 346 ? 29.884 22.464 -0.805 1.00 92.75 346 VAL A C 1
ATOM 2716 O O . VAL A 1 346 ? 30.097 22.814 -1.962 1.00 92.75 346 VAL A O 1
ATOM 2719 N N . GLU A 1 347 ? 30.720 22.790 0.180 1.00 96.88 347 GLU A N 1
ATOM 2720 C CA . GLU A 1 347 ? 31.955 23.548 -0.053 1.00 96.88 347 GLU A CA 1
ATOM 2721 C C . GLU A 1 347 ? 32.939 22.797 -0.956 1.00 96.88 347 GLU A C 1
ATOM 2723 O O . GLU A 1 347 ? 33.554 23.402 -1.834 1.00 96.88 347 GLU A O 1
ATOM 2728 N N . LYS A 1 348 ? 33.077 21.475 -0.779 1.00 96.88 348 LYS A N 1
ATOM 2729 C CA . LYS A 1 348 ? 33.893 20.641 -1.672 1.00 96.88 348 LYS A CA 1
ATOM 2730 C C . LYS A 1 348 ? 33.346 20.624 -3.098 1.00 96.88 348 LYS A C 1
ATOM 2732 O O . LYS A 1 348 ? 34.141 20.753 -4.022 1.00 96.88 348 LYS A O 1
ATOM 2737 N N . ALA A 1 349 ? 32.028 20.516 -3.275 1.00 90.62 349 ALA A N 1
ATOM 2738 C CA . ALA A 1 349 ? 31.392 20.581 -4.590 1.00 90.62 349 ALA A CA 1
ATOM 2739 C C . ALA A 1 349 ? 31.650 21.937 -5.268 1.00 90.62 349 ALA A C 1
ATOM 2741 O O . ALA A 1 349 ? 32.139 21.971 -6.390 1.00 90.62 349 ALA A O 1
ATOM 2742 N N . LYS A 1 350 ? 31.479 23.053 -4.543 1.00 94.88 350 LYS A N 1
ATOM 2743 C CA . LYS A 1 350 ? 31.791 24.398 -5.059 1.00 94.88 350 LYS A CA 1
ATOM 2744 C C . LYS A 1 350 ? 33.252 24.545 -5.496 1.00 94.88 350 LYS A C 1
ATOM 2746 O O . LYS A 1 350 ? 33.527 25.182 -6.506 1.00 94.88 350 LYS A O 1
ATOM 2751 N N . LYS A 1 351 ? 34.199 23.970 -4.746 1.00 96.12 351 LYS A N 1
ATOM 2752 C CA . LYS A 1 351 ? 35.623 23.962 -5.132 1.00 96.12 351 LYS A CA 1
ATOM 2753 C C . LYS A 1 351 ? 35.878 23.093 -6.366 1.00 96.12 351 LYS A C 1
ATOM 2755 O O . LYS A 1 351 ? 36.681 23.480 -7.209 1.00 96.12 351 LYS A O 1
ATOM 2760 N N . ALA A 1 352 ? 35.199 21.952 -6.483 1.00 92.81 352 ALA A N 1
ATOM 2761 C CA . ALA A 1 352 ? 35.284 21.097 -7.663 1.00 92.81 352 ALA A CA 1
ATOM 2762 C C . ALA A 1 352 ? 34.750 21.808 -8.919 1.00 92.81 352 ALA A C 1
ATOM 2764 O O . ALA A 1 352 ? 35.396 21.734 -9.958 1.00 92.81 352 ALA A O 1
ATOM 2765 N N . ASP A 1 353 ? 33.659 22.572 -8.811 1.00 93.00 353 ASP A N 1
ATOM 2766 C CA . ASP A 1 353 ? 33.110 23.352 -9.931 1.00 93.00 353 ASP A CA 1
ATOM 2767 C C . ASP A 1 353 ? 34.096 24.406 -10.458 1.00 93.00 353 ASP A C 1
ATOM 2769 O O . ASP A 1 353 ? 34.179 24.635 -11.664 1.00 93.00 353 ASP A O 1
ATOM 2773 N N . VAL A 1 354 ? 34.863 25.050 -9.569 1.00 96.50 354 VAL A N 1
ATOM 2774 C CA . VAL A 1 354 ? 35.937 25.975 -9.975 1.00 96.50 354 VAL A CA 1
ATOM 2775 C C . VAL A 1 354 ? 37.017 25.224 -10.753 1.00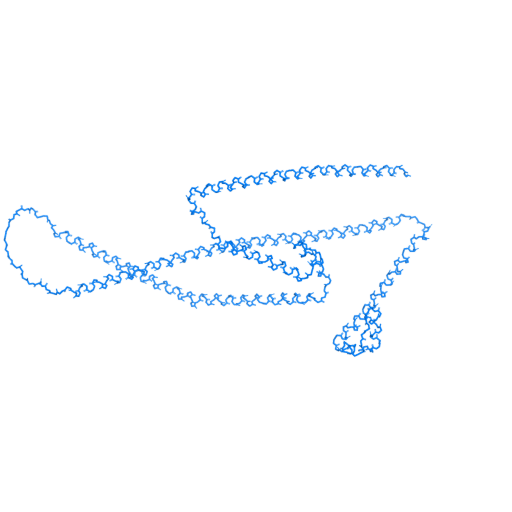 96.50 354 VAL A C 1
ATOM 2777 O O . VAL A 1 354 ? 37.411 25.668 -11.827 1.00 96.50 354 VAL A O 1
ATOM 2780 N N . LEU A 1 355 ? 37.427 24.050 -10.265 1.00 94.94 355 LEU A N 1
ATOM 2781 C CA . LEU A 1 355 ? 38.433 23.223 -10.931 1.00 94.94 355 LEU A CA 1
ATOM 2782 C C . LEU A 1 355 ? 37.978 22.776 -12.330 1.00 94.94 355 LEU A C 1
ATOM 2784 O O . LEU A 1 355 ? 38.766 22.803 -13.271 1.00 94.94 355 LEU A O 1
ATOM 2788 N N . VAL A 1 356 ? 36.702 22.404 -12.485 1.00 95.00 356 VAL A N 1
ATOM 2789 C CA . VAL A 1 356 ? 36.116 22.051 -13.789 1.00 95.00 356 VAL A CA 1
ATOM 2790 C C . VAL A 1 356 ? 36.203 23.235 -14.753 1.00 95.00 356 VAL A C 1
ATOM 2792 O O . VAL A 1 356 ? 36.658 23.062 -15.880 1.00 95.00 356 VAL A O 1
ATOM 2795 N N . LYS A 1 357 ? 35.863 24.451 -14.305 1.00 97.00 357 LYS A N 1
ATOM 2796 C CA . LYS A 1 357 ? 35.971 25.664 -15.135 1.00 97.00 357 LYS A CA 1
ATOM 2797 C C . LYS A 1 357 ? 37.409 25.970 -15.558 1.00 97.00 357 LYS A C 1
ATOM 2799 O O . LYS A 1 357 ? 37.621 26.398 -16.694 1.00 97.00 357 LYS A O 1
ATOM 2804 N N . ASP A 1 358 ? 38.387 25.740 -14.684 1.00 97.38 358 ASP A N 1
ATOM 2805 C CA . ASP A 1 358 ? 39.808 25.926 -15.003 1.00 97.38 358 ASP A CA 1
ATOM 2806 C C . ASP A 1 358 ? 40.299 24.887 -16.026 1.00 97.38 358 ASP A C 1
ATOM 2808 O O . ASP A 1 358 ? 41.009 25.227 -16.978 1.00 97.38 358 ASP A O 1
ATOM 2812 N N . VAL A 1 359 ? 39.860 23.630 -15.907 1.00 95.38 359 VAL A N 1
ATOM 2813 C CA . VAL A 1 359 ? 40.143 22.577 -16.899 1.00 95.38 359 VAL A CA 1
ATOM 2814 C C . VAL A 1 359 ? 39.490 22.901 -18.247 1.00 95.38 359 VAL A C 1
ATOM 2816 O O . VAL A 1 359 ? 40.134 22.820 -19.290 1.00 95.38 359 VAL A O 1
ATOM 2819 N N . GLU A 1 360 ? 38.235 23.347 -18.260 1.00 96.62 360 GLU A N 1
ATOM 2820 C CA . GLU A 1 360 ? 37.553 23.773 -19.490 1.00 96.62 360 GLU A CA 1
ATOM 2821 C C . GLU A 1 360 ? 38.211 25.001 -20.130 1.00 96.62 360 GLU A C 1
ATOM 2823 O O . GLU A 1 360 ? 38.215 25.158 -21.354 1.00 96.62 360 GLU A O 1
ATOM 2828 N N . ARG A 1 361 ? 38.758 25.911 -19.320 1.00 97.62 361 ARG A N 1
ATOM 2829 C CA . ARG A 1 361 ? 39.510 27.070 -19.804 1.00 97.62 361 ARG A CA 1
ATOM 2830 C C . ARG A 1 361 ? 40.831 26.645 -20.443 1.00 97.62 361 ARG A C 1
ATOM 2832 O O . ARG A 1 361 ? 41.083 27.027 -21.581 1.00 97.62 361 ARG A O 1
ATOM 2839 N N . THR A 1 362 ? 41.622 25.823 -19.759 1.00 97.25 362 THR A N 1
ATOM 2840 C CA . THR A 1 362 ? 42.902 25.320 -20.287 1.00 97.25 362 THR A CA 1
ATOM 2841 C C . THR A 1 362 ? 42.704 24.478 -21.552 1.00 97.25 362 THR A C 1
ATOM 2843 O O . THR A 1 362 ? 43.456 24.631 -22.511 1.00 97.25 362 THR A O 1
ATOM 2846 N N . ALA A 1 363 ? 41.638 23.673 -21.627 1.00 94.75 363 ALA A N 1
ATOM 2847 C CA . ALA A 1 363 ? 41.269 22.943 -22.841 1.00 94.75 363 ALA A CA 1
ATOM 2848 C C . ALA A 1 363 ? 40.919 23.878 -24.015 1.00 94.75 363 ALA A C 1
ATOM 2850 O O . ALA A 1 363 ? 41.313 23.622 -25.155 1.00 94.75 363 ALA A O 1
ATOM 2851 N N . ARG A 1 364 ? 40.208 24.987 -23.759 1.00 96.69 364 ARG A N 1
ATOM 2852 C CA . ARG A 1 364 ? 39.923 26.010 -24.782 1.00 96.69 364 ARG A CA 1
ATOM 2853 C C . ARG A 1 364 ? 41.194 26.705 -25.263 1.00 96.69 364 ARG A C 1
ATOM 2855 O O . ARG A 1 364 ? 41.376 26.839 -26.469 1.00 96.69 364 ARG A O 1
ATOM 2862 N N . GLU A 1 365 ? 42.072 27.099 -24.347 1.00 97.25 365 GLU A N 1
ATOM 2863 C CA . GLU A 1 365 ? 43.358 27.728 -24.672 1.00 97.25 365 GLU A CA 1
ATOM 2864 C C . GLU A 1 365 ? 44.241 26.783 -25.512 1.00 97.25 365 GLU A C 1
ATOM 2866 O O . GLU A 1 365 ? 44.756 27.181 -26.559 1.00 97.25 365 GLU A O 1
ATOM 2871 N N . LEU A 1 366 ? 44.314 25.496 -25.155 1.00 96.56 366 LEU A N 1
ATOM 2872 C CA . LEU A 1 366 ? 45.030 24.485 -25.939 1.00 96.56 366 LEU A CA 1
ATOM 2873 C C . LEU A 1 366 ? 44.477 24.364 -27.369 1.00 96.56 366 LEU A C 1
ATOM 2875 O O . LEU A 1 366 ? 45.242 24.377 -28.332 1.00 96.56 366 LEU A O 1
ATOM 2879 N N . ASN A 1 367 ? 43.150 24.312 -27.523 1.00 92.19 367 ASN A N 1
ATOM 2880 C CA . ASN A 1 367 ? 42.510 24.259 -28.840 1.00 92.19 367 ASN A CA 1
ATOM 2881 C C . ASN A 1 367 ? 42.818 25.502 -29.689 1.00 92.19 367 ASN A C 1
ATOM 2883 O O . ASN A 1 367 ? 43.029 25.374 -30.895 1.00 92.19 367 ASN A O 1
ATOM 2887 N N . THR A 1 368 ? 42.899 26.691 -29.079 1.00 96.25 368 THR A N 1
ATOM 2888 C CA . THR A 1 368 ? 43.297 27.907 -29.807 1.00 96.25 368 THR A CA 1
ATOM 2889 C C . THR A 1 368 ? 44.746 27.845 -30.292 1.00 96.25 368 THR A C 1
ATOM 2891 O O . THR A 1 368 ? 45.004 28.168 -31.450 1.00 96.25 368 THR A O 1
ATOM 2894 N N . ILE A 1 369 ? 45.678 27.341 -29.477 1.00 95.88 369 ILE A N 1
ATOM 2895 C CA . ILE A 1 369 ? 47.086 27.170 -29.876 1.00 95.88 369 ILE A CA 1
ATOM 2896 C C . ILE A 1 369 ? 47.202 26.176 -31.039 1.00 95.88 369 ILE A C 1
ATOM 2898 O O . ILE A 1 369 ? 47.869 26.465 -32.030 1.00 95.88 369 ILE A O 1
ATOM 2902 N N . VAL A 1 370 ? 46.504 25.039 -30.962 1.00 95.00 370 VAL A N 1
ATOM 2903 C CA . VAL A 1 370 ? 46.481 24.032 -32.039 1.00 95.00 370 VAL A CA 1
ATOM 2904 C C . VAL A 1 370 ? 45.889 24.602 -33.331 1.00 95.00 370 VAL A C 1
ATOM 2906 O O . VAL A 1 370 ? 46.347 24.260 -34.418 1.00 95.00 370 VAL A O 1
ATOM 2909 N N . SER A 1 371 ? 44.889 25.484 -33.233 1.00 94.31 371 SER A N 1
ATOM 2910 C CA . SER A 1 371 ? 44.307 26.140 -34.410 1.00 94.31 371 SER A CA 1
ATOM 2911 C C . SER A 1 371 ? 45.226 27.180 -35.055 1.00 94.31 371 SER A C 1
ATOM 2913 O O . SER A 1 371 ? 45.122 27.387 -36.255 1.00 94.31 371 SER A O 1
ATOM 2915 N N . LEU A 1 372 ? 46.127 27.800 -34.283 1.00 92.62 372 LEU A N 1
ATOM 2916 C CA . LEU A 1 372 ? 47.116 28.764 -34.781 1.00 92.62 372 LEU A CA 1
ATOM 2917 C C . LEU A 1 372 ? 48.370 28.094 -35.358 1.00 92.62 372 LEU A C 1
ATOM 2919 O O . LEU A 1 372 ? 49.109 28.730 -36.101 1.00 92.62 372 LEU A O 1
ATOM 2923 N N . SER A 1 373 ? 48.642 26.834 -34.997 1.00 88.44 373 SER A N 1
ATOM 2924 C CA . SER A 1 373 ? 49.788 26.077 -35.517 1.00 88.44 373 SER A CA 1
ATOM 2925 C C . SER A 1 373 ? 49.505 25.361 -36.845 1.00 88.44 373 SER A C 1
ATOM 2927 O O . SER A 1 373 ? 50.379 24.643 -37.334 1.00 88.44 373 SER A O 1
ATOM 2929 N N . ARG A 1 374 ? 48.285 25.471 -37.377 1.00 68.44 374 ARG A N 1
ATOM 2930 C CA . ARG A 1 374 ? 47.889 24.998 -38.709 1.00 68.44 374 ARG A CA 1
ATOM 2931 C C . ARG A 1 374 ? 47.778 26.186 -39.643 1.00 68.44 374 ARG A C 1
ATOM 2933 O O . ARG A 1 374 ? 48.133 25.998 -40.825 1.00 68.44 374 ARG A O 1
#

Secondary structure (DSSP, 8-state):
---HHHHHHHHHHTT-----HHHHHHHTSHHHHHHHHHHHHHHHHHHHHHHHHHHHHHHHHHTTSS--SS-THHHHHHHHHHHHHHHHHHHHHHHHHHHHHHHHHHHHHHHHHHHHHHHHHHHHHHHHHHHHHHHHHHHHHHHHHHHHHHHHHHHHHHHHHHS----------------------HHHHHHHHHHHHHHHHHHHHHHHHHHHHHHHHHHHHHHIIIIIHHHHHHHHHHHHHHHHHHHHHHHHHHHHHTTT-TTHHHHHHHHHHHTT--TT--HHHHHHHHHHHHHHHHHHHHHHHHS-PPPTTT---HHHHHHHHHHHHHHHHHHHHHHHHHHHHHHHHHHHHHHHHHHHHHHHHHHHHHHH--

Organism: NCBI:txid5364

Mean predicted aligned error: 20.43 Å

Sequence (374 aa):
MLPLPVLQERLQTLGAPRISDEDLERLNKGHFGEAIAFLLEHVVGRDAVRVSRGTLYCLQDGRQESSLRAPSINRSLMDVKKTNANMMGARDNLKELQDSLDKRQKSLSDLEDDMTMLKRRIQDKQAVDLLLSILEKKAAIRTRRLKESAKLLEQLRDDAHYQPTQNRALFTDGVATTSVTPLNVSNTRDALASTKREKLQQLSDMTVALAHLSQQHLANISTFVNVTSKGLRASLDNEAKAVKGHVDVLQWDISARDNDSPADDAFRAELCGLLGLARHTTTEKIMKTVEKLVSEGQRRAVFLERTGLPDPASLRTEEEAVLLSKHKKSEQKMEEQLSKLLTRKVEKAKKADVLVKDVERTARELNTIVSLSR

Foldseek 3Di:
DDPLVVLQVLCVVVVHDRDDSVVSVVCCDDPSVVVSVVCSVVVVVVVVVVVVVVVVVVVVVVVVPPCPDDDPPVVVVVVVVVVVVVVVVVVVVVVVVVVVVVVVVVVVVVVVVVVVVVVVVVVVVVVVVVVVVVVVVVVVVVVVVVVVVVVVVVVVVVVVVPPPPPDPDDDDDDDDDDDDDDDPPPVVVVVVVVVVVVVVVVVVVVVVVVVVVVVVVVVVVCCCVPPVVVVVVVVVVVVVVVVVVVVVVVVVVVVVVVPDDPCVLVVLQVLCVVLVHDSPDDPVVSVVSVVVVVVVVVVVVVVVVVPPPPDPVPPPDPVVVVVVVVVVVVVVVVVVVVVVVVVVVVVVVVVVVVVVVVVVVVVVVVVVVVVVVD

Solvent-accessible surface area (backbone atoms only — not comparable to full-atom values): 21313 Å² total; per-residue (Å²): 133,77,58,68,71,61,50,54,52,54,43,43,77,72,69,46,76,93,72,56,71,69,59,49,56,61,50,54,48,67,72,58,22,53,50,50,52,52,47,56,60,53,52,53,49,49,51,55,50,49,52,55,48,52,52,50,49,54,55,55,55,60,55,67,79,70,66,92,72,82,76,74,67,65,56,56,55,51,50,51,52,52,52,48,53,51,51,51,53,51,50,53,52,50,49,53,51,47,56,52,47,54,52,49,52,50,52,49,53,55,50,50,54,52,51,54,53,50,52,51,54,49,52,52,48,52,52,50,51,52,51,50,54,52,50,51,53,52,49,53,51,50,54,50,52,51,54,52,51,52,50,53,52,50,50,53,52,50,53,62,69,65,57,67,91,77,78,91,69,85,86,82,90,80,90,82,89,80,96,69,85,82,72,76,64,68,62,57,54,54,52,52,50,49,55,51,50,51,52,51,48,52,51,48,54,50,49,52,51,52,52,52,52,51,52,52,50,51,51,49,50,50,46,41,59,69,47,52,48,51,54,51,50,52,52,51,53,50,49,53,53,56,48,46,55,54,51,52,49,51,52,46,55,53,63,64,52,74,76,79,57,87,62,55,62,58,54,48,37,49,52,20,56,77,70,74,45,60,71,85,60,54,68,69,60,52,50,54,50,50,52,50,53,51,51,50,49,49,52,50,49,53,45,56,67,67,52,66,71,73,57,79,87,71,72,76,52,71,71,55,55,52,49,52,52,50,51,52,54,51,49,52,52,49,51,54,50,50,51,55,50,50,53,53,51,53,53,49,50,58,53,49,53,53,52,52,53,50,53,56,45,53,52,51,52,51,53,51,54,59,63,71,75,106